Protein AF-A0A7D9M0E7-F1 (afdb_monomer)

Radius of gyration: 33.81 Å; Cα contacts (8 Å, |Δi|>4): 462; chains: 1; bounding box: 88×82×90 Å

Organism: Paramuricea clavata (NCBI:txid317549)

Mean predicted aligned error: 22.15 Å

Nearest PDB structures (foldseek):
  2ygk-assembly1_B  TM=3.623E-01  e=1.230E-03  Saccharolobus solfataricus
  3qic-assembly1_A  TM=4.274E-01  e=2.945E-02  Homo sapiens
  4br2-assembly1_A  TM=3.781E-01  e=1.177E-01  Rattus norvegicus
  8sjd-assembly1_A  TM=3.487E-01  e=1.247E-01  Musca domestica
  7rax-assembly1_A  TM=2.078E-01  e=9.346E-02  Escherichia coli K-12

Secondary structure (DSSP, 8-state):
----------SSHHHHHHHHHHHHHHHHHTT--------S-HHHHHHHHHHHTS----EEEEEEEEEE-SSEEEEEEEEEEE-SS-EEEEEEEEEEEEPPSS---HHHHHHHHHHHHHHHHHHHHHHHTTT---SEEEEEES-HHHHHHHH-SS----HHHHHHHHHHHTTS-GGGEEE--GGG-TTHHHHT--TTHHHHIIIIIHH--GGGG-TT--S--------------------PPPP---------------S---TT---HHHHHHHHHHHHHHHHHHHHHHTT-S-----SS--HHHHHHHHHHHHHHHHHHHHTSTTHHHHHHHTTEEE-TTS-EEE--S-TTS---HHHHSPEEE--TTSHHHHHHHHHHHHHTTT--HHHHHHHHHTTEEEPPP-GGGS--SS------------HHHHHHHHHHHHHHHHHHHHHHHHHHHHHHSS--S-----------

Structure (mmCIF, N/CA/C/O backbone):
data_AF-A0A7D9M0E7-F1
#
_entry.id   AF-A0A7D9M0E7-F1
#
loop_
_atom_site.group_PDB
_atom_site.id
_atom_site.type_symbol
_atom_site.label_atom_id
_atom_site.label_alt_id
_atom_site.label_comp_id
_atom_site.label_asym_id
_atom_site.label_entity_id
_atom_site.label_seq_id
_atom_site.pdbx_PDB_ins_code
_atom_site.Cartn_x
_atom_site.Cartn_y
_atom_site.Cartn_z
_atom_site.occupancy
_atom_site.B_iso_or_equiv
_atom_site.auth_seq_id
_atom_site.auth_comp_id
_atom_site.auth_asym_id
_atom_site.auth_atom_id
_atom_site.pdbx_PDB_model_num
ATOM 1 N N . MET A 1 1 ? -29.655 32.475 16.326 1.00 38.00 1 MET A N 1
ATOM 2 C CA . MET A 1 1 ? -29.013 31.872 17.508 1.00 38.00 1 MET A CA 1
ATOM 3 C C . MET A 1 1 ? -29.771 30.579 17.743 1.00 38.00 1 MET A C 1
ATOM 5 O O . MET A 1 1 ? -30.871 30.634 18.265 1.00 38.00 1 MET A O 1
ATOM 9 N N . TYR A 1 2 ? -29.296 29.479 17.158 1.00 40.34 2 TYR A N 1
ATOM 10 C CA . TYR A 1 2 ? -29.908 28.164 17.356 1.00 40.34 2 TYR A CA 1
ATOM 11 C C . TYR A 1 2 ? -29.415 27.656 18.707 1.00 40.34 2 TYR A C 1
ATOM 13 O O . TYR A 1 2 ? -28.206 27.567 18.908 1.00 40.34 2 TYR A O 1
ATOM 21 N N . ALA A 1 3 ? -30.333 27.435 19.638 1.00 49.84 3 ALA A N 1
ATOM 22 C CA . ALA A 1 3 ? -30.047 26.782 20.902 1.00 49.84 3 ALA A CA 1
ATOM 23 C C . ALA A 1 3 ? -30.800 25.450 20.874 1.00 49.84 3 ALA A C 1
ATOM 25 O O . ALA A 1 3 ? -32.023 25.446 20.970 1.00 49.84 3 ALA A O 1
ATOM 26 N N . ASP A 1 4 ? -30.060 24.354 20.696 1.00 65.06 4 ASP A N 1
ATOM 27 C CA . ASP A 1 4 ? -30.564 22.971 20.763 1.00 65.06 4 ASP A CA 1
ATOM 28 C C . ASP A 1 4 ? -30.523 22.425 22.210 1.00 65.06 4 ASP A C 1
ATOM 30 O O . ASP A 1 4 ? -30.700 21.230 22.447 1.00 65.06 4 ASP A O 1
ATOM 34 N N . ASP A 1 5 ? -30.281 23.301 23.193 1.00 72.00 5 ASP A N 1
ATOM 35 C CA . ASP A 1 5 ? -30.133 22.936 24.599 1.00 72.00 5 ASP A CA 1
ATOM 36 C C . ASP A 1 5 ? -31.468 23.065 25.346 1.00 72.00 5 ASP A C 1
ATOM 38 O O . ASP A 1 5 ? -32.040 24.153 25.470 1.00 72.00 5 ASP A O 1
ATOM 42 N N . LEU A 1 6 ? -31.949 21.951 25.904 1.00 74.75 6 LEU A N 1
ATOM 43 C CA . LEU A 1 6 ? -33.091 21.935 26.817 1.00 74.75 6 LEU A CA 1
ATOM 44 C C . LEU A 1 6 ? -32.615 22.225 28.246 1.00 74.75 6 LEU A C 1
ATOM 46 O O . LEU A 1 6 ? -32.119 21.343 28.946 1.00 74.75 6 LEU A O 1
ATOM 50 N N . LEU A 1 7 ? -32.794 23.468 28.692 1.00 82.19 7 LEU A N 1
ATOM 51 C CA . LEU A 1 7 ? -32.530 23.881 30.071 1.00 82.19 7 LEU A CA 1
ATOM 52 C C . LEU A 1 7 ? -33.805 23.747 30.910 1.00 82.19 7 LEU A C 1
ATOM 54 O O . LEU A 1 7 ? -34.812 24.401 30.644 1.00 82.19 7 LEU A O 1
ATOM 58 N N . SER A 1 8 ? -33.754 22.908 31.942 1.00 82.12 8 SER A N 1
ATOM 59 C CA . SER A 1 8 ? -34.849 22.709 32.894 1.00 82.12 8 SER A CA 1
ATOM 60 C C . SER A 1 8 ? -34.306 22.551 34.317 1.00 82.12 8 SER A C 1
ATOM 62 O O . SER A 1 8 ? -33.120 22.280 34.508 1.00 82.12 8 SER A O 1
ATOM 64 N N . GLY A 1 9 ? -35.160 22.748 35.321 1.00 86.38 9 GLY A N 1
ATOM 65 C CA . GLY A 1 9 ? -34.801 22.666 36.736 1.00 86.38 9 GLY A CA 1
ATOM 66 C C . GLY A 1 9 ? -35.979 22.197 37.586 1.00 86.38 9 GLY A C 1
ATOM 67 O O . GLY A 1 9 ? -37.131 22.459 37.249 1.00 86.38 9 GLY A O 1
ATOM 68 N N . THR A 1 10 ? -35.677 21.491 38.674 1.00 87.88 10 THR A N 1
ATOM 69 C CA . THR A 1 10 ? -36.657 20.951 39.632 1.00 87.88 10 THR A CA 1
ATOM 70 C C . THR A 1 10 ? -36.089 20.991 41.037 1.00 87.88 10 THR A C 1
ATOM 72 O O . THR A 1 10 ? -34.876 20.856 41.211 1.00 87.88 10 THR A O 1
ATOM 75 N N . ASP A 1 11 ? -36.966 21.033 42.033 1.00 85.69 11 ASP A N 1
ATOM 76 C CA . ASP A 1 11 ? -36.569 21.126 43.441 1.00 85.69 11 ASP A CA 1
ATOM 77 C C . ASP A 1 11 ? -36.383 19.753 44.117 1.00 85.69 11 ASP A C 1
ATOM 79 O O . ASP A 1 11 ? -35.890 19.672 45.242 1.00 85.69 11 ASP A O 1
ATOM 83 N N . GLY A 1 12 ? -36.741 18.653 43.439 1.00 86.25 12 GLY A N 1
ATOM 84 C CA . GLY A 1 12 ? -36.677 17.297 43.991 1.00 86.25 12 GLY A CA 1
ATOM 85 C C . GLY A 1 12 ? -36.044 16.263 43.057 1.00 86.25 12 GLY A C 1
ATOM 86 O O . GLY A 1 12 ? -36.282 16.256 41.852 1.00 86.25 12 GLY A O 1
ATOM 87 N N . LEU A 1 13 ? -35.286 15.317 43.630 1.00 85.94 13 LEU A N 1
ATOM 88 C CA . LEU A 1 13 ? -34.631 14.234 42.879 1.00 85.94 13 LEU A CA 1
ATOM 89 C C . LEU A 1 13 ? -35.635 13.357 42.108 1.00 85.94 13 LEU A C 1
ATOM 91 O O . LEU A 1 13 ? -35.335 12.901 41.010 1.00 85.94 13 LEU A O 1
ATOM 95 N N . GLY A 1 14 ? -36.821 13.108 42.674 1.00 86.06 14 GLY A N 1
ATOM 96 C CA . GLY A 1 14 ? -37.863 12.306 42.023 1.00 86.06 14 GLY A CA 1
ATOM 97 C C . GLY A 1 14 ? -38.390 12.956 40.742 1.00 86.06 14 GLY A C 1
ATOM 98 O O . GLY A 1 14 ? -38.486 12.296 39.713 1.00 86.06 14 GLY A O 1
ATOM 99 N N . GLU A 1 15 ? -38.655 14.260 40.782 1.00 86.69 15 GLU A N 1
ATOM 100 C CA . GLU A 1 15 ? -39.103 15.030 39.616 1.00 86.69 15 GLU A CA 1
ATOM 101 C C . GLU A 1 15 ? -37.995 15.158 38.567 1.00 86.69 15 GLU A C 1
ATOM 103 O O . GLU A 1 15 ? -38.256 14.998 37.375 1.00 86.69 15 GLU A O 1
ATOM 108 N N . ALA A 1 16 ? -36.746 15.344 39.006 1.00 88.81 16 ALA A N 1
ATOM 109 C CA . ALA A 1 16 ? -35.588 15.378 38.119 1.00 88.81 16 ALA A CA 1
ATOM 110 C C . ALA A 1 16 ? -35.412 14.066 37.332 1.00 88.81 16 ALA A C 1
ATOM 112 O O . ALA A 1 16 ? -35.068 14.092 36.151 1.00 88.81 16 ALA A O 1
ATOM 113 N N . LYS A 1 17 ? -35.686 12.913 37.962 1.00 87.31 17 LYS A N 1
ATOM 114 C CA . LYS A 1 17 ? -35.681 11.604 37.285 1.00 87.31 17 LYS A CA 1
ATOM 115 C C . LYS A 1 17 ? -36.798 11.489 36.253 1.00 87.31 17 LYS A C 1
ATOM 117 O O . LYS A 1 17 ? -36.541 11.053 35.139 1.00 87.31 17 LYS A O 1
ATOM 122 N N . VAL A 1 18 ? -38.008 11.938 36.589 1.00 88.62 18 VAL A N 1
ATOM 123 C CA . VAL A 1 18 ? -39.141 11.944 35.648 1.00 88.62 18 VAL A CA 1
ATOM 124 C C . VAL A 1 18 ? -38.850 12.833 34.437 1.00 88.62 18 VAL A C 1
ATOM 126 O O . VAL A 1 18 ? -39.190 12.466 33.313 1.00 88.62 18 VAL A O 1
ATOM 129 N N . LEU A 1 19 ? -38.207 13.987 34.640 1.00 87.44 19 LEU A N 1
ATOM 130 C CA . LEU A 1 19 ? -37.744 14.826 33.533 1.00 87.44 19 LEU A CA 1
ATOM 131 C C . LEU A 1 19 ? -36.701 14.108 32.679 1.00 87.44 19 LEU A C 1
ATOM 133 O O . LEU A 1 19 ? -36.840 14.093 31.460 1.00 87.44 19 LEU A O 1
ATOM 137 N N . TYR A 1 20 ? -35.696 13.486 33.300 1.00 86.38 20 TYR A N 1
ATOM 138 C CA . TYR A 1 20 ? -34.692 12.695 32.586 1.00 86.38 20 TYR A CA 1
ATOM 139 C C . TYR A 1 20 ? -35.328 11.610 31.700 1.00 86.38 20 TYR A C 1
ATOM 141 O O . TYR A 1 20 ? -34.992 11.501 30.523 1.00 86.38 20 TYR A O 1
ATOM 149 N N . GLU A 1 21 ? -36.298 10.866 32.232 1.00 85.38 21 GLU A N 1
ATOM 150 C CA . GLU A 1 21 ? -36.989 9.790 31.510 1.00 85.38 21 GLU A CA 1
ATOM 151 C C . GLU A 1 21 ? -37.887 10.301 30.369 1.00 85.38 21 GLU A C 1
ATOM 153 O O . GLU A 1 21 ? -38.003 9.643 29.335 1.00 85.38 21 GLU A O 1
ATOM 158 N N . LYS A 1 22 ? -38.533 11.465 30.526 1.00 87.75 22 LYS A N 1
ATOM 159 C CA . LYS A 1 22 ? -39.501 11.987 29.541 1.00 87.75 22 LYS A CA 1
ATOM 160 C C . LYS A 1 22 ? -38.882 12.821 28.426 1.00 87.75 22 LYS A C 1
ATOM 162 O O . LYS A 1 22 ? -39.402 12.810 27.310 1.00 87.75 22 LYS A O 1
ATOM 167 N N . SER A 1 23 ? -37.802 13.549 28.697 1.00 84.94 23 SER A N 1
ATOM 168 C CA . SER A 1 23 ? -37.231 14.498 27.733 1.00 84.94 23 SER A CA 1
ATOM 169 C C . SER A 1 23 ? -36.828 13.898 26.378 1.00 84.94 23 SER A C 1
ATOM 171 O O . SER A 1 23 ? -37.041 14.594 25.387 1.00 84.94 23 SER A O 1
ATOM 173 N N . PRO A 1 24 ? -36.314 12.652 26.256 1.00 80.38 24 PRO A N 1
ATOM 174 C CA . PRO A 1 24 ? -35.999 12.074 24.947 1.00 80.38 24 PRO A CA 1
ATOM 175 C C . PRO A 1 24 ? -37.231 11.947 24.041 1.00 80.38 24 PRO A C 1
ATOM 177 O O . PRO A 1 24 ? -37.163 12.301 22.867 1.00 80.38 24 PRO A O 1
ATOM 180 N N . SER A 1 25 ? -38.372 11.514 24.593 1.00 80.75 25 SER A N 1
ATOM 181 C CA . SER A 1 25 ? -39.634 11.405 23.844 1.00 80.75 25 SER A CA 1
ATOM 182 C C . SER A 1 25 ? -40.131 12.782 23.417 1.00 80.75 25 SER A C 1
ATOM 184 O O . SER A 1 25 ? -40.426 12.999 22.246 1.00 80.75 25 SER A O 1
ATOM 186 N N . THR A 1 26 ? -40.155 13.734 24.352 1.00 82.44 26 THR A N 1
ATOM 187 C CA . THR A 1 26 ? -40.639 15.096 24.094 1.00 82.44 26 THR A CA 1
ATOM 188 C C . THR A 1 26 ? -39.795 15.817 23.039 1.00 82.44 26 THR A C 1
ATOM 190 O O . THR A 1 26 ? -40.336 16.499 22.173 1.00 82.44 26 THR A O 1
ATOM 193 N N . MET A 1 27 ? -38.467 15.663 23.083 1.00 79.88 27 MET A N 1
ATOM 194 C CA . MET A 1 27 ? -37.565 16.273 22.100 1.00 79.88 27 MET A CA 1
ATOM 195 C C . MET A 1 27 ? -37.676 15.589 20.735 1.00 79.88 27 MET A C 1
ATOM 197 O O . MET A 1 27 ? -37.715 16.278 19.715 1.00 79.88 27 MET A O 1
ATOM 201 N N . SER A 1 28 ? -37.812 14.259 20.710 1.00 82.19 28 SER A N 1
ATOM 202 C CA . SER A 1 28 ? -37.982 13.496 19.469 1.00 82.19 28 SER A CA 1
ATOM 203 C C . SER A 1 28 ? -39.273 13.868 18.734 1.00 82.19 28 SER A C 1
ATOM 205 O O . SER A 1 28 ? -39.245 14.057 17.518 1.00 82.19 28 SER A O 1
ATOM 207 N N . GLU A 1 29 ? -40.380 14.073 19.457 1.00 82.56 29 GLU A N 1
ATOM 208 C CA . GLU A 1 29 ? -41.644 14.575 18.889 1.00 82.56 29 GLU A CA 1
ATOM 209 C C . GLU A 1 29 ? -41.494 15.962 18.247 1.00 82.56 29 GLU A C 1
ATOM 211 O O . GLU A 1 29 ? -42.139 16.259 17.241 1.00 82.56 29 GLU A O 1
ATOM 216 N N . ALA A 1 30 ? -40.606 16.797 18.790 1.00 79.50 30 ALA A N 1
ATOM 217 C CA . ALA A 1 30 ? -40.269 18.107 18.242 1.00 79.50 30 ALA A CA 1
ATOM 218 C C . ALA A 1 30 ? -39.212 18.055 17.115 1.00 79.50 30 ALA A C 1
ATOM 220 O O . ALA A 1 30 ? -38.848 19.100 16.576 1.00 79.50 30 ALA A O 1
ATOM 221 N N . GLY A 1 31 ? -38.734 16.863 16.735 1.00 81.50 31 GLY A N 1
ATOM 222 C CA . GLY A 1 31 ? -37.737 16.662 15.679 1.00 81.50 31 GLY A CA 1
ATOM 223 C C . GLY A 1 31 ? -36.279 16.813 16.128 1.00 81.50 31 GLY A C 1
ATOM 224 O O . GLY A 1 31 ? -35.397 16.910 15.276 1.00 81.50 31 GLY A O 1
ATOM 225 N N . PHE A 1 32 ? -36.014 16.820 17.437 1.00 78.00 32 PHE A N 1
ATOM 226 C CA . PHE A 1 32 ? -34.675 16.961 18.013 1.00 78.00 32 PHE A CA 1
ATOM 227 C C . PHE A 1 32 ? -34.214 15.664 18.686 1.00 78.00 32 PHE A C 1
ATOM 229 O O . PHE A 1 32 ? -34.957 15.031 19.432 1.00 78.00 32 PHE A O 1
ATOM 236 N N . ASP A 1 33 ? -32.960 15.282 18.447 1.00 76.00 33 ASP A N 1
ATOM 237 C CA . ASP A 1 33 ? -32.351 14.085 19.033 1.00 76.00 33 ASP A CA 1
ATOM 238 C C . ASP A 1 33 ? -31.417 14.475 20.186 1.00 76.00 33 ASP A C 1
ATOM 240 O O . ASP A 1 33 ? -30.400 15.147 19.986 1.00 76.00 33 ASP A O 1
ATOM 244 N N . LEU A 1 34 ? -31.781 14.091 21.410 1.00 73.56 34 LEU A N 1
ATOM 245 C CA . LEU A 1 34 ? -31.090 14.517 22.623 1.00 73.56 34 LEU A CA 1
ATOM 246 C C . LEU A 1 34 ? -29.899 13.590 22.913 1.00 73.56 34 LEU A C 1
ATOM 248 O O . LEU A 1 34 ? -30.067 12.437 23.296 1.00 73.56 34 LEU A O 1
ATOM 252 N N . ARG A 1 35 ? -28.676 14.104 22.727 1.00 68.12 35 ARG A N 1
ATOM 253 C CA . ARG A 1 35 ? -27.440 13.289 22.725 1.00 68.12 35 ARG A CA 1
ATOM 254 C C . ARG A 1 35 ? -26.665 13.270 24.039 1.00 68.12 35 ARG A C 1
ATOM 256 O O . ARG A 1 35 ? -25.800 12.416 24.215 1.00 68.12 35 ARG A O 1
ATOM 263 N N . LYS A 1 36 ? -26.881 14.253 24.914 1.00 75.44 36 LYS A N 1
ATOM 264 C CA . LYS A 1 36 ? -26.067 14.454 26.118 1.00 75.44 36 LYS A CA 1
ATOM 265 C C . LYS A 1 36 ? -26.901 15.041 27.249 1.00 75.44 36 LYS A C 1
ATOM 267 O O . LYS A 1 36 ? -27.740 15.904 27.013 1.00 75.44 36 LYS A O 1
ATOM 272 N N . TRP A 1 37 ? -26.591 14.616 28.470 1.00 82.50 37 TRP A N 1
ATOM 273 C CA . TRP A 1 37 ? -27.166 15.140 29.703 1.00 82.50 37 TRP A CA 1
ATOM 274 C C . TRP A 1 37 ? -26.093 15.751 30.600 1.00 82.50 37 TRP A C 1
ATOM 276 O O . TRP A 1 37 ? -25.027 15.168 30.801 1.00 82.50 37 TRP A O 1
ATOM 286 N N . GLU A 1 38 ? -26.392 16.910 31.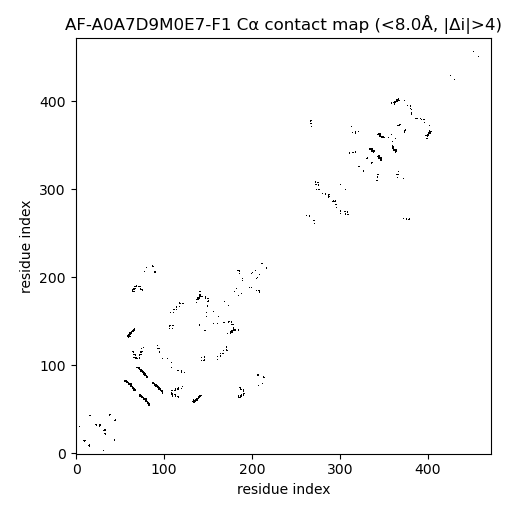185 1.00 81.88 38 GLU A N 1
ATOM 287 C CA . GLU A 1 38 ? -25.592 17.511 32.250 1.00 81.88 38 GLU A CA 1
ATOM 288 C C . GLU A 1 38 ? -26.496 17.887 33.426 1.00 81.88 38 GLU A C 1
ATOM 290 O O . GLU A 1 38 ? -27.605 18.382 33.257 1.00 81.88 38 GLU A O 1
ATOM 295 N N . THR A 1 39 ? -26.024 17.629 34.645 1.00 86.75 39 THR A N 1
ATOM 296 C CA . THR A 1 39 ? -26.730 17.984 35.880 1.00 86.75 39 THR A CA 1
ATOM 297 C C . THR A 1 39 ? -25.729 18.443 36.927 1.00 86.75 39 THR A C 1
ATOM 299 O O . THR A 1 39 ? -24.604 17.941 36.977 1.00 86.75 39 THR A O 1
ATOM 302 N N . ASN A 1 40 ? -26.127 19.385 37.778 1.00 88.12 40 ASN A N 1
ATOM 303 C CA . ASN A 1 40 ? -25.364 19.824 38.945 1.00 88.12 40 ASN A CA 1
ATOM 304 C C . ASN A 1 40 ? -25.592 18.929 40.183 1.00 88.12 40 ASN A C 1
ATOM 306 O O . ASN A 1 40 ? -24.831 19.037 41.142 1.00 88.12 40 ASN A O 1
ATOM 310 N N . SER A 1 41 ? -26.581 18.025 40.161 1.00 88.25 41 SER A N 1
ATOM 311 C CA . SER A 1 41 ? -26.859 17.089 41.256 1.00 88.25 41 SER A CA 1
ATOM 312 C C . SER A 1 41 ? -26.000 15.828 41.149 1.00 88.25 41 SER A C 1
ATOM 314 O O . SER A 1 41 ? -26.029 15.113 40.146 1.00 88.25 41 SER A O 1
ATOM 316 N N . GLN A 1 42 ? -25.246 15.522 42.206 1.00 86.38 42 GLN A N 1
ATOM 317 C CA . GLN A 1 42 ? -24.379 14.341 42.255 1.00 86.38 42 GLN A CA 1
ATOM 318 C C . GLN A 1 42 ? -25.179 13.029 42.314 1.00 86.38 42 GLN A C 1
ATOM 320 O O . GLN A 1 42 ? -24.779 12.037 41.708 1.00 86.38 42 GLN A O 1
ATOM 325 N N . GLU A 1 43 ? -26.330 13.038 42.988 1.00 87.62 43 GLU A N 1
ATOM 326 C CA . GLU A 1 43 ? -27.228 11.884 43.114 1.00 87.62 43 GLU A CA 1
ATOM 327 C C . GLU A 1 43 ? -27.917 11.557 41.788 1.00 87.62 43 GLU A C 1
ATOM 329 O O . GLU A 1 43 ? -27.988 10.393 41.391 1.00 87.62 43 GLU A O 1
ATOM 334 N N . LEU A 1 44 ? -28.381 12.585 41.067 1.00 84.88 44 LEU A N 1
ATOM 335 C CA . LEU A 1 44 ? -28.964 12.398 39.741 1.00 84.88 44 LEU A CA 1
ATOM 336 C C . LEU A 1 44 ? -27.901 11.942 38.742 1.00 84.88 44 LEU A C 1
ATOM 338 O O . LEU A 1 44 ? -28.167 11.048 37.950 1.00 84.88 44 LEU A O 1
ATOM 342 N N . ARG A 1 45 ? -26.680 12.485 38.821 1.00 86.94 45 ARG A N 1
ATOM 343 C CA . ARG A 1 45 ? -25.556 12.036 37.989 1.00 86.94 45 ARG A CA 1
ATOM 344 C C . ARG A 1 45 ? -25.254 10.552 38.198 1.00 86.94 45 ARG A C 1
ATOM 346 O O . ARG A 1 45 ? -25.107 9.833 37.220 1.00 86.94 45 ARG A O 1
ATOM 353 N N . ALA A 1 46 ? -25.223 10.084 39.448 1.00 81.69 46 ALA A N 1
ATOM 354 C CA . ALA A 1 46 ? -25.027 8.667 39.759 1.00 81.69 46 ALA A CA 1
ATOM 355 C C . ALA A 1 46 ? -26.177 7.784 39.244 1.00 81.69 46 ALA A C 1
ATOM 357 O O . ALA A 1 46 ? -25.933 6.675 38.778 1.00 81.69 46 ALA A O 1
ATOM 358 N N . TYR A 1 47 ? -27.418 8.277 39.299 1.00 83.62 47 TYR A N 1
ATOM 359 C CA . TYR A 1 47 ? -28.581 7.586 38.742 1.00 83.62 47 TYR A CA 1
ATOM 360 C C . TYR A 1 47 ? -28.556 7.522 37.207 1.00 83.62 47 TYR A C 1
ATOM 362 O O . TYR A 1 47 ? -28.825 6.469 36.647 1.00 83.62 47 TYR A O 1
AT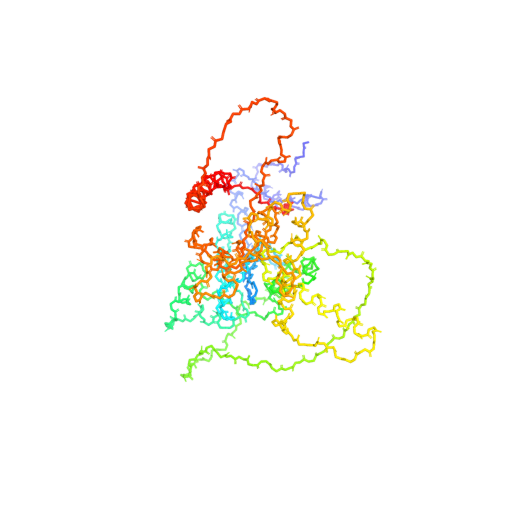OM 370 N N . ILE A 1 48 ? -28.197 8.610 36.521 1.00 81.44 48 ILE A N 1
ATOM 371 C CA . ILE A 1 48 ? -28.048 8.623 35.057 1.00 81.44 48 ILE A CA 1
ATOM 372 C C . ILE A 1 48 ? -26.961 7.629 34.646 1.00 81.44 48 ILE A C 1
ATOM 374 O O . ILE A 1 48 ? -27.218 6.766 33.815 1.00 81.44 48 ILE A O 1
ATOM 378 N N . SER A 1 49 ? -25.795 7.667 35.302 1.00 73.88 49 SER A N 1
ATOM 379 C CA . SER A 1 49 ? -24.728 6.692 35.057 1.00 73.88 49 SER A CA 1
ATOM 380 C C . SER A 1 49 ? -25.179 5.251 35.315 1.00 73.88 49 SER A C 1
ATOM 382 O O . SER A 1 49 ? -24.824 4.373 34.543 1.00 73.88 49 SER A O 1
ATOM 384 N N . SER A 1 50 ? -26.011 4.996 36.335 1.00 70.88 50 SER A N 1
ATOM 385 C CA . SER A 1 50 ? -26.511 3.643 36.616 1.00 70.88 50 SER A CA 1
ATOM 386 C C . SER A 1 50 ? -27.602 3.158 35.651 1.00 70.88 50 SER A C 1
ATOM 388 O O . SER A 1 50 ? -27.755 1.951 35.471 1.00 70.88 50 SER A O 1
ATOM 390 N N . GLN A 1 51 ? -28.352 4.070 35.023 1.00 66.38 51 GLN A N 1
ATOM 391 C CA . GLN A 1 51 ? -29.298 3.753 33.945 1.00 66.38 51 GLN A CA 1
ATOM 392 C C . GLN A 1 51 ? -28.577 3.548 32.603 1.00 66.38 51 GLN A C 1
ATOM 394 O O . GLN A 1 51 ? -28.942 2.648 31.850 1.00 66.38 51 GLN A O 1
ATOM 399 N N . GLU A 1 52 ? -27.521 4.321 32.329 1.00 61.22 52 GLU A N 1
ATOM 400 C CA . GLU A 1 52 ? -26.609 4.112 31.191 1.00 61.22 52 GLU A CA 1
ATOM 401 C C . GLU A 1 52 ? -25.732 2.847 31.355 1.00 61.22 52 GLU A C 1
ATOM 403 O O . GLU A 1 52 ? -25.224 2.316 30.368 1.00 61.22 52 GLU A O 1
ATOM 408 N N . ASP A 1 53 ? -25.595 2.325 32.583 1.00 43.12 53 ASP A N 1
ATOM 409 C CA . ASP A 1 53 ? -24.866 1.089 32.919 1.00 43.12 53 ASP A CA 1
ATOM 410 C C . ASP A 1 53 ? -25.661 -0.215 32.665 1.00 43.12 53 ASP A C 1
ATOM 412 O O . ASP A 1 53 ? -25.108 -1.310 32.828 1.00 43.12 53 ASP A O 1
ATOM 416 N N . PHE A 1 54 ? -26.920 -0.166 32.200 1.00 40.66 54 PHE A N 1
ATOM 417 C CA . PHE A 1 54 ? -27.496 -1.320 31.491 1.00 40.66 54 PHE A CA 1
ATOM 418 C C . PHE A 1 54 ? -26.772 -1.432 30.146 1.00 40.66 54 PHE A C 1
ATOM 420 O O . PHE A 1 54 ? -26.910 -0.544 29.307 1.00 40.66 54 PHE A O 1
ATOM 427 N N . PRO A 1 55 ? -25.974 -2.482 29.889 1.00 43.47 55 PRO A N 1
ATOM 428 C CA . PRO A 1 55 ? -24.990 -2.415 28.831 1.00 43.47 55 PRO A CA 1
ATOM 429 C C . PRO A 1 55 ? -25.678 -2.582 27.476 1.00 43.47 55 PRO A C 1
ATOM 431 O O . PRO A 1 55 ? -25.755 -3.683 26.935 1.00 43.47 55 PRO A O 1
ATOM 434 N N . SER A 1 56 ? -26.042 -1.478 26.831 1.00 48.19 56 SER A N 1
ATOM 435 C CA . SER A 1 56 ? -25.733 -1.326 25.411 1.00 48.19 56 SER A CA 1
ATOM 436 C C . SER A 1 56 ? -24.214 -1.333 25.285 1.00 48.19 56 SER A C 1
ATOM 438 O O . SER A 1 56 ? -23.568 -0.292 25.177 1.00 48.19 56 SER A O 1
ATOM 440 N N . LYS A 1 57 ? -23.617 -2.527 25.395 1.00 58.19 57 LYS A N 1
ATOM 441 C CA . LYS A 1 57 ? -22.183 -2.743 25.213 1.00 58.19 57 LYS A CA 1
ATOM 442 C C . LYS A 1 57 ? -21.915 -2.567 23.724 1.00 58.19 57 LYS A C 1
ATOM 444 O O . LYS A 1 57 ? -21.837 -3.540 22.980 1.00 58.19 57 LYS A O 1
ATOM 449 N N . ASN A 1 58 ? -21.843 -1.310 23.297 1.00 73.75 58 ASN A N 1
ATOM 450 C CA . ASN A 1 58 ? -21.408 -0.941 21.967 1.00 73.75 58 ASN A CA 1
ATOM 451 C C . ASN A 1 58 ? -19.992 -1.484 21.809 1.00 73.75 58 ASN A C 1
ATOM 453 O O . ASN A 1 58 ? -19.040 -0.918 22.344 1.00 73.75 58 ASN A O 1
ATOM 457 N N . ARG A 1 59 ? -19.877 -2.634 21.146 1.00 84.19 59 ARG A N 1
ATOM 458 C CA . ARG A 1 59 ? -18.601 -3.295 20.918 1.00 84.19 59 ARG A CA 1
ATOM 459 C C . ARG A 1 59 ? -18.005 -2.724 19.649 1.00 84.19 59 ARG A C 1
ATOM 461 O O . ARG A 1 59 ? -18.642 -2.756 18.595 1.00 84.19 59 ARG A O 1
ATOM 468 N N . ILE A 1 60 ? -16.792 -2.209 19.755 1.00 89.94 60 ILE A N 1
ATOM 469 C CA . ILE A 1 60 ? -16.087 -1.569 18.654 1.00 89.94 60 ILE A CA 1
ATOM 470 C C . ILE A 1 60 ? -14.919 -2.457 18.242 1.00 89.94 60 ILE A C 1
ATOM 472 O O . ILE A 1 60 ? -13.987 -2.704 19.010 1.00 89.94 60 ILE A O 1
ATOM 476 N N . GLU A 1 61 ? -14.959 -2.929 17.003 1.00 93.69 61 GLU A N 1
ATOM 477 C CA . GLU A 1 61 ? -13.927 -3.777 16.419 1.00 93.69 61 GLU A CA 1
ATOM 478 C C . GLU A 1 61 ? -13.254 -3.074 15.242 1.00 93.69 61 GLU A C 1
ATOM 480 O O . GLU A 1 61 ? -13.906 -2.449 14.406 1.00 93.69 61 GLU A O 1
ATOM 485 N N . LEU A 1 62 ? -11.936 -3.209 15.145 1.00 95.50 62 LEU A N 1
ATOM 486 C CA . LEU A 1 62 ? -11.161 -2.769 13.994 1.00 95.50 62 LEU A CA 1
ATOM 487 C C . LEU A 1 62 ? -10.918 -3.963 13.069 1.00 95.50 62 LEU A C 1
ATOM 489 O O . LEU A 1 62 ? -10.312 -4.951 13.485 1.00 95.50 62 LEU A O 1
ATOM 493 N N . HIS A 1 63 ? -11.364 -3.871 11.820 1.00 96.50 63 HIS A N 1
ATOM 494 C CA . HIS A 1 63 ? -11.158 -4.900 10.802 1.00 96.50 63 HIS A CA 1
ATOM 495 C C . HIS A 1 63 ? -10.226 -4.378 9.720 1.00 96.50 63 HIS A C 1
ATOM 497 O O . HIS A 1 63 ? -10.533 -3.401 9.043 1.00 96.50 63 HIS A O 1
ATOM 503 N N . ALA A 1 64 ? -9.088 -5.037 9.555 1.00 97.50 64 ALA A N 1
ATOM 504 C CA . ALA A 1 64 ? -8.010 -4.580 8.698 1.00 97.50 64 ALA A CA 1
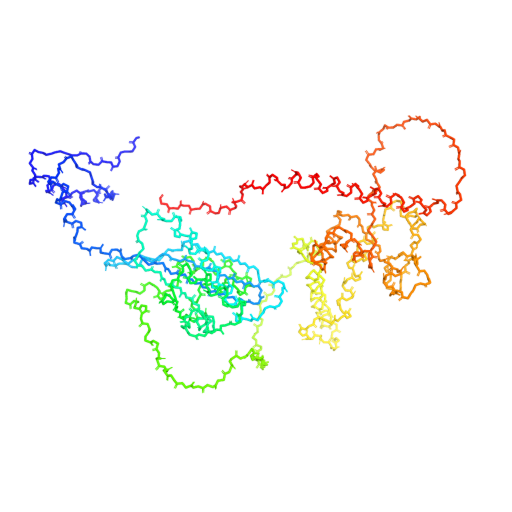ATOM 505 C C . ALA A 1 64 ? -7.686 -5.663 7.661 1.00 97.50 64 ALA A C 1
ATOM 507 O O . ALA A 1 64 ? -7.480 -6.816 8.018 1.00 97.50 64 ALA A O 1
ATOM 508 N N . PHE A 1 65 ? -7.654 -5.311 6.384 1.00 97.44 65 PHE A N 1
ATOM 509 C CA . PHE A 1 65 ? -7.502 -6.217 5.251 1.00 97.44 65 PHE A CA 1
ATOM 510 C C . PHE A 1 65 ? -6.230 -5.902 4.483 1.00 97.44 65 PHE A C 1
ATOM 512 O O . PHE A 1 65 ? -5.934 -4.735 4.232 1.00 97.44 65 PHE A O 1
ATOM 519 N N . SER A 1 66 ? -5.499 -6.940 4.099 1.00 96.88 66 SER A N 1
ATOM 520 C CA . SER A 1 66 ? -4.306 -6.835 3.270 1.00 96.88 66 SER A CA 1
ATOM 521 C C . SER A 1 66 ? -4.453 -7.688 2.023 1.00 96.88 66 SER A C 1
ATOM 523 O O . SER A 1 66 ? -4.942 -8.815 2.099 1.00 96.88 66 SER A O 1
ATOM 525 N N . ASP A 1 67 ? -3.930 -7.181 0.914 1.00 94.62 67 ASP A N 1
ATOM 526 C CA . ASP A 1 67 ? -3.703 -7.955 -0.303 1.00 94.62 67 ASP A CA 1
ATOM 527 C C . ASP A 1 67 ? -2.457 -7.449 -1.049 1.00 94.62 67 ASP A C 1
ATOM 529 O O . ASP A 1 67 ? -1.925 -6.364 -0.770 1.00 94.62 67 ASP A O 1
ATOM 533 N N . SER A 1 68 ? -1.903 -8.268 -1.936 1.00 92.38 68 SER A N 1
ATOM 534 C CA . SER A 1 68 ? -0.711 -7.955 -2.718 1.00 92.38 68 SER A CA 1
ATOM 535 C C . SER A 1 68 ? -0.688 -8.690 -4.053 1.00 92.38 68 SER A C 1
ATOM 537 O O . SER A 1 68 ? -0.753 -9.916 -4.102 1.00 92.38 68 SER A O 1
ATOM 539 N N . SER A 1 69 ? -0.451 -7.933 -5.120 1.00 89.38 69 SER A N 1
ATOM 540 C CA . SER A 1 69 ? -0.135 -8.422 -6.458 1.00 89.38 69 SER A CA 1
ATOM 541 C C . SER A 1 69 ? 1.358 -8.251 -6.768 1.00 89.38 69 SER A C 1
ATOM 543 O O . SER A 1 69 ? 2.160 -7.881 -5.902 1.00 89.38 69 SER A O 1
ATOM 545 N N . LYS A 1 70 ? 1.762 -8.548 -8.008 1.00 87.31 70 LYS A N 1
ATOM 546 C CA . LYS A 1 70 ? 3.145 -8.336 -8.469 1.00 87.31 70 LYS A CA 1
ATOM 547 C C . LYS A 1 70 ? 3.459 -6.854 -8.657 1.00 87.31 70 LYS A C 1
ATOM 549 O O . LYS A 1 70 ? 4.624 -6.471 -8.647 1.00 87.31 70 LYS A O 1
ATOM 554 N N . GLU A 1 71 ? 2.424 -6.046 -8.830 1.00 86.06 71 GLU A N 1
ATOM 555 C CA . GLU A 1 71 ? 2.495 -4.646 -9.205 1.00 86.06 71 GLU A CA 1
ATOM 556 C C . GLU A 1 71 ? 2.341 -3.734 -7.990 1.00 86.06 71 GLU A C 1
ATOM 558 O O . GLU A 1 71 ? 3.019 -2.710 -7.900 1.00 86.06 71 GLU A O 1
ATOM 563 N N . LEU A 1 72 ? 1.468 -4.085 -7.040 1.00 90.94 72 LEU A N 1
ATOM 564 C CA . LEU A 1 72 ? 1.204 -3.267 -5.862 1.00 90.94 72 LEU A CA 1
ATOM 565 C C . LEU A 1 72 ? 0.662 -4.092 -4.690 1.00 90.94 72 LEU A C 1
ATOM 567 O O . LEU A 1 72 ? 0.204 -5.217 -4.843 1.00 90.94 72 LEU A O 1
ATOM 571 N N . TYR A 1 73 ? 0.699 -3.518 -3.497 1.00 93.19 73 TYR A N 1
ATOM 572 C CA . TYR A 1 73 ? 0.083 -4.079 -2.301 1.00 93.19 73 TYR A CA 1
ATOM 573 C C . TYR A 1 73 ? -0.745 -3.021 -1.584 1.00 93.19 73 TYR A C 1
ATOM 575 O O . TYR A 1 73 ? -0.415 -1.829 -1.597 1.00 93.19 73 TYR A O 1
ATOM 583 N N . CYS A 1 74 ? -1.844 -3.457 -0.978 1.00 93.25 74 CYS A N 1
ATOM 584 C CA . CYS A 1 74 ? -2.854 -2.585 -0.403 1.00 93.25 74 CYS A CA 1
ATOM 585 C C . CYS A 1 74 ? -3.241 -3.031 1.008 1.00 93.25 74 CYS A C 1
ATOM 587 O O . CYS A 1 74 ? -3.221 -4.214 1.344 1.00 93.25 74 CYS A O 1
ATOM 589 N N . ALA A 1 75 ? -3.593 -2.046 1.825 1.00 95.94 75 ALA A N 1
ATOM 590 C CA . ALA A 1 75 ? -4.140 -2.188 3.157 1.00 95.94 75 ALA A CA 1
ATOM 591 C C . ALA A 1 75 ? -5.433 -1.371 3.260 1.00 95.94 75 ALA A C 1
ATOM 593 O O . ALA A 1 75 ? -5.455 -0.205 2.860 1.00 95.94 75 ALA A O 1
ATOM 594 N N . VAL A 1 76 ? -6.487 -1.948 3.831 1.00 95.75 76 VAL A N 1
ATOM 595 C CA . VAL A 1 76 ? -7.792 -1.297 4.028 1.00 95.75 76 VAL A CA 1
ATOM 596 C C . VAL A 1 76 ? -8.265 -1.534 5.457 1.00 95.75 76 VAL A C 1
ATOM 598 O O . VAL A 1 76 ? -8.120 -2.635 5.976 1.00 95.75 76 VAL A O 1
ATOM 601 N N . VAL A 1 77 ? -8.818 -0.520 6.115 1.00 96.56 77 VAL A N 1
ATOM 602 C CA . VAL A 1 77 ? -9.246 -0.581 7.516 1.00 96.56 77 VAL A CA 1
ATOM 603 C C . VAL A 1 77 ? -10.676 -0.076 7.652 1.00 96.56 77 VAL A C 1
ATOM 605 O O . VAL A 1 77 ? -11.005 1.022 7.202 1.00 96.56 77 VAL A O 1
ATOM 608 N N . TYR A 1 78 ? -11.496 -0.866 8.339 1.00 95.12 78 TYR A N 1
ATOM 609 C CA . TYR A 1 78 ? -12.872 -0.554 8.702 1.00 95.12 78 TYR A CA 1
ATOM 610 C C . TYR A 1 78 ? -13.049 -0.563 10.219 1.00 95.12 78 TYR A C 1
ATOM 612 O O . TYR A 1 78 ? -12.415 -1.342 10.936 1.00 95.12 78 TYR A O 1
ATOM 620 N N . LEU A 1 79 ? -13.966 0.274 10.692 1.00 92.88 79 LEU A N 1
ATOM 621 C CA . LEU A 1 79 ? -14.465 0.282 12.057 1.00 92.88 79 LEU A CA 1
ATOM 622 C C . LEU A 1 79 ? -15.852 -0.360 12.085 1.00 92.88 79 LEU A C 1
ATOM 624 O O . LEU A 1 79 ? -16.763 0.090 11.389 1.00 92.88 79 LEU A O 1
ATOM 628 N N . ARG A 1 80 ? -16.009 -1.406 12.889 1.00 92.50 80 ARG A N 1
ATOM 629 C CA . ARG A 1 80 ? -17.261 -2.134 13.076 1.00 92.50 80 ARG A CA 1
ATOM 630 C C . ARG A 1 80 ? -17.829 -1.808 14.452 1.00 92.50 80 ARG A C 1
ATOM 632 O O . ARG A 1 80 ? -17.218 -2.140 15.464 1.00 92.50 80 ARG A O 1
ATOM 639 N N . LEU A 1 81 ? -18.991 -1.170 14.479 1.00 90.00 81 LEU A N 1
ATOM 640 C CA . LEU A 1 81 ? -19.753 -0.865 15.685 1.00 90.00 81 LEU A CA 1
ATOM 641 C C . LEU A 1 81 ? -20.897 -1.869 15.807 1.00 90.00 81 LEU A C 1
ATOM 643 O O . LEU A 1 81 ? -21.754 -1.939 14.929 1.00 90.00 81 LEU A O 1
ATOM 647 N N . ILE A 1 82 ? -20.910 -2.629 16.893 1.00 87.00 82 ILE A N 1
ATOM 648 C CA . ILE A 1 82 ? -21.969 -3.581 17.218 1.00 87.00 82 ILE A CA 1
ATOM 649 C C . ILE A 1 82 ? -22.758 -2.988 18.376 1.00 87.00 82 ILE A C 1
ATOM 651 O O . ILE A 1 82 ? -22.261 -2.949 19.501 1.00 87.00 82 ILE A O 1
ATOM 655 N N . SER A 1 83 ? -23.966 -2.520 18.091 1.00 82.69 83 SER A N 1
ATOM 656 C CA . SER A 1 83 ? -24.948 -2.127 19.098 1.00 82.69 83 SER A CA 1
ATOM 657 C C . SER A 1 83 ? -26.009 -3.221 19.243 1.00 82.69 83 SER A C 1
ATOM 659 O O . SER A 1 83 ? -26.072 -4.136 18.418 1.00 82.69 83 SER A O 1
ATOM 661 N N . ASN A 1 84 ? -26.844 -3.141 20.282 1.00 71.19 84 ASN A N 1
ATOM 662 C CA . ASN A 1 84 ? -27.835 -4.173 20.619 1.00 71.19 84 ASN A CA 1
ATOM 663 C C . ASN A 1 84 ? -28.694 -4.575 19.402 1.00 71.19 84 ASN A C 1
ATOM 665 O O . ASN A 1 84 ? -28.891 -5.766 19.140 1.00 71.19 84 ASN A O 1
ATOM 669 N N . ASP A 1 85 ? -29.093 -3.595 18.583 1.00 70.88 85 ASP A N 1
ATOM 670 C CA . ASP A 1 85 ? -29.974 -3.837 17.443 1.00 70.88 85 ASP A CA 1
ATOM 671 C C . ASP A 1 85 ? -29.353 -3.661 16.055 1.00 70.88 85 ASP A C 1
ATOM 673 O O . ASP A 1 85 ? -29.919 -4.162 15.082 1.00 70.88 85 ASP A O 1
ATOM 677 N N . GLU A 1 86 ? -28.146 -3.109 15.948 1.00 83.06 86 GLU A N 1
ATOM 678 C CA . GLU A 1 86 ? -27.572 -2.729 14.656 1.00 83.06 86 GLU A CA 1
ATOM 679 C C . GLU A 1 86 ? -26.054 -2.944 14.599 1.00 83.06 86 GLU A C 1
ATOM 681 O O . GLU A 1 86 ? -25.328 -2.664 15.554 1.00 83.06 86 GLU A O 1
ATOM 686 N N . VAL A 1 87 ? -25.569 -3.425 13.450 1.00 86.56 87 VAL A N 1
ATOM 687 C CA . VAL A 1 87 ? -24.139 -3.458 13.126 1.00 86.56 87 VAL A CA 1
ATOM 688 C C . VAL A 1 87 ? -23.877 -2.397 12.072 1.00 86.56 87 VAL A C 1
ATOM 690 O O . VAL A 1 87 ? -24.397 -2.489 10.961 1.00 86.56 87 VAL A O 1
ATOM 693 N N . LYS A 1 88 ? -23.040 -1.414 12.402 1.00 87.69 88 LYS A N 1
ATOM 694 C CA . LYS A 1 88 ? -22.573 -0.401 11.451 1.00 87.69 88 LYS A CA 1
ATOM 695 C C . LYS A 1 88 ? -21.120 -0.658 11.103 1.00 87.69 88 LYS A C 1
ATOM 697 O O . LYS A 1 88 ? -20.291 -0.878 11.986 1.00 87.69 88 LYS A O 1
ATOM 702 N N . LEU A 1 89 ? -20.813 -0.606 9.815 1.00 90.00 89 LEU A N 1
ATOM 703 C CA . LEU A 1 89 ? -19.455 -0.684 9.304 1.00 90.00 89 LEU A CA 1
ATOM 704 C C . LEU A 1 89 ? -19.103 0.655 8.664 1.00 90.00 89 LEU A C 1
ATOM 706 O O . LEU A 1 89 ? -19.866 1.177 7.856 1.00 90.00 89 LEU A O 1
ATOM 710 N N . SER A 1 90 ? -17.963 1.212 9.048 1.00 89.19 90 SER A N 1
ATOM 711 C CA . SER A 1 90 ? -17.470 2.478 8.519 1.00 89.19 90 SER A CA 1
ATOM 712 C C . SER A 1 90 ? -16.065 2.293 7.970 1.00 89.19 90 SER A C 1
ATOM 714 O O . SER A 1 90 ? -15.195 1.744 8.650 1.00 89.19 90 SER A O 1
ATOM 716 N N . PHE A 1 91 ? -15.833 2.735 6.737 1.00 90.81 91 PHE A N 1
ATOM 717 C CA . PHE A 1 91 ? -14.488 2.837 6.187 1.00 90.81 91 PHE A CA 1
ATOM 718 C C . PHE A 1 91 ? -13.688 3.878 6.971 1.00 90.81 91 PHE A C 1
ATOM 720 O O . PHE A 1 91 ? -14.148 5.001 7.170 1.00 90.81 91 PHE A O 1
ATOM 727 N N . LEU A 1 92 ? -12.479 3.514 7.396 1.00 90.81 92 LEU A N 1
ATOM 728 C CA . LEU A 1 92 ? -11.641 4.390 8.209 1.00 90.81 92 LEU A CA 1
ATOM 729 C C . LEU A 1 92 ? -10.414 4.884 7.448 1.00 90.81 92 LEU A C 1
ATOM 731 O O . LEU A 1 92 ? -10.122 6.078 7.455 1.00 90.81 92 LEU A O 1
ATOM 735 N N . ALA A 1 93 ? -9.680 3.974 6.806 1.00 92.94 93 ALA A N 1
ATOM 736 C CA . ALA A 1 93 ? -8.477 4.326 6.063 1.00 92.94 93 ALA A CA 1
ATOM 737 C C . ALA A 1 93 ? -8.096 3.251 5.043 1.00 92.94 93 ALA A C 1
ATOM 739 O O . ALA A 1 93 ? -8.403 2.072 5.210 1.00 92.94 93 ALA A O 1
ATOM 740 N N . SER A 1 94 ? -7.338 3.646 4.024 1.00 93.56 94 SER A N 1
ATOM 741 C CA . SER A 1 94 ? -6.640 2.713 3.139 1.00 93.56 94 SER A CA 1
ATOM 742 C C . SER A 1 94 ? -5.258 3.244 2.777 1.00 93.56 94 SER A C 1
ATOM 744 O O . SER A 1 94 ? -4.992 4.445 2.883 1.00 93.56 94 SER A O 1
ATOM 746 N N . LYS A 1 95 ? -4.361 2.348 2.370 1.00 90.81 95 LYS A N 1
ATOM 747 C CA . LYS A 1 95 ? -3.014 2.691 1.917 1.00 90.81 95 LYS A CA 1
ATOM 748 C C . LYS A 1 95 ? -2.578 1.703 0.850 1.00 90.81 95 LYS A C 1
ATOM 750 O O . LYS A 1 95 ? -2.630 0.497 1.067 1.00 90.81 95 LYS A O 1
ATOM 755 N N . THR A 1 96 ? -2.084 2.221 -0.264 1.00 90.62 96 THR A N 1
ATOM 756 C CA . THR A 1 96 ? -1.591 1.420 -1.389 1.00 90.62 96 THR A CA 1
ATOM 757 C C . THR A 1 96 ? -0.135 1.770 -1.657 1.00 90.62 96 THR A C 1
ATOM 759 O O . THR A 1 96 ? 0.270 2.925 -1.507 1.00 90.62 96 THR A O 1
ATOM 762 N N . LYS A 1 97 ? 0.675 0.780 -2.032 1.00 87.56 97 LYS A N 1
ATOM 763 C CA . LYS A 1 97 ? 2.071 0.971 -2.429 1.00 87.56 97 LYS A CA 1
ATOM 764 C C . LYS A 1 97 ? 2.418 0.119 -3.636 1.00 87.56 97 LYS A C 1
ATOM 766 O O . LYS A 1 97 ? 2.048 -1.045 -3.695 1.00 87.56 97 LYS A O 1
ATOM 771 N N . VAL A 1 98 ? 3.198 0.691 -4.547 1.00 89.31 98 VAL A N 1
ATOM 772 C CA . VAL A 1 98 ? 3.781 -0.040 -5.675 1.00 89.31 98 VAL A CA 1
ATOM 773 C C . VAL A 1 98 ? 4.776 -1.079 -5.148 1.00 89.31 98 VAL A C 1
ATOM 775 O O . VAL A 1 98 ? 5.513 -0.826 -4.184 1.00 89.31 98 VAL A O 1
ATOM 778 N N . ALA A 1 99 ? 4.768 -2.262 -5.755 1.00 84.75 99 ALA A N 1
ATOM 779 C CA . ALA A 1 99 ? 5.687 -3.341 -5.442 1.00 84.75 99 ALA A CA 1
ATOM 780 C C . ALA A 1 99 ? 7.146 -2.905 -5.690 1.00 84.75 99 ALA A C 1
ATOM 782 O O . ALA A 1 99 ? 7.416 -2.103 -6.587 1.00 84.75 99 ALA A O 1
ATOM 783 N N . PRO A 1 100 ? 8.117 -3.391 -4.895 1.00 80.44 100 PRO A N 1
ATOM 784 C CA . PRO A 1 100 ? 9.520 -3.050 -5.105 1.00 80.44 100 PRO A CA 1
ATOM 785 C C . PRO A 1 100 ? 10.021 -3.499 -6.483 1.00 80.44 100 PRO A C 1
ATOM 787 O O . PRO A 1 100 ? 9.723 -4.607 -6.916 1.00 80.44 100 PRO A O 1
ATOM 790 N N . LEU A 1 101 ? 10.875 -2.686 -7.116 1.00 74.44 101 LEU A N 1
ATOM 791 C CA . LEU A 1 101 ? 11.509 -3.025 -8.401 1.00 74.44 101 LEU A CA 1
ATOM 792 C C . LEU A 1 101 ? 12.398 -4.273 -8.318 1.00 74.44 101 LEU A C 1
ATOM 794 O O . LEU A 1 101 ? 12.572 -4.994 -9.298 1.00 74.44 101 LEU A O 1
ATOM 798 N N . LYS A 1 102 ? 12.970 -4.546 -7.138 1.00 78.81 102 LYS A N 1
ATOM 799 C CA . LYS A 1 102 ? 13.653 -5.814 -6.887 1.00 78.81 102 LYS A CA 1
ATOM 800 C C . LYS A 1 102 ? 12.611 -6.925 -6.901 1.00 78.81 102 LYS A C 1
ATOM 802 O O . LYS A 1 102 ? 11.761 -6.951 -6.014 1.00 78.81 102 LYS A O 1
ATOM 807 N N . THR A 1 103 ? 12.741 -7.863 -7.837 1.00 77.69 103 THR A N 1
ATOM 808 C CA . THR A 1 103 ? 11.837 -9.007 -7.959 1.00 77.69 103 THR A CA 1
ATOM 809 C C . THR A 1 103 ? 11.773 -9.770 -6.642 1.00 77.69 103 THR A C 1
ATOM 811 O O . THR A 1 103 ? 12.738 -10.403 -6.205 1.00 77.69 103 THR A O 1
ATOM 814 N N . LEU A 1 104 ? 10.621 -9.668 -5.993 1.00 85.19 104 LEU A N 1
ATOM 815 C CA . LEU A 1 104 ? 10.248 -10.470 -4.846 1.00 85.19 104 LEU A CA 1
ATOM 816 C C . LEU A 1 104 ? 9.225 -11.496 -5.302 1.00 85.19 104 LEU A C 1
ATOM 818 O O . LEU A 1 104 ? 8.498 -11.306 -6.275 1.00 85.19 104 LEU A O 1
ATOM 822 N N . THR A 1 105 ? 9.169 -12.596 -4.578 1.00 88.75 105 THR A N 1
ATOM 823 C CA . THR A 1 105 ? 8.169 -13.618 -4.829 1.00 88.75 105 THR A CA 1
ATOM 824 C C . THR A 1 105 ? 6.826 -13.212 -4.259 1.00 88.75 105 THR A C 1
ATOM 826 O O . THR A 1 105 ? 6.748 -12.381 -3.351 1.00 88.75 105 THR A O 1
ATOM 829 N N . ILE A 1 106 ? 5.759 -13.801 -4.800 1.00 86.44 106 ILE A N 1
ATOM 830 C CA . ILE A 1 106 ? 4.381 -13.492 -4.403 1.00 86.44 106 ILE A CA 1
ATOM 831 C C . ILE A 1 106 ? 4.202 -13.603 -2.877 1.00 86.44 106 ILE A C 1
ATOM 833 O O . ILE A 1 106 ? 3.707 -12.643 -2.290 1.00 86.44 106 ILE A O 1
ATOM 837 N N . PRO A 1 107 ? 4.704 -14.649 -2.184 1.00 88.44 107 PRO A N 1
ATOM 838 C CA . PRO A 1 107 ? 4.600 -14.716 -0.726 1.00 88.44 107 PRO A CA 1
ATOM 839 C C . PRO A 1 107 ? 5.292 -13.554 -0.001 1.00 88.44 107 PRO A C 1
ATOM 841 O O . PRO A 1 107 ? 4.771 -13.013 0.974 1.00 88.44 107 PRO A O 1
ATOM 844 N N . ARG A 1 108 ? 6.463 -13.117 -0.484 1.00 93.25 108 ARG A N 1
ATOM 845 C CA . ARG A 1 108 ? 7.182 -11.969 0.091 1.00 93.25 108 ARG A CA 1
ATOM 846 C C . ARG A 1 108 ? 6.443 -10.653 -0.147 1.00 93.25 108 ARG A C 1
ATOM 848 O O . ARG A 1 108 ? 6.484 -9.791 0.727 1.00 93.25 108 ARG A O 1
ATOM 855 N N . LEU A 1 109 ? 5.771 -10.500 -1.287 1.00 94.12 109 LEU A N 1
ATOM 856 C CA . LEU A 1 109 ? 4.905 -9.351 -1.566 1.00 94.12 109 LEU A CA 1
ATOM 857 C C . LEU A 1 109 ? 3.678 -9.358 -0.653 1.00 94.12 109 LEU A C 1
ATOM 859 O O . LEU A 1 109 ? 3.416 -8.351 -0.006 1.00 94.12 109 LEU A O 1
ATOM 863 N N . GLN A 1 110 ? 3.023 -10.506 -0.487 1.00 94.00 110 GLN A N 1
ATOM 864 C CA . GLN A 1 110 ? 1.911 -10.683 0.453 1.00 94.00 110 GLN A CA 1
ATOM 865 C C . GLN A 1 110 ? 2.314 -10.331 1.894 1.00 94.00 110 GLN A C 1
ATOM 867 O O . GLN A 1 110 ? 1.593 -9.615 2.589 1.00 94.00 110 GLN A O 1
ATOM 872 N N . LEU A 1 111 ? 3.519 -10.720 2.331 1.00 96.25 111 LEU A N 1
ATOM 873 C CA . LEU A 1 111 ? 4.055 -10.304 3.632 1.00 96.25 111 LEU A CA 1
ATOM 874 C C . LEU A 1 111 ? 4.301 -8.784 3.719 1.00 96.25 111 LEU A C 1
ATOM 876 O O . LEU A 1 111 ? 4.152 -8.200 4.794 1.00 96.25 111 LEU A O 1
ATOM 880 N N . LEU A 1 112 ? 4.672 -8.123 2.616 1.00 97.19 112 LEU A N 1
ATOM 881 C CA . LEU A 1 112 ? 4.784 -6.659 2.570 1.00 97.19 112 LEU A CA 1
ATOM 882 C C . LEU A 1 112 ? 3.421 -5.969 2.652 1.00 97.19 112 LEU A C 1
ATOM 884 O O . LEU A 1 112 ? 3.337 -4.936 3.321 1.00 97.19 112 LEU A O 1
ATOM 888 N N . GLY A 1 113 ? 2.372 -6.539 2.055 1.00 96.06 113 GLY A N 1
ATOM 889 C CA . GLY A 1 113 ? 0.989 -6.117 2.281 1.00 96.06 113 GLY A CA 1
ATOM 890 C C . GLY A 1 113 ? 0.638 -6.146 3.766 1.00 96.06 113 GLY A C 1
ATOM 891 O O . GLY A 1 113 ? 0.258 -5.122 4.336 1.00 96.06 113 GLY A O 1
ATOM 892 N N . CYS A 1 114 ? 0.891 -7.275 4.434 1.00 97.75 114 CYS A N 1
ATOM 893 C CA . CYS A 1 114 ? 0.637 -7.414 5.869 1.00 97.75 114 CYS A CA 1
ATOM 894 C C . CYS A 1 114 ? 1.446 -6.404 6.702 1.00 97.75 114 CYS A C 1
ATOM 896 O O . CYS A 1 114 ? 0.935 -5.829 7.661 1.00 97.75 114 CYS A O 1
ATOM 898 N N . LEU A 1 115 ? 2.694 -6.125 6.314 1.00 97.81 115 LEU A N 1
ATOM 899 C CA . LEU A 1 115 ? 3.516 -5.102 6.961 1.00 97.81 115 LEU A CA 1
ATOM 900 C C . LEU A 1 115 ? 2.959 -3.686 6.752 1.00 97.81 115 LEU A C 1
ATOM 902 O O . LEU A 1 115 ? 3.018 -2.861 7.669 1.00 97.81 115 LEU A O 1
ATOM 906 N N . LEU A 1 116 ? 2.442 -3.381 5.559 1.00 98.00 116 LEU A N 1
ATOM 907 C CA . LEU A 1 116 ? 1.767 -2.113 5.280 1.00 98.00 116 LEU A CA 1
ATOM 908 C C . LEU A 1 116 ? 0.513 -1.970 6.143 1.00 98.00 116 LEU A C 1
ATOM 910 O O . LEU A 1 116 ? 0.314 -0.910 6.737 1.00 98.00 116 LEU A O 1
ATOM 914 N N . LEU A 1 117 ? -0.267 -3.046 6.261 1.00 98.19 117 LEU A N 1
ATOM 915 C CA . LEU A 1 117 ? -1.453 -3.112 7.104 1.00 98.19 117 LEU A CA 1
ATOM 916 C C . LEU A 1 117 ? -1.117 -2.825 8.569 1.00 98.19 117 LEU A C 1
ATOM 918 O O . LEU A 1 117 ? -1.735 -1.951 9.170 1.00 98.19 117 LEU A O 1
ATOM 922 N N . SER A 1 118 ? -0.088 -3.469 9.128 1.00 97.88 118 SER A N 1
ATOM 923 C CA . SER A 1 118 ? 0.364 -3.199 10.500 1.00 97.88 118 SER A CA 1
ATOM 924 C C . SER A 1 118 ? 0.762 -1.738 10.707 1.00 97.88 118 SER A C 1
ATOM 926 O O . SER A 1 118 ? 0.395 -1.136 11.713 1.00 97.88 118 SER A O 1
ATOM 928 N N . LYS A 1 119 ? 1.474 -1.127 9.753 1.00 97.81 119 LYS A N 1
ATOM 929 C CA . LYS A 1 119 ? 1.841 0.297 9.843 1.00 97.81 119 LYS A CA 1
ATOM 930 C C . LYS A 1 119 ? 0.614 1.208 9.811 1.00 97.81 119 LYS A C 1
ATOM 932 O O . LYS A 1 119 ? 0.546 2.139 10.606 1.00 97.81 119 LYS A O 1
ATOM 937 N N . LEU A 1 120 ? -0.355 0.916 8.945 1.00 97.19 120 LEU A N 1
ATOM 938 C CA . LEU A 1 120 ? -1.606 1.669 8.870 1.00 97.19 120 LEU A CA 1
ATOM 939 C C . LEU A 1 120 ? -2.426 1.533 10.161 1.00 97.19 120 LEU A C 1
ATOM 941 O O . LEU A 1 120 ? -2.935 2.528 10.663 1.00 97.19 120 LEU A O 1
ATOM 945 N N . ILE A 1 121 ? -2.501 0.331 10.740 1.00 97.19 121 ILE A N 1
ATOM 946 C CA . ILE A 1 121 ? -3.153 0.111 12.039 1.00 97.19 121 ILE A CA 1
ATOM 947 C C . ILE A 1 121 ? -2.488 0.966 13.117 1.00 97.19 121 ILE A C 1
ATOM 949 O O . ILE A 1 121 ? -3.194 1.619 13.876 1.00 97.19 121 ILE A O 1
ATOM 953 N N . LYS A 1 122 ? -1.152 1.021 13.168 1.00 96.38 122 LYS A N 1
ATOM 954 C CA . LYS A 1 122 ? -0.441 1.877 14.128 1.00 96.38 122 LYS A CA 1
ATOM 955 C C . LYS A 1 122 ? -0.856 3.349 13.996 1.00 96.38 122 LYS A C 1
ATOM 957 O O . LYS A 1 122 ? -1.216 3.956 14.999 1.00 96.38 122 LYS A O 1
ATOM 962 N N . GLU A 1 123 ? -0.855 3.885 12.772 1.00 96.06 123 GLU A N 1
ATOM 963 C CA . GLU A 1 123 ? -1.278 5.266 12.473 1.00 96.06 123 GLU A CA 1
ATOM 964 C C . GLU A 1 123 ? -2.737 5.512 12.918 1.00 96.06 123 GLU A C 1
ATOM 966 O O . GLU A 1 123 ? -3.042 6.514 13.568 1.00 96.06 123 GLU A O 1
ATOM 971 N N . VAL A 1 124 ? -3.638 4.566 12.635 1.00 93.75 124 VAL A N 1
ATOM 972 C CA . VAL A 1 124 ? -5.052 4.629 13.038 1.00 93.75 124 VAL A CA 1
ATOM 973 C C . VAL A 1 124 ? -5.209 4.624 14.559 1.00 93.75 124 VAL A C 1
ATOM 975 O O . VAL A 1 124 ? -5.930 5.463 15.099 1.00 93.75 124 VAL A O 1
ATOM 978 N N . LEU A 1 125 ? -4.538 3.702 15.256 1.00 92.81 125 LEU A N 1
ATOM 979 C CA . LEU A 1 125 ? -4.606 3.577 16.714 1.00 92.81 125 LEU A CA 1
ATOM 980 C C . LEU A 1 125 ? -4.093 4.838 17.410 1.00 92.81 125 LEU A C 1
ATOM 982 O O . LEU A 1 125 ? -4.686 5.270 18.397 1.00 92.81 125 LEU A O 1
ATOM 986 N N . GLU A 1 126 ? -3.027 5.445 16.888 1.00 93.12 126 GLU A N 1
ATOM 987 C CA . GLU A 1 126 ? -2.520 6.732 17.367 1.00 93.12 126 GLU A CA 1
ATOM 988 C C . GLU A 1 126 ? -3.546 7.856 17.153 1.00 93.12 126 GLU A C 1
ATOM 990 O O . GLU A 1 126 ? -3.789 8.639 18.072 1.00 93.12 126 GLU A O 1
ATOM 995 N N . GLY A 1 127 ? -4.209 7.901 15.992 1.00 88.62 127 GLY A N 1
ATOM 996 C CA . GLY A 1 127 ? -5.216 8.917 15.666 1.00 88.62 127 GLY A CA 1
ATOM 997 C C . GLY A 1 127 ? -6.496 8.848 16.510 1.00 88.62 127 GLY A C 1
ATOM 998 O O . GLY A 1 127 ? -7.073 9.888 16.843 1.00 88.62 127 GLY A O 1
ATOM 999 N N . ILE A 1 128 ? -6.939 7.648 16.896 1.00 85.56 128 ILE A N 1
ATOM 1000 C CA . ILE A 1 128 ? -8.158 7.454 17.710 1.00 85.56 128 ILE A CA 1
ATOM 1001 C C . ILE A 1 128 ? -7.880 7.347 19.216 1.00 85.56 128 ILE A C 1
ATOM 1003 O O . ILE A 1 128 ? -8.820 7.248 20.014 1.00 85.56 128 ILE A O 1
ATOM 1007 N N . LYS A 1 129 ? -6.605 7.370 19.619 1.00 85.19 129 LYS A N 1
ATOM 1008 C CA . LYS A 1 129 ? -6.180 7.218 21.013 1.00 85.19 129 LYS A CA 1
ATOM 1009 C C . LYS A 1 129 ? -6.898 8.222 21.917 1.00 85.19 129 LYS A C 1
ATOM 1011 O O . LYS A 1 129 ? -6.893 9.423 21.664 1.00 85.19 129 LYS A O 1
ATOM 1016 N N . GLY A 1 130 ? -7.516 7.720 22.985 1.00 77.75 130 GLY A N 1
ATOM 1017 C CA . GLY A 1 130 ? -8.236 8.536 23.970 1.00 77.75 130 GLY A CA 1
ATOM 1018 C C . GLY A 1 130 ? -9.627 9.014 23.537 1.00 77.75 130 GLY A C 1
ATOM 1019 O O . GLY A 1 130 ? -10.320 9.607 24.354 1.00 77.75 130 GLY A O 1
ATOM 1020 N N . ARG A 1 131 ? -10.055 8.743 22.295 1.00 81.00 131 ARG A N 1
ATOM 1021 C CA . ARG A 1 131 ? -11.405 9.069 21.797 1.00 81.00 131 ARG A CA 1
ATOM 1022 C C . ARG A 1 131 ? -12.299 7.841 21.696 1.00 81.00 131 ARG A C 1
ATOM 1024 O O . ARG A 1 131 ? -13.478 7.914 22.013 1.00 81.00 131 ARG A O 1
ATOM 1031 N N . ILE A 1 132 ? -11.733 6.722 21.243 1.00 82.00 132 ILE A N 1
ATOM 1032 C CA . ILE A 1 132 ? -12.457 5.470 21.012 1.00 82.00 132 ILE A CA 1
ATOM 1033 C C . ILE A 1 132 ? -11.733 4.343 21.745 1.00 82.00 132 ILE A C 1
ATOM 1035 O O . ILE A 1 132 ? -10.521 4.172 21.596 1.00 82.00 132 ILE A O 1
ATOM 1039 N N . LYS A 1 133 ? -12.480 3.555 22.522 1.00 84.62 133 LYS A N 1
ATOM 1040 C CA . LYS A 1 133 ? -11.987 2.314 23.122 1.00 84.62 133 LYS A CA 1
ATOM 1041 C C . LYS A 1 133 ? -12.330 1.154 22.191 1.00 84.62 133 LYS A C 1
ATOM 1043 O O . LYS A 1 133 ? -13.500 0.863 21.987 1.00 84.62 133 LYS A O 1
ATOM 1048 N N . LEU A 1 134 ? -11.307 0.524 21.617 1.00 88.56 134 LEU A N 1
ATOM 1049 C CA . LEU A 1 134 ? -11.476 -0.677 20.801 1.00 88.56 134 LEU A CA 1
ATOM 1050 C C . LEU A 1 134 ? -11.534 -1.921 21.690 1.00 88.56 134 LEU A C 1
ATOM 1052 O O . LEU A 1 134 ? -10.696 -2.088 22.576 1.00 88.56 134 LEU A O 1
ATOM 1056 N N . ASP A 1 135 ? -12.473 -2.814 21.398 1.00 90.19 135 ASP A N 1
ATOM 1057 C CA . ASP A 1 135 ? -12.590 -4.119 22.050 1.00 90.19 135 ASP A CA 1
ATOM 1058 C C . ASP A 1 135 ? -11.766 -5.191 21.337 1.00 90.19 135 ASP A C 1
ATOM 1060 O O . ASP A 1 135 ? -11.284 -6.134 21.967 1.00 90.19 135 ASP A O 1
ATOM 1064 N N . LYS A 1 136 ? -11.614 -5.078 20.010 1.00 91.75 136 LYS A N 1
ATOM 1065 C CA . LYS A 1 136 ? -10.917 -6.086 19.207 1.00 91.75 136 LYS A CA 1
ATOM 1066 C C . LYS A 1 136 ? -10.271 -5.503 17.956 1.00 91.75 136 LYS A C 1
ATOM 1068 O O . LYS A 1 136 ? -10.812 -4.594 17.336 1.00 91.75 136 LYS A O 1
ATOM 1073 N N . ILE A 1 137 ? -9.140 -6.078 17.557 1.00 95.31 137 ILE A N 1
ATOM 1074 C CA . ILE A 1 137 ? -8.487 -5.839 16.265 1.00 95.31 137 ILE A CA 1
ATOM 1075 C C . ILE A 1 137 ? -8.414 -7.183 15.543 1.00 95.31 137 ILE A C 1
ATOM 1077 O O . ILE A 1 137 ? -7.963 -8.166 16.129 1.00 95.31 137 ILE A O 1
ATOM 1081 N N . ILE A 1 138 ? -8.874 -7.241 14.295 1.00 97.06 138 ILE A N 1
ATOM 1082 C CA . ILE A 1 138 ? -8.812 -8.442 13.460 1.00 97.06 138 ILE A CA 1
ATOM 1083 C C . ILE A 1 138 ? -8.177 -8.081 12.122 1.00 97.06 138 ILE A C 1
ATOM 1085 O O . ILE A 1 138 ? -8.667 -7.206 11.407 1.00 97.06 138 ILE A O 1
ATOM 1089 N N . CYS A 1 139 ? -7.104 -8.788 11.781 1.00 97.81 139 CYS A N 1
ATOM 1090 C CA . CYS A 1 139 ? -6.409 -8.653 10.509 1.00 97.81 139 CYS A CA 1
ATOM 1091 C C . CYS A 1 139 ? -6.775 -9.805 9.575 1.00 97.81 139 CYS A C 1
ATOM 1093 O O . CYS A 1 139 ? -6.817 -10.958 9.999 1.00 97.81 139 CYS A O 1
ATOM 1095 N N . TRP A 1 140 ? -6.977 -9.499 8.302 1.00 97.44 140 TRP A N 1
ATOM 1096 C CA . TRP A 1 140 ? -7.415 -10.424 7.268 1.00 97.44 140 TRP A CA 1
ATOM 1097 C C . TRP A 1 140 ? -6.421 -10.428 6.110 1.00 97.44 140 TRP A C 1
ATOM 1099 O O . TRP A 1 140 ? -5.989 -9.370 5.647 1.00 97.44 140 TRP A O 1
ATOM 1109 N N . SER A 1 141 ? -6.072 -11.619 5.636 1.00 95.56 141 SER A N 1
ATOM 1110 C CA . SER A 1 141 ? -5.312 -11.827 4.402 1.00 95.56 141 SER A CA 1
ATOM 1111 C C . SER A 1 141 ? -5.774 -13.119 3.733 1.00 95.56 141 SER A C 1
ATOM 1113 O O . SER A 1 141 ? -6.190 -14.056 4.412 1.00 95.56 141 SER A O 1
ATOM 1115 N N . ASP A 1 142 ? -5.701 -13.173 2.413 1.00 91.94 142 ASP A N 1
ATOM 1116 C CA . ASP A 1 142 ? -5.932 -14.368 1.595 1.00 91.94 142 ASP A CA 1
ATOM 1117 C C . ASP A 1 142 ? -4.651 -15.178 1.331 1.00 91.94 142 ASP A C 1
ATOM 1119 O O . ASP A 1 142 ? -4.679 -16.214 0.669 1.00 91.94 142 ASP A O 1
ATOM 1123 N N . SER A 1 143 ? -3.517 -14.751 1.891 1.00 93.00 143 SER A N 1
ATOM 1124 C CA . SER A 1 143 ? -2.255 -15.477 1.806 1.00 93.00 143 SER A CA 1
ATOM 1125 C C . SER A 1 143 ? -2.070 -16.411 2.997 1.00 93.00 143 SER A C 1
ATOM 1127 O O . SER A 1 143 ? -1.603 -16.009 4.067 1.00 93.00 143 SER A O 1
ATOM 1129 N N . GLU A 1 144 ? -2.352 -17.699 2.803 1.00 90.19 144 GLU A N 1
ATOM 1130 C CA . GLU A 1 144 ? -2.058 -18.729 3.808 1.00 90.19 144 GLU A CA 1
ATOM 1131 C C . GLU A 1 144 ? -0.565 -18.788 4.164 1.00 90.19 144 GLU A C 1
ATOM 1133 O O . GLU A 1 144 ? -0.211 -19.017 5.321 1.00 90.19 144 GLU A O 1
ATOM 1138 N N . VAL A 1 145 ? 0.323 -18.511 3.200 1.00 89.56 145 VAL A N 1
ATOM 1139 C CA . VAL A 1 145 ? 1.776 -18.491 3.427 1.00 89.56 145 VAL A CA 1
ATOM 1140 C C . VAL A 1 145 ? 2.171 -17.332 4.344 1.00 89.56 145 VAL A C 1
ATOM 1142 O O . VAL A 1 145 ? 2.878 -17.549 5.331 1.00 89.56 145 VAL A O 1
ATOM 1145 N N . ALA A 1 146 ? 1.679 -16.115 4.082 1.00 93.06 146 ALA A N 1
ATOM 1146 C CA . ALA A 1 146 ? 1.949 -14.969 4.949 1.00 93.06 146 ALA A CA 1
ATOM 1147 C C . ALA A 1 146 ? 1.357 -15.180 6.351 1.00 93.06 146 ALA A C 1
ATOM 1149 O O . ALA A 1 146 ? 2.019 -14.889 7.350 1.00 93.06 146 ALA A O 1
ATOM 1150 N N . LEU A 1 147 ? 0.151 -15.750 6.446 1.00 93.56 147 LEU A N 1
ATOM 1151 C CA . LEU A 1 147 ? -0.468 -16.106 7.724 1.00 93.56 147 LEU A CA 1
ATOM 1152 C C . LEU A 1 147 ? 0.335 -17.173 8.476 1.00 93.56 147 LEU A C 1
ATOM 1154 O O . LEU A 1 147 ? 0.504 -17.051 9.689 1.00 93.56 147 LEU A O 1
ATOM 1158 N N . CYS A 1 148 ? 0.876 -18.180 7.786 1.00 93.44 148 CYS A N 1
ATOM 1159 C CA . CYS A 1 148 ? 1.744 -19.195 8.383 1.00 93.44 148 CYS A CA 1
ATOM 1160 C C . CYS A 1 148 ? 2.991 -18.555 9.011 1.00 93.44 148 CYS A C 1
ATOM 1162 O O . CYS A 1 148 ? 3.310 -18.829 10.173 1.00 93.44 148 CYS A O 1
ATOM 1164 N N . TRP A 1 149 ? 3.651 -17.643 8.289 1.00 94.56 149 TRP A N 1
ATOM 1165 C CA . TRP A 1 149 ? 4.796 -16.889 8.809 1.00 94.56 149 TRP A CA 1
ATOM 1166 C C . TRP A 1 149 ? 4.420 -16.034 10.024 1.00 94.56 149 TRP A C 1
ATOM 1168 O O . TRP A 1 149 ? 5.098 -16.088 11.051 1.00 94.56 149 TRP A O 1
ATOM 1178 N N . ILE A 1 150 ? 3.308 -15.297 9.957 1.00 95.12 150 ILE A N 1
ATOM 1179 C CA . ILE A 1 150 ? 2.866 -14.397 11.033 1.00 95.12 150 ILE A CA 1
ATOM 1180 C C . ILE A 1 150 ? 2.388 -15.163 12.274 1.00 95.12 150 ILE A C 1
ATOM 1182 O O . ILE A 1 150 ? 2.638 -14.707 13.390 1.00 95.12 150 ILE A O 1
ATOM 1186 N N . ARG A 1 151 ? 1.766 -16.338 12.132 1.00 93.56 151 ARG A N 1
ATOM 1187 C CA . ARG A 1 151 ? 1.211 -17.124 13.254 1.00 93.56 151 ARG A CA 1
ATOM 1188 C C . ARG A 1 151 ? 2.178 -18.165 13.836 1.00 93.56 151 ARG A C 1
ATOM 1190 O O . ARG A 1 151 ? 1.978 -18.614 14.968 1.00 93.56 151 ARG A O 1
ATOM 1197 N N . GLY A 1 152 ? 3.215 -18.569 13.101 1.00 89.38 152 GLY A N 1
ATOM 1198 C CA . GLY A 1 152 ? 4.138 -19.636 13.517 1.00 89.38 152 GLY A CA 1
ATOM 1199 C C . GLY A 1 152 ? 4.874 -19.339 14.834 1.00 89.38 152 GLY A C 1
ATOM 1200 O O . GLY A 1 152 ? 5.376 -18.235 15.019 1.00 89.38 152 GLY A O 1
ATOM 1201 N N . LYS A 1 153 ? 4.931 -20.296 15.773 1.00 77.38 153 LYS A N 1
ATOM 1202 C CA . LYS A 1 153 ? 5.570 -20.102 17.097 1.00 77.38 153 LYS A CA 1
ATOM 1203 C C . LYS A 1 153 ? 7.085 -20.364 17.097 1.00 77.38 153 LYS A C 1
ATOM 1205 O O . LYS A 1 153 ? 7.816 -19.630 17.743 1.00 77.38 153 LYS A O 1
ATOM 1210 N N . GLU A 1 154 ? 7.530 -21.399 16.384 1.00 65.94 154 GLU A N 1
ATOM 1211 C CA . GLU A 1 154 ? 8.816 -22.080 16.651 1.00 65.94 154 GLU A CA 1
ATOM 1212 C C . GLU A 1 154 ? 9.728 -22.221 15.421 1.00 65.94 154 GLU A C 1
ATOM 1214 O O . GLU A 1 154 ? 10.682 -22.993 15.426 1.00 65.94 154 GLU A O 1
ATOM 1219 N N . LYS A 1 155 ? 9.445 -21.500 14.333 1.00 63.25 155 LYS A N 1
ATOM 1220 C CA . LYS A 1 155 ? 10.234 -21.601 13.099 1.00 63.25 155 LYS A CA 1
ATOM 1221 C C . LYS A 1 155 ? 11.225 -20.448 13.009 1.00 63.25 155 LYS A C 1
ATOM 1223 O O . LYS A 1 155 ? 10.814 -19.295 13.062 1.00 63.25 155 LYS A O 1
ATOM 1228 N N . SER A 1 156 ? 12.506 -20.770 12.832 1.00 71.12 156 SER A N 1
ATOM 1229 C CA . SER A 1 156 ? 13.515 -19.804 12.401 1.00 71.12 156 SER A CA 1
ATOM 1230 C C . SER A 1 156 ? 13.321 -19.545 10.911 1.00 71.12 156 SER A C 1
ATOM 1232 O O . SER A 1 156 ? 13.672 -20.388 10.079 1.00 71.12 156 SER A O 1
ATOM 1234 N N . TRP A 1 157 ? 12.705 -18.420 10.563 1.00 83.88 157 TRP A N 1
ATOM 1235 C CA . TRP A 1 157 ? 12.563 -18.035 9.165 1.00 83.88 157 TRP A CA 1
ATOM 1236 C C . TRP A 1 157 ? 13.861 -17.422 8.637 1.00 83.88 157 TRP A C 1
ATOM 1238 O O . TRP A 1 157 ? 14.714 -16.962 9.395 1.00 83.88 157 TRP A O 1
ATOM 1248 N N . GLU A 1 158 ? 13.985 -17.357 7.312 1.00 87.56 158 GLU A N 1
ATOM 1249 C CA . GLU A 1 158 ? 15.030 -16.564 6.665 1.00 87.56 158 GLU A CA 1
ATOM 1250 C C . GLU A 1 158 ? 15.044 -15.125 7.220 1.00 87.56 158 GLU A C 1
ATOM 1252 O O . GLU A 1 158 ? 13.966 -14.531 7.370 1.00 87.56 158 GLU A O 1
ATOM 1257 N N . PRO A 1 159 ? 16.219 -14.502 7.454 1.00 88.81 159 PRO A N 1
ATOM 1258 C CA . PRO A 1 159 ? 16.317 -13.207 8.137 1.00 88.81 159 PRO A CA 1
ATOM 1259 C C . PRO A 1 159 ? 15.437 -12.106 7.531 1.00 88.81 159 PRO A C 1
ATOM 1261 O O . PRO A 1 159 ? 14.920 -11.237 8.233 1.00 88.81 159 PRO A O 1
ATOM 1264 N N . TRP A 1 160 ? 15.226 -12.128 6.211 1.00 91.75 160 TRP A N 1
ATOM 1265 C CA . TRP A 1 160 ? 14.362 -11.161 5.530 1.00 91.75 160 TRP A CA 1
ATOM 1266 C C . TRP A 1 160 ? 12.891 -11.266 5.961 1.00 91.75 160 TRP A C 1
ATOM 1268 O O . TRP A 1 160 ? 12.230 -10.230 6.111 1.00 91.75 160 TRP A O 1
ATOM 1278 N N . VAL A 1 161 ? 12.393 -12.496 6.124 1.00 91.31 161 VAL A N 1
ATOM 1279 C CA . VAL A 1 161 ? 11.021 -12.813 6.550 1.00 91.31 161 VAL A CA 1
ATOM 1280 C C . VAL A 1 161 ? 10.895 -12.564 8.046 1.00 91.31 161 VAL A C 1
ATOM 1282 O O . VAL A 1 161 ? 10.001 -11.823 8.452 1.00 91.31 161 VAL A O 1
ATOM 1285 N N . GLU A 1 162 ? 11.838 -13.080 8.839 1.00 92.12 162 GLU A N 1
ATOM 1286 C CA . GLU A 1 162 ? 11.852 -12.946 10.300 1.00 92.12 162 GLU A CA 1
ATOM 1287 C C . GLU A 1 162 ? 11.751 -11.476 10.730 1.00 92.12 162 GLU A C 1
ATOM 1289 O O . GLU A 1 162 ? 10.827 -11.088 11.443 1.00 92.12 162 GLU A O 1
ATOM 1294 N N . ASN A 1 163 ? 12.612 -10.610 10.187 1.00 93.44 163 ASN A N 1
ATOM 1295 C CA . ASN A 1 163 ? 12.629 -9.185 10.527 1.00 93.44 163 ASN A CA 1
ATOM 1296 C C . ASN A 1 163 ? 11.284 -8.478 10.258 1.00 93.44 163 ASN A C 1
ATOM 1298 O O . ASN A 1 163 ? 10.889 -7.556 10.981 1.00 93.44 163 ASN A O 1
ATOM 1302 N N . ARG A 1 164 ? 10.555 -8.898 9.217 1.00 95.19 164 ARG A N 1
ATOM 1303 C CA . ARG A 1 164 ? 9.241 -8.333 8.865 1.00 95.19 164 ARG A CA 1
ATOM 1304 C C . ARG A 1 164 ? 8.131 -8.902 9.732 1.00 95.19 164 ARG A C 1
ATOM 1306 O O . ARG A 1 164 ? 7.278 -8.135 10.168 1.00 95.19 164 ARG A O 1
ATOM 1313 N N . VAL A 1 165 ? 8.171 -10.199 10.024 1.00 94.94 165 VAL A N 1
ATOM 1314 C CA . VAL A 1 165 ? 7.240 -10.851 10.953 1.00 94.94 165 VAL A CA 1
ATOM 1315 C C . VAL A 1 165 ? 7.360 -10.237 12.348 1.00 94.94 165 VAL A C 1
ATOM 1317 O O . VAL A 1 165 ? 6.341 -9.876 12.932 1.00 94.94 165 VAL A O 1
ATOM 1320 N N . VAL A 1 166 ? 8.579 -10.018 12.849 1.00 93.94 166 VAL A N 1
ATOM 1321 C CA . VAL A 1 166 ? 8.821 -9.314 14.121 1.00 93.94 166 VAL A CA 1
ATOM 1322 C C . VAL A 1 166 ? 8.226 -7.905 14.083 1.00 93.94 166 VAL A C 1
ATOM 1324 O O . VAL A 1 166 ? 7.493 -7.515 14.988 1.00 93.94 166 VAL A O 1
ATOM 1327 N N . SER A 1 167 ? 8.461 -7.155 13.002 1.00 95.12 167 SER A N 1
ATOM 1328 C CA . SER A 1 167 ? 7.900 -5.805 12.842 1.00 95.12 167 SER A CA 1
ATOM 1329 C C . SER A 1 167 ? 6.366 -5.788 12.853 1.00 95.12 167 SER A C 1
ATOM 1331 O O . SER A 1 167 ? 5.771 -4.877 13.422 1.00 95.12 167 SER A O 1
ATOM 1333 N N . ILE A 1 168 ? 5.728 -6.789 12.239 1.00 96.69 168 ILE A N 1
ATOM 1334 C CA . ILE A 1 168 ? 4.269 -6.967 12.232 1.00 96.69 168 ILE A CA 1
ATOM 1335 C C . ILE A 1 168 ? 3.759 -7.271 13.646 1.00 96.69 168 ILE A C 1
ATOM 1337 O O . ILE A 1 168 ? 2.846 -6.598 14.132 1.00 96.69 168 ILE A O 1
ATOM 1341 N N . ARG A 1 169 ? 4.377 -8.247 14.321 1.00 95.44 169 ARG A N 1
ATOM 1342 C CA . ARG A 1 169 ? 3.982 -8.721 15.658 1.00 95.44 169 ARG A CA 1
ATOM 1343 C C . ARG A 1 169 ? 4.162 -7.674 16.753 1.00 95.44 169 ARG A C 1
ATOM 1345 O O . ARG A 1 169 ? 3.403 -7.669 17.713 1.00 95.44 169 ARG A O 1
ATOM 1352 N N . ASN A 1 170 ? 5.114 -6.757 16.585 1.00 95.44 170 ASN A N 1
ATOM 1353 C CA . ASN A 1 170 ? 5.305 -5.627 17.497 1.00 95.44 170 ASN A CA 1
ATOM 1354 C C . ASN A 1 170 ? 4.132 -4.632 17.488 1.00 95.44 170 ASN A C 1
ATOM 1356 O O . ASN A 1 170 ? 4.037 -3.806 18.392 1.00 95.44 170 ASN A O 1
ATOM 1360 N N . VAL A 1 171 ? 3.272 -4.669 16.464 1.00 94.44 171 VAL A N 1
ATOM 1361 C CA . VAL A 1 171 ? 2.102 -3.784 16.358 1.00 94.44 171 VAL A CA 1
ATOM 1362 C C . VAL A 1 171 ? 0.801 -4.537 16.599 1.00 94.44 171 VAL A C 1
ATOM 1364 O O . VAL A 1 171 ? -0.079 -4.031 17.289 1.00 94.44 171 VAL A O 1
ATOM 1367 N N . VAL A 1 172 ? 0.657 -5.723 16.007 1.00 95.00 172 VAL A N 1
ATOM 1368 C CA . VAL A 1 172 ? -0.572 -6.515 16.088 1.00 95.00 172 VAL A CA 1
ATOM 1369 C C . VAL A 1 172 ? -0.240 -7.919 16.546 1.00 95.00 172 VAL A C 1
ATOM 1371 O O . VAL A 1 172 ? 0.620 -8.575 15.959 1.00 95.00 172 VAL A O 1
ATOM 1374 N N . ASP A 1 173 ? -0.981 -8.398 17.542 1.00 94.00 173 ASP A N 1
ATOM 1375 C CA . ASP A 1 173 ? -0.818 -9.756 18.033 1.00 94.00 173 ASP A CA 1
ATOM 1376 C C . ASP A 1 173 ? -1.023 -10.803 16.923 1.00 94.00 173 ASP A C 1
ATOM 1378 O O . ASP A 1 173 ? -1.912 -10.704 16.071 1.00 94.00 173 ASP A O 1
ATOM 1382 N N . ARG A 1 174 ? -0.178 -11.831 16.949 1.00 93.19 174 ARG A N 1
ATOM 1383 C CA . ARG A 1 174 ? -0.194 -12.987 16.037 1.00 93.19 174 ARG A CA 1
ATOM 1384 C C . ARG A 1 174 ? -1.567 -13.655 15.939 1.00 93.19 174 ARG A C 1
ATOM 1386 O O . ARG A 1 174 ? -1.957 -14.077 14.850 1.00 93.19 174 ARG A O 1
ATOM 1393 N N . ASP A 1 175 ? -2.304 -13.736 17.040 1.00 93.00 175 ASP A N 1
ATOM 1394 C CA . ASP A 1 175 ? -3.572 -14.449 17.132 1.00 93.00 175 ASP A CA 1
ATOM 1395 C C . ASP A 1 175 ? -4.756 -13.557 16.718 1.00 93.00 175 ASP A C 1
ATOM 1397 O O . ASP A 1 175 ? -5.904 -14.006 16.743 1.00 93.00 175 ASP A O 1
ATOM 1401 N N . SER A 1 176 ? -4.494 -12.337 16.235 1.00 95.19 176 SER A N 1
ATOM 1402 C CA . SER A 1 176 ? -5.471 -11.444 15.591 1.00 95.19 176 SER A CA 1
ATOM 1403 C C . SER A 1 176 ? -5.582 -11.645 14.074 1.00 95.19 176 SER A C 1
ATOM 1405 O O . SER A 1 176 ? -6.475 -11.077 13.448 1.00 95.19 176 SER A O 1
ATOM 1407 N N . TRP A 1 177 ? -4.703 -12.449 13.465 1.00 96.62 177 TRP A N 1
ATOM 1408 C CA . TRP A 1 177 ? -4.663 -12.669 12.015 1.00 96.62 177 TRP A CA 1
ATOM 1409 C C . TRP A 1 177 ? -5.550 -13.840 11.575 1.00 96.62 177 TRP A C 1
ATOM 1411 O O . TRP A 1 177 ? -5.520 -14.917 12.177 1.00 96.62 177 TRP A O 1
ATOM 1421 N N . ARG A 1 178 ? -6.352 -13.642 10.529 1.00 94.81 178 ARG A N 1
ATOM 1422 C CA . ARG A 1 178 ? -7.332 -14.600 10.001 1.00 94.81 178 ARG A CA 1
ATOM 1423 C C . ARG A 1 178 ? -7.252 -14.683 8.480 1.00 94.81 178 ARG A C 1
ATOM 1425 O O . ARG A 1 178 ? -6.859 -13.728 7.812 1.00 94.81 178 ARG A O 1
ATOM 1432 N N . PHE A 1 179 ? -7.658 -15.833 7.953 1.00 94.31 179 PHE A N 1
ATOM 1433 C CA . PHE A 1 179 ? -7.809 -16.031 6.520 1.00 94.31 179 PHE A CA 1
ATOM 1434 C C . PHE A 1 179 ? -9.124 -15.428 6.017 1.00 94.31 179 PHE A C 1
ATOM 1436 O O . PHE A 1 179 ? -10.161 -15.558 6.671 1.00 94.31 179 PHE A O 1
ATOM 1443 N N . VAL A 1 180 ? -9.080 -14.798 4.848 1.00 92.12 180 VAL A N 1
ATOM 1444 C CA . VAL A 1 180 ? -10.250 -14.361 4.077 1.00 92.12 180 VAL A CA 1
ATOM 1445 C C . VAL A 1 180 ? -10.073 -14.820 2.633 1.00 92.12 180 VAL A C 1
ATOM 1447 O O . VAL A 1 180 ? -8.956 -14.857 2.140 1.00 92.12 180 VAL A O 1
ATOM 1450 N N . LYS A 1 181 ? -11.150 -15.175 1.928 1.00 88.88 181 LYS A N 1
ATOM 1451 C CA . LYS A 1 181 ? -11.048 -15.460 0.488 1.00 88.88 181 LYS A CA 1
ATOM 1452 C C . LYS A 1 181 ? -10.837 -14.154 -0.286 1.00 88.88 181 LYS A C 1
ATOM 1454 O O . LYS A 1 181 ? -11.516 -13.175 0.014 1.00 88.88 181 LYS A O 1
ATOM 1459 N N . GLY A 1 182 ? -9.984 -14.164 -1.313 1.00 83.25 182 GLY A N 1
ATOM 1460 C CA . GLY A 1 182 ? -9.688 -12.977 -2.134 1.00 83.25 182 GLY A CA 1
ATOM 1461 C C . GLY A 1 182 ? -10.935 -12.296 -2.719 1.00 83.25 182 GLY A C 1
ATOM 1462 O O . GLY A 1 182 ? -11.060 -11.082 -2.667 1.00 83.25 182 GLY A O 1
ATOM 1463 N N . GLU A 1 183 ? -11.940 -13.071 -3.142 1.00 83.44 183 GLU A N 1
ATOM 1464 C CA . GLU A 1 183 ? -13.211 -12.560 -3.697 1.00 83.44 183 GLU A CA 1
ATOM 1465 C C . GLU A 1 183 ? -13.981 -11.613 -2.764 1.00 83.44 183 GLU A C 1
ATOM 1467 O O . GLU A 1 183 ? -14.714 -10.741 -3.227 1.00 83.44 183 GLU A O 1
ATOM 1472 N N . ILE A 1 184 ? -13.832 -11.796 -1.451 1.00 85.31 184 ILE A N 1
ATOM 1473 C CA . ILE A 1 184 ? -14.482 -10.980 -0.417 1.00 85.31 184 ILE A CA 1
ATOM 1474 C C . ILE A 1 184 ? -13.464 -10.110 0.336 1.00 85.31 184 ILE A C 1
ATOM 1476 O O . ILE A 1 184 ? -13.800 -9.529 1.371 1.00 85.31 184 ILE A O 1
ATOM 1480 N N . ASN A 1 185 ? -12.223 -10.034 -0.159 1.00 90.31 185 ASN A N 1
ATOM 1481 C CA . ASN A 1 185 ? -11.153 -9.222 0.398 1.00 90.31 185 ASN A CA 1
ATOM 1482 C C . ASN A 1 185 ? -11.197 -7.811 -0.223 1.00 90.31 185 ASN A C 1
ATOM 1484 O O . ASN A 1 185 ? -10.813 -7.629 -1.375 1.00 90.31 185 ASN A O 1
ATOM 1488 N N . PRO A 1 186 ? -11.615 -6.766 0.509 1.00 90.25 186 PRO A N 1
ATOM 1489 C CA . PRO A 1 186 ? -11.685 -5.408 -0.035 1.00 90.25 186 PRO A CA 1
ATOM 1490 C C . PRO A 1 186 ? -10.316 -4.830 -0.431 1.00 90.25 186 PRO A C 1
ATOM 1492 O O . PRO A 1 186 ? -10.265 -3.867 -1.198 1.00 90.25 186 PRO A O 1
ATOM 1495 N N . ALA A 1 187 ? -9.209 -5.391 0.069 1.00 90.69 187 ALA A N 1
ATOM 1496 C CA . ALA A 1 187 ? -7.864 -4.987 -0.338 1.00 90.69 187 ALA A CA 1
ATOM 1497 C C . ALA A 1 187 ? -7.470 -5.496 -1.740 1.00 90.69 187 ALA A C 1
ATOM 1499 O O . ALA A 1 187 ? -6.509 -4.974 -2.299 1.00 90.69 187 ALA A O 1
ATOM 1500 N N . ASP A 1 188 ? -8.227 -6.438 -2.316 1.00 86.31 188 ASP A N 1
ATOM 1501 C CA . ASP A 1 188 ? -8.017 -6.967 -3.673 1.00 86.31 188 ASP A CA 1
ATOM 1502 C C . ASP A 1 188 ? -8.542 -6.009 -4.766 1.00 86.31 188 ASP A C 1
ATOM 1504 O O . ASP A 1 188 ? -8.065 -5.969 -5.899 1.00 86.31 188 ASP A O 1
ATOM 1508 N N . VAL A 1 189 ? -9.496 -5.131 -4.430 1.00 81.81 189 VAL A N 1
ATOM 1509 C CA . VAL A 1 189 ? -10.031 -4.146 -5.390 1.00 81.81 189 VAL A CA 1
ATOM 1510 C C . VAL A 1 189 ? -8.924 -3.228 -5.935 1.00 81.81 189 VAL A C 1
ATOM 1512 O O . VAL A 1 189 ? -8.806 -3.114 -7.159 1.00 81.81 189 VAL A O 1
ATOM 1515 N N . PRO A 1 190 ? -8.074 -2.600 -5.095 1.00 74.19 190 PRO A N 1
ATOM 1516 C CA . PRO A 1 190 ? -7.001 -1.741 -5.584 1.00 74.19 190 PRO A CA 1
ATOM 1517 C C . PRO A 1 190 ? -5.832 -2.507 -6.219 1.00 74.19 190 PRO A C 1
ATOM 1519 O O . PRO A 1 190 ? -5.108 -1.914 -7.015 1.00 74.19 190 PRO A O 1
ATOM 1522 N N . THR A 1 191 ? -5.621 -3.788 -5.893 1.00 70.12 191 THR A N 1
ATOM 1523 C CA . THR A 1 191 ? -4.483 -4.600 -6.383 1.00 70.12 191 THR A CA 1
ATOM 1524 C C . THR A 1 191 ? -4.692 -5.170 -7.781 1.00 70.12 191 THR A C 1
ATOM 1526 O O . THR A 1 191 ? -3.704 -5.423 -8.474 1.00 70.12 191 THR A O 1
ATOM 1529 N N . ARG A 1 192 ? -5.944 -5.271 -8.246 1.00 69.06 192 ARG A N 1
ATOM 1530 C CA . ARG A 1 192 ? -6.298 -5.746 -9.597 1.00 69.06 192 ARG A CA 1
ATOM 1531 C C . ARG A 1 192 ? -6.012 -4.767 -10.740 1.00 69.06 192 ARG A C 1
ATOM 1533 O O . ARG A 1 192 ? -6.089 -5.185 -11.889 1.00 69.06 192 ARG A O 1
ATOM 1540 N N . ILE A 1 193 ? -5.722 -3.491 -10.452 1.00 61.38 193 ILE A N 1
ATOM 1541 C CA . ILE A 1 193 ? -5.442 -2.432 -11.452 1.00 61.38 193 ILE A CA 1
ATOM 1542 C C . ILE A 1 193 ? -6.433 -2.503 -12.636 1.00 61.38 193 ILE A C 1
ATOM 1544 O O . ILE A 1 193 ? -6.057 -2.704 -13.789 1.00 61.38 193 ILE A O 1
ATOM 1548 N N . SER A 1 194 ? -7.733 -2.403 -12.345 1.00 63.16 194 SER A N 1
ATOM 1549 C CA . SER A 1 194 ? -8.781 -2.484 -13.373 1.00 63.16 194 SER A CA 1
ATOM 1550 C C . SER A 1 194 ? -9.230 -1.100 -13.854 1.00 63.16 194 SER A C 1
ATOM 1552 O O . SER A 1 194 ? -9.217 -0.128 -13.097 1.00 63.16 194 SER A O 1
ATOM 1554 N N . SER A 1 195 ? -9.683 -1.007 -15.108 1.00 52.75 195 SER A N 1
ATOM 1555 C CA . SER A 1 195 ? -10.248 0.223 -15.693 1.00 52.75 195 SER A CA 1
ATOM 1556 C C . SER A 1 195 ? -11.512 0.717 -14.977 1.00 52.75 195 SER A C 1
ATOM 1558 O O . SER A 1 195 ? -11.854 1.890 -15.082 1.00 52.75 195 SER A O 1
ATOM 1560 N N . ASN A 1 196 ? -12.171 -0.155 -14.208 1.00 60.19 196 ASN A N 1
ATOM 1561 C CA . ASN A 1 196 ? -13.443 0.121 -13.539 1.00 60.19 196 ASN A CA 1
ATOM 1562 C C . ASN A 1 196 ? -13.272 0.382 -12.034 1.00 60.19 196 ASN A C 1
ATOM 1564 O O . ASN A 1 196 ? -14.240 0.316 -11.280 1.00 60.19 196 ASN A O 1
ATOM 1568 N N . LEU A 1 197 ? -12.056 0.712 -11.574 1.00 64.00 197 LEU A N 1
ATOM 1569 C CA . LEU A 1 197 ? -11.792 1.083 -10.176 1.00 64.00 197 LEU A CA 1
ATOM 1570 C C . LEU A 1 197 ? -12.776 2.143 -9.658 1.00 64.00 197 LEU A C 1
ATOM 1572 O O . LEU A 1 197 ? -13.236 2.040 -8.526 1.00 64.00 197 LEU A O 1
ATOM 1576 N N . HIS A 1 198 ? -13.150 3.117 -10.494 1.00 63.94 198 HIS A N 1
ATOM 1577 C CA . HIS A 1 198 ? -14.128 4.147 -10.136 1.00 63.94 198 HIS A CA 1
ATOM 1578 C C . HIS A 1 198 ? -15.509 3.563 -9.782 1.00 63.94 198 HIS A C 1
ATOM 1580 O O . HIS A 1 198 ? -16.129 4.007 -8.821 1.00 63.94 198 HIS A O 1
ATOM 1586 N N . GLU A 1 199 ? -15.981 2.543 -10.503 1.00 60.09 199 GLU A N 1
ATOM 1587 C CA . GLU A 1 199 ? -17.249 1.858 -10.207 1.00 60.09 199 GLU A CA 1
ATOM 1588 C C . GLU A 1 199 ? -17.136 0.988 -8.952 1.00 60.09 199 GLU A C 1
ATOM 1590 O O . GLU A 1 199 ? -18.032 0.993 -8.109 1.00 60.09 199 GLU A O 1
ATOM 1595 N N . CYS A 1 200 ? -16.006 0.297 -8.772 1.00 62.78 200 CYS A N 1
ATOM 1596 C CA . CYS A 1 200 ? -15.749 -0.496 -7.571 1.00 62.78 200 CYS A CA 1
ATOM 1597 C C . CYS A 1 200 ? -15.696 0.376 -6.304 1.00 62.78 200 CYS A C 1
ATOM 1599 O O . CYS A 1 200 ? -16.206 -0.027 -5.257 1.00 62.78 200 CYS A O 1
ATOM 1601 N N . PHE A 1 201 ? -15.119 1.580 -6.400 1.00 66.38 201 PHE A N 1
ATOM 1602 C CA . PHE A 1 201 ? -15.100 2.559 -5.313 1.00 66.38 201 PHE A CA 1
ATOM 1603 C C . PHE A 1 201 ? -16.458 3.229 -5.095 1.00 66.38 201 PHE A C 1
ATOM 1605 O O . PHE A 1 201 ? -16.818 3.469 -3.949 1.00 66.38 201 PHE A O 1
ATOM 1612 N N . ALA A 1 202 ? -17.232 3.488 -6.152 1.00 59.50 202 ALA A N 1
ATOM 1613 C CA . ALA A 1 202 ? -18.604 3.987 -6.028 1.00 59.50 202 ALA A CA 1
ATOM 1614 C C . ALA A 1 202 ? -19.577 2.945 -5.434 1.00 59.50 202 ALA A C 1
ATOM 1616 O O . ALA A 1 202 ? -20.668 3.304 -4.995 1.00 59.50 202 ALA A O 1
ATOM 1617 N N . GLY A 1 203 ? -19.191 1.665 -5.430 1.00 65.56 203 GLY A N 1
ATOM 1618 C CA . GLY A 1 203 ? -19.960 0.551 -4.882 1.00 65.56 203 GLY A CA 1
ATOM 1619 C C . GLY A 1 203 ? -19.633 0.204 -3.422 1.00 65.56 203 GLY A C 1
ATOM 1620 O O . GLY A 1 203 ? -19.471 1.055 -2.551 1.00 65.56 203 GLY A O 1
ATOM 1621 N N . CYS A 1 204 ? -19.552 -1.096 -3.138 1.00 66.88 204 CYS A N 1
ATOM 1622 C CA . CYS A 1 204 ? -19.479 -1.661 -1.787 1.00 66.88 204 CYS A CA 1
ATOM 1623 C C . CYS A 1 204 ? -18.144 -1.448 -1.049 1.00 66.88 204 CYS A C 1
ATOM 1625 O O . CYS A 1 204 ? -18.037 -1.821 0.119 1.00 66.88 204 CYS A O 1
ATOM 1627 N N . TRP A 1 205 ? -17.127 -0.846 -1.676 1.00 82.69 205 TRP A N 1
ATOM 1628 C CA . TRP A 1 205 ? -15.810 -0.695 -1.053 1.00 82.69 205 TRP A CA 1
ATOM 1629 C C . TRP A 1 205 ? -15.829 0.231 0.173 1.00 82.69 205 TRP A C 1
ATOM 1631 O O . TRP A 1 205 ? -15.271 -0.131 1.205 1.00 82.69 205 TRP A O 1
ATOM 1641 N N . PHE A 1 206 ? -16.527 1.373 0.135 1.00 84.38 206 PHE A N 1
ATOM 1642 C CA . PHE A 1 206 ? -16.657 2.241 1.321 1.00 84.38 206 PHE A CA 1
ATOM 1643 C C . PHE A 1 206 ? -17.636 1.694 2.368 1.00 84.38 206 PHE A C 1
ATOM 1645 O O . PHE A 1 206 ? -17.447 1.917 3.562 1.00 84.38 206 PHE A O 1
ATOM 1652 N N . SER A 1 207 ? -18.656 0.945 1.943 1.00 82.50 207 SER A N 1
ATOM 1653 C CA . SER A 1 207 ? -19.601 0.279 2.853 1.00 82.50 207 SER A CA 1
ATOM 1654 C C . SER A 1 207 ? -18.993 -0.941 3.550 1.00 82.50 207 SER A C 1
ATOM 1656 O O . SER A 1 207 ? -19.502 -1.379 4.579 1.00 82.50 207 SER A O 1
ATOM 1658 N N . GLY A 1 208 ? -17.895 -1.466 3.001 1.00 84.75 208 GLY A N 1
ATOM 1659 C CA . GLY A 1 208 ? -17.184 -2.641 3.478 1.00 84.75 208 GLY A CA 1
ATOM 1660 C C . GLY A 1 208 ? -17.890 -3.965 3.159 1.00 84.75 208 GLY A C 1
ATOM 1661 O O . GLY A 1 208 ? -18.997 -3.995 2.614 1.00 84.75 208 GLY A O 1
ATOM 1662 N N . PRO A 1 209 ? -17.230 -5.100 3.444 1.00 87.00 209 PRO A N 1
ATOM 1663 C CA . PRO A 1 209 ? -17.722 -6.408 3.036 1.00 87.00 209 PRO A CA 1
ATOM 1664 C C . PRO A 1 209 ? -18.948 -6.850 3.848 1.00 87.00 209 PRO A C 1
ATOM 1666 O O . PRO A 1 209 ? -18.978 -6.768 5.077 1.00 87.00 209 PRO A O 1
ATOM 1669 N N . SER A 1 210 ? -19.945 -7.400 3.150 1.00 85.88 210 SER A N 1
ATOM 1670 C CA . SER A 1 210 ? -21.260 -7.751 3.709 1.00 85.88 210 SER A CA 1
ATOM 1671 C C . SER A 1 210 ? -21.200 -8.747 4.868 1.00 85.88 210 SER A C 1
ATOM 1673 O O . SER A 1 210 ? -22.010 -8.666 5.790 1.00 85.88 210 SER A O 1
ATOM 1675 N N . PHE A 1 211 ? -20.218 -9.653 4.881 1.00 87.12 211 PHE A N 1
ATOM 1676 C CA . PHE A 1 211 ? -20.076 -10.638 5.955 1.00 87.12 211 PHE A CA 1
ATOM 1677 C C . PHE A 1 211 ? -19.794 -9.999 7.327 1.00 87.12 211 PHE A C 1
ATOM 1679 O O . PHE A 1 211 ? -20.118 -10.597 8.353 1.00 87.12 211 PHE A O 1
ATOM 1686 N N . LEU A 1 212 ? -19.249 -8.777 7.365 1.00 87.06 212 LEU A N 1
ATOM 1687 C CA . LEU A 1 212 ? -19.036 -8.029 8.606 1.00 87.06 212 LEU A CA 1
ATOM 1688 C C . LEU A 1 212 ? -20.308 -7.358 9.142 1.00 87.06 212 LEU A C 1
ATOM 1690 O O . LEU A 1 212 ? -20.341 -6.985 10.314 1.00 87.06 212 LEU A O 1
ATOM 1694 N N . LEU A 1 213 ? -21.367 -7.239 8.337 1.00 85.12 213 LEU A N 1
ATOM 1695 C CA . LEU A 1 213 ? -22.654 -6.681 8.770 1.00 85.12 213 LEU A CA 1
ATOM 1696 C C . LEU A 1 213 ? -23.507 -7.698 9.550 1.00 85.12 213 LEU A C 1
ATOM 1698 O O . LEU A 1 213 ? -24.478 -7.326 10.203 1.00 85.12 213 LEU A O 1
ATOM 1702 N N . SER A 1 214 ? -23.142 -8.984 9.537 1.00 79.94 214 SER A N 1
ATOM 1703 C CA . SER A 1 214 ? -23.864 -10.024 10.280 1.00 79.94 214 SER A CA 1
ATOM 1704 C C . SER A 1 214 ? -23.621 -9.925 11.791 1.00 79.94 214 SER A C 1
ATOM 1706 O O . SER A 1 214 ? -22.474 -9.957 12.238 1.00 79.94 214 SER A O 1
ATOM 1708 N N . LYS A 1 215 ? -24.687 -9.876 12.606 1.00 62.06 215 LYS A N 1
ATOM 1709 C CA . LYS A 1 215 ? -24.600 -9.872 14.086 1.00 62.06 215 LYS A CA 1
ATOM 1710 C C . LYS A 1 215 ? -23.900 -11.112 14.644 1.00 62.06 215 LYS A C 1
ATOM 1712 O O . LYS A 1 215 ? -23.093 -11.001 15.559 1.00 62.06 215 LYS A O 1
ATOM 1717 N N . HIS A 1 216 ? -24.159 -12.276 14.051 1.00 58.34 216 HIS A N 1
ATOM 1718 C CA . HIS A 1 216 ? -23.598 -13.565 14.472 1.00 58.34 216 HIS A CA 1
ATOM 1719 C C . HIS A 1 216 ? -22.206 -13.839 13.897 1.00 58.34 216 HIS A C 1
ATOM 1721 O O . HIS A 1 216 ? -21.772 -14.988 13.844 1.00 58.34 216 HIS A O 1
ATOM 1727 N N . PHE A 1 217 ? -21.497 -12.804 13.441 1.00 62.09 217 PHE A N 1
ATOM 1728 C CA . PHE A 1 217 ? -20.110 -12.952 13.033 1.00 62.09 217 PHE A CA 1
ATOM 1729 C C . PHE A 1 217 ? -19.233 -13.285 14.247 1.00 62.09 217 PHE A C 1
ATOM 1731 O O . PHE A 1 217 ? -18.672 -12.411 14.913 1.00 62.09 217 PHE A O 1
ATOM 1738 N N . GLU A 1 218 ? -19.103 -14.574 14.536 1.00 55.69 218 GLU A N 1
ATOM 1739 C CA . GLU A 1 218 ? -18.061 -15.083 15.404 1.00 55.69 218 GLU A CA 1
ATOM 1740 C C . GLU A 1 218 ? -16.782 -15.204 14.580 1.00 55.69 218 GLU A C 1
ATOM 1742 O O . GLU A 1 218 ? -16.625 -16.068 13.726 1.00 55.69 218 GLU A O 1
ATOM 1747 N N . SER A 1 219 ? -15.810 -14.348 14.886 1.00 53.12 219 SER A N 1
ATOM 1748 C CA . SER A 1 219 ? -14.440 -14.413 14.350 1.00 53.12 219 SER A CA 1
ATOM 1749 C C . SER A 1 219 ? -13.694 -15.730 14.697 1.00 53.12 219 SER A C 1
ATOM 1751 O O . SER A 1 219 ? -12.504 -15.865 14.393 1.00 53.12 219 SER A O 1
ATOM 1753 N N . GLY A 1 220 ? -14.375 -16.686 15.339 1.00 40.19 220 GLY A N 1
ATOM 1754 C CA . GLY A 1 220 ? -13.923 -18.036 15.647 1.00 40.19 220 GLY A CA 1
ATOM 1755 C C . GLY A 1 220 ? -14.311 -19.034 14.560 1.00 40.19 220 GLY A C 1
ATOM 1756 O O . GLY A 1 220 ? -15.123 -19.924 14.790 1.00 40.19 220 GLY A O 1
ATOM 1757 N N . GLY A 1 221 ? -13.686 -18.936 13.388 1.00 36.78 221 GLY A N 1
ATOM 1758 C CA . GLY A 1 221 ? -13.519 -20.133 12.571 1.00 36.78 221 GLY A CA 1
ATOM 1759 C C . GLY A 1 221 ? -12.647 -21.109 13.360 1.00 36.78 221 GLY A C 1
ATOM 1760 O O . GLY A 1 221 ? -11.526 -20.761 13.727 1.00 36.78 221 GLY A O 1
ATOM 1761 N N . LYS A 1 222 ? -13.175 -22.295 13.679 1.00 35.25 222 LYS A N 1
ATOM 1762 C CA . LYS A 1 222 ? -12.365 -23.434 14.115 1.00 35.25 222 LYS A CA 1
ATOM 1763 C C . LYS A 1 222 ? -11.368 -23.718 12.997 1.00 35.25 222 LYS A C 1
ATOM 1765 O O . LYS A 1 222 ? -11.737 -24.267 11.963 1.00 35.25 222 LYS A O 1
ATOM 1770 N N . ASP A 1 223 ? -10.126 -23.308 13.202 1.00 40.38 223 ASP A N 1
ATOM 1771 C CA . ASP A 1 223 ? -9.019 -23.798 12.402 1.00 40.38 223 ASP A CA 1
ATOM 1772 C C . ASP A 1 223 ? -8.969 -25.314 12.610 1.00 40.38 223 ASP A C 1
ATOM 1774 O O . ASP A 1 223 ? -8.918 -25.781 13.751 1.00 40.38 223 ASP A O 1
ATOM 1778 N N . ASN A 1 224 ? -9.022 -26.089 11.527 1.00 35.56 224 ASN A N 1
ATOM 1779 C CA . ASN A 1 224 ? -8.694 -27.505 11.587 1.00 35.56 224 ASN A CA 1
ATOM 1780 C C . ASN A 1 224 ? -7.252 -27.620 12.083 1.00 35.56 224 ASN A C 1
ATOM 1782 O O . ASN A 1 224 ? -6.294 -27.427 11.337 1.00 35.56 224 ASN A O 1
ATOM 1786 N N . SER A 1 225 ? -7.110 -27.908 13.370 1.00 34.53 225 SER A N 1
ATOM 1787 C CA . SER A 1 225 ? -5.893 -28.410 13.976 1.00 34.53 225 SER A CA 1
ATOM 1788 C C . SER A 1 225 ? -5.540 -29.739 13.311 1.00 34.53 225 SER A C 1
ATOM 1790 O O . SER A 1 225 ? -6.018 -30.791 13.728 1.00 34.53 225 SER A O 1
ATOM 1792 N N . THR A 1 226 ? -4.705 -29.702 12.277 1.00 30.30 226 THR A N 1
ATOM 1793 C CA . THR A 1 226 ? -3.787 -30.808 12.005 1.00 30.30 226 THR A CA 1
ATOM 1794 C C . THR A 1 226 ? -2.497 -30.489 12.730 1.00 30.30 226 THR A C 1
ATOM 1796 O O . THR A 1 226 ? -1.624 -29.776 12.234 1.00 30.30 226 THR A O 1
ATOM 1799 N N . ASP A 1 227 ? -2.459 -30.971 13.964 1.00 32.03 227 ASP A N 1
ATOM 1800 C CA . ASP A 1 227 ? -1.238 -31.181 14.712 1.00 32.03 227 ASP A CA 1
ATOM 1801 C C . ASP A 1 227 ? -0.398 -32.266 14.011 1.00 32.03 227 ASP A C 1
ATOM 1803 O O . ASP A 1 227 ? -0.943 -33.228 13.470 1.00 32.03 227 ASP A O 1
ATOM 1807 N N . GLY A 1 228 ? 0.919 -32.065 14.003 1.00 35.09 228 GLY A N 1
ATOM 1808 C CA . GLY A 1 228 ? 1.956 -33.057 13.704 1.00 35.09 228 GLY A CA 1
ATOM 1809 C C . GLY A 1 228 ? 1.873 -33.875 12.407 1.00 35.09 228 GLY A C 1
ATOM 1810 O O . GLY A 1 228 ? 1.344 -34.982 12.390 1.00 35.09 228 GLY A O 1
ATOM 1811 N N . THR A 1 229 ? 2.606 -33.464 11.368 1.00 26.23 229 THR A N 1
ATOM 1812 C CA . THR A 1 229 ? 3.459 -34.418 10.626 1.00 26.23 229 THR A CA 1
ATOM 1813 C C . THR A 1 229 ? 4.626 -33.709 9.939 1.00 26.23 229 THR A C 1
ATOM 1815 O O . THR A 1 229 ? 4.469 -32.712 9.238 1.00 26.23 229 THR A O 1
ATOM 1818 N N . ASN A 1 230 ? 5.823 -34.225 10.211 1.00 31.67 230 ASN A N 1
ATOM 1819 C CA . ASN A 1 230 ? 7.107 -33.766 9.698 1.00 31.67 230 ASN A CA 1
ATOM 1820 C C . ASN A 1 230 ? 7.227 -33.924 8.174 1.00 31.67 230 ASN A C 1
ATOM 1822 O O . ASN A 1 230 ? 6.813 -34.941 7.626 1.00 31.67 230 ASN A O 1
ATOM 1826 N N . GLY A 1 231 ? 7.944 -32.983 7.550 1.00 31.72 231 GLY A N 1
ATOM 1827 C CA . GLY A 1 231 ? 8.679 -33.218 6.303 1.00 31.72 231 GLY A CA 1
ATOM 1828 C C . GLY A 1 231 ? 8.081 -32.596 5.043 1.00 31.72 231 GLY A C 1
ATOM 1829 O O . GLY A 1 231 ? 7.431 -33.278 4.261 1.00 31.72 231 GLY A O 1
ATOM 1830 N N . ASN A 1 232 ? 8.350 -31.309 4.812 1.00 28.95 232 ASN A N 1
ATOM 1831 C CA . ASN A 1 232 ? 9.228 -30.849 3.724 1.00 28.95 232 ASN A CA 1
ATOM 1832 C C . ASN A 1 232 ? 9.233 -29.317 3.671 1.00 28.95 232 ASN A C 1
ATOM 1834 O O . ASN A 1 232 ? 8.223 -28.663 3.936 1.00 28.95 232 ASN A O 1
ATOM 1838 N N . SER A 1 233 ? 10.403 -28.748 3.382 1.00 34.50 233 SER A N 1
ATOM 1839 C CA . SER A 1 233 ? 10.583 -27.323 3.137 1.00 34.50 233 SER A CA 1
ATOM 1840 C C . SER A 1 233 ? 9.571 -26.854 2.094 1.00 34.50 233 SER A C 1
ATOM 1842 O O . SER A 1 233 ? 9.522 -27.368 0.978 1.00 34.50 233 SER A O 1
ATOM 1844 N N . VAL A 1 234 ? 8.750 -25.860 2.441 1.00 36.66 234 VAL A N 1
ATOM 1845 C CA . VAL A 1 234 ? 8.032 -25.085 1.422 1.00 36.66 234 VAL A CA 1
ATOM 1846 C C . VAL A 1 234 ? 9.038 -24.085 0.868 1.00 36.66 234 VAL A C 1
ATOM 1848 O O . VAL A 1 234 ? 8.983 -22.887 1.144 1.00 36.66 234 VAL A O 1
ATOM 1851 N N . ASP A 1 235 ? 10.022 -24.633 0.160 1.00 34.22 235 ASP A N 1
ATOM 1852 C CA . ASP A 1 235 ? 10.808 -23.876 -0.788 1.00 34.22 235 ASP A CA 1
ATOM 1853 C C . ASP A 1 235 ? 9.882 -23.417 -1.912 1.00 34.22 235 ASP A C 1
ATOM 1855 O O . ASP A 1 235 ? 8.878 -24.043 -2.255 1.00 34.22 235 ASP A O 1
ATOM 1859 N N . GLU A 1 236 ? 10.233 -22.256 -2.431 1.00 38.56 236 GLU A N 1
ATOM 1860 C CA . GLU A 1 236 ? 9.557 -21.439 -3.424 1.00 38.56 236 GLU A CA 1
ATOM 1861 C C . GLU A 1 236 ? 9.248 -22.238 -4.711 1.00 38.56 236 GLU A C 1
ATOM 1863 O O . GLU A 1 236 ? 9.990 -22.205 -5.691 1.00 38.56 236 GLU A O 1
ATOM 1868 N N . LEU A 1 237 ? 8.155 -23.009 -4.704 1.00 30.42 237 LEU A N 1
ATOM 1869 C CA . LEU A 1 237 ? 7.738 -23.839 -5.833 1.00 30.42 237 LEU A CA 1
ATOM 1870 C C . LEU A 1 237 ? 7.146 -22.971 -6.949 1.00 30.42 237 LEU A C 1
ATOM 1872 O O . LEU A 1 237 ? 6.110 -22.321 -6.812 1.00 30.42 237 LEU A O 1
ATOM 1876 N N . SER A 1 238 ? 7.838 -22.991 -8.084 1.00 29.86 238 SER A N 1
ATOM 1877 C CA . SER A 1 238 ? 7.443 -22.382 -9.348 1.00 29.86 238 SER A CA 1
ATOM 1878 C C . SER A 1 238 ? 6.265 -23.141 -9.967 1.00 29.86 238 SER A C 1
ATOM 1880 O O . SER A 1 238 ? 6.408 -24.243 -10.494 1.00 29.86 238 SER A O 1
ATOM 1882 N N . VAL A 1 239 ? 5.077 -22.537 -9.929 1.00 27.09 239 VAL A N 1
ATOM 1883 C CA . VAL A 1 239 ? 3.889 -23.059 -10.615 1.00 27.09 239 VAL A CA 1
ATOM 1884 C C . VAL A 1 239 ? 3.929 -22.633 -12.085 1.00 27.09 239 VAL A C 1
ATOM 1886 O O . VAL A 1 239 ? 3.812 -21.452 -12.410 1.00 27.09 239 VAL A O 1
ATOM 1889 N N . LYS A 1 240 ? 4.087 -23.611 -12.987 1.00 29.77 240 LYS A N 1
ATOM 1890 C CA . LYS A 1 240 ? 3.762 -23.474 -14.414 1.00 29.77 240 LYS A CA 1
ATOM 1891 C C . LYS A 1 240 ? 2.239 -23.440 -14.551 1.00 29.77 240 LYS A C 1
ATOM 1893 O O . LYS A 1 240 ? 1.581 -24.417 -14.207 1.00 29.77 240 LYS A O 1
ATOM 1898 N N . ILE A 1 241 ? 1.689 -22.331 -15.038 1.00 29.31 241 ILE A N 1
ATOM 1899 C CA . ILE A 1 241 ? 0.248 -22.186 -15.269 1.00 29.31 241 ILE A CA 1
ATOM 1900 C C . ILE A 1 241 ? -0.078 -22.685 -16.679 1.00 29.31 241 ILE A C 1
ATOM 1902 O O . ILE A 1 241 ? 0.493 -22.213 -17.661 1.00 29.31 241 ILE A O 1
ATOM 1906 N N . GLY A 1 242 ? -0.972 -23.672 -16.742 1.00 23.69 242 GLY A N 1
ATOM 1907 C CA . GLY A 1 242 ? -1.614 -24.151 -17.960 1.00 23.69 242 GLY A CA 1
ATOM 1908 C C . GLY A 1 242 ? -2.819 -23.289 -18.345 1.00 23.69 242 GLY A C 1
ATOM 1909 O O . GLY A 1 242 ? -3.465 -22.680 -17.496 1.00 23.69 242 GLY A O 1
ATOM 1910 N N . ASN A 1 243 ? -3.075 -23.262 -19.650 1.00 30.06 243 ASN A N 1
ATOM 1911 C CA . ASN A 1 243 ? -4.089 -22.488 -20.363 1.00 30.06 243 ASN A CA 1
ATOM 1912 C C . ASN A 1 243 ? -5.496 -22.557 -19.754 1.00 30.06 243 ASN A C 1
ATOM 1914 O O . ASN A 1 243 ? -5.997 -23.654 -19.509 1.00 30.06 243 ASN A O 1
ATOM 1918 N N . ILE A 1 244 ? -6.178 -21.405 -19.686 1.00 26.00 244 ILE A N 1
ATOM 1919 C CA . ILE A 1 244 ? -7.643 -21.325 -19.754 1.00 26.00 244 ILE A CA 1
ATOM 1920 C C . ILE A 1 244 ? -8.062 -20.188 -20.702 1.00 26.00 244 ILE A C 1
ATOM 1922 O O . ILE A 1 244 ? -7.519 -19.088 -20.698 1.00 26.00 244 ILE A O 1
ATOM 1926 N N . SER A 1 245 ? -9.025 -20.575 -21.528 1.00 26.08 245 SER A N 1
ATOM 1927 C CA . SER A 1 245 ? -9.754 -19.985 -22.645 1.00 26.08 245 SER A CA 1
ATOM 1928 C C . SER A 1 245 ? -10.382 -18.593 -22.490 1.00 26.08 245 SER A C 1
ATOM 1930 O O . SER A 1 245 ? -11.030 -18.285 -21.495 1.00 26.08 245 SER A O 1
ATOM 1932 N N . GLU A 1 246 ? -10.248 -17.848 -23.592 1.00 28.36 246 GLU A N 1
ATOM 1933 C CA . GLU A 1 246 ? -11.187 -16.944 -24.280 1.00 28.36 246 GLU A CA 1
ATOM 1934 C C . GLU A 1 246 ? -12.531 -16.598 -23.607 1.00 28.36 246 GLU A C 1
ATOM 1936 O O . GLU A 1 246 ? -13.385 -17.451 -23.370 1.00 28.36 246 GLU A O 1
ATOM 1941 N N . GLY A 1 247 ? -12.763 -15.289 -23.460 1.00 23.81 247 GLY A N 1
ATOM 1942 C CA . GLY A 1 247 ? -14.062 -14.669 -23.203 1.00 23.81 247 GLY A CA 1
ATOM 1943 C C . GLY A 1 247 ? -14.220 -13.399 -24.046 1.00 23.81 247 GLY A C 1
ATOM 1944 O O . GLY A 1 247 ? -13.343 -12.541 -24.065 1.00 23.81 247 GLY A O 1
ATOM 1945 N N . SER A 1 248 ? -15.319 -13.347 -24.793 1.00 23.80 248 SER A N 1
ATOM 1946 C CA . SER A 1 248 ? -15.616 -12.497 -25.950 1.00 23.80 248 SER A CA 1
ATOM 1947 C C . SER A 1 248 ? -15.830 -11.000 -25.669 1.00 23.80 248 SER A C 1
ATOM 1949 O O . SER A 1 248 ? -16.224 -10.580 -24.588 1.00 23.80 248 SER A O 1
ATOM 1951 N N . CYS A 1 249 ? -15.608 -10.239 -26.741 1.00 24.08 249 CYS A N 1
ATOM 1952 C CA . CYS A 1 249 ? -15.675 -8.797 -26.974 1.00 24.08 249 CYS A CA 1
ATOM 1953 C C . CYS A 1 249 ? -17.070 -8.153 -26.801 1.00 24.08 249 CYS A C 1
ATOM 1955 O O . CYS A 1 249 ? -18.054 -8.872 -26.648 1.00 24.08 249 CYS A O 1
ATOM 1957 N N . LEU A 1 250 ? -17.122 -6.812 -26.949 1.00 23.89 250 LEU A N 1
ATOM 1958 C CA . LEU A 1 250 ? -17.990 -5.936 -27.800 1.00 23.89 250 LEU A CA 1
ATOM 1959 C C . LEU A 1 250 ? -18.051 -4.534 -27.110 1.00 23.89 250 LEU A C 1
ATOM 1961 O O . LEU A 1 250 ? -18.081 -4.490 -25.891 1.00 23.89 250 LEU A O 1
ATOM 1965 N N . ASN A 1 251 ? -18.108 -3.336 -27.709 1.00 26.88 251 ASN A N 1
ATOM 1966 C CA . ASN A 1 251 ? -17.965 -2.798 -29.065 1.00 26.88 251 ASN A CA 1
ATOM 1967 C C . ASN A 1 251 ? -17.804 -1.257 -28.984 1.00 26.88 251 ASN A C 1
ATOM 1969 O O . ASN A 1 251 ? -18.481 -0.618 -28.192 1.00 26.88 251 ASN A O 1
ATOM 1973 N N . ASN A 1 252 ? -16.969 -0.717 -29.881 1.00 26.62 252 ASN A N 1
ATOM 1974 C CA . ASN A 1 252 ? -17.009 0.570 -30.603 1.00 26.62 252 ASN A CA 1
ATOM 1975 C C . ASN A 1 252 ? -17.487 1.865 -29.906 1.00 26.62 252 ASN A C 1
ATOM 1977 O O . ASN A 1 252 ? -18.643 1.981 -29.521 1.00 26.62 252 ASN A O 1
ATOM 1981 N N . THR A 1 253 ? -16.699 2.943 -30.036 1.00 24.23 253 THR A N 1
ATOM 1982 C CA . THR A 1 253 ? -16.909 3.959 -31.094 1.00 24.23 253 THR A CA 1
ATOM 1983 C C . THR A 1 253 ? -15.633 4.785 -31.315 1.00 24.23 253 THR A C 1
ATOM 1985 O O . THR A 1 253 ? -14.932 5.167 -30.388 1.00 24.23 253 THR A O 1
ATOM 1988 N N . THR A 1 254 ? -15.332 4.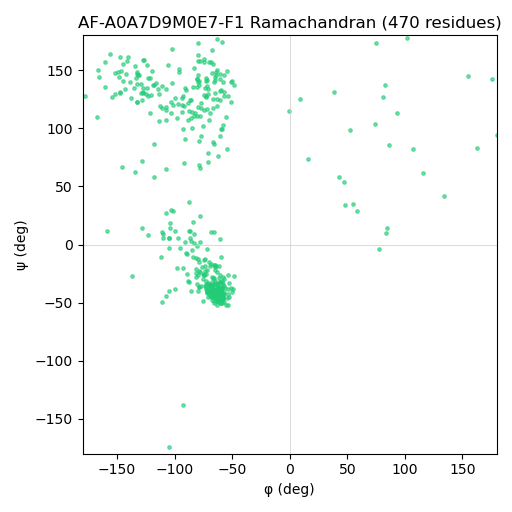984 -32.594 1.00 30.58 254 THR A N 1
ATOM 1989 C CA . THR A 1 254 ? -14.272 5.786 -33.220 1.00 30.58 254 THR A CA 1
ATOM 1990 C C . THR A 1 254 ? -14.298 7.261 -32.830 1.00 30.58 254 THR A C 1
ATOM 1992 O O . THR A 1 254 ? -15.391 7.810 -32.782 1.00 30.58 254 THR A O 1
ATOM 1995 N N . GLN A 1 255 ? -13.129 7.904 -32.727 1.00 26.58 255 GLN A N 1
ATOM 1996 C CA . GLN A 1 255 ? -12.753 9.175 -33.380 1.00 26.58 255 GLN A CA 1
ATOM 1997 C C . GLN A 1 255 ? -11.224 9.347 -33.252 1.00 26.58 255 GLN A C 1
ATOM 1999 O O . GLN A 1 255 ? -10.594 8.776 -32.365 1.00 26.58 255 GLN A O 1
ATOM 2004 N N . ASN A 1 256 ? -10.635 10.020 -34.237 1.00 33.38 256 ASN A N 1
ATOM 2005 C CA . ASN A 1 256 ? -9.195 10.166 -34.433 1.00 33.38 256 ASN A CA 1
ATOM 2006 C C . ASN A 1 256 ? -8.582 11.082 -33.376 1.00 33.38 256 ASN A C 1
ATOM 2008 O O . ASN A 1 256 ? -9.030 12.213 -33.297 1.00 33.38 256 ASN A O 1
ATOM 2012 N N . ASP A 1 257 ? -7.504 10.660 -32.711 1.00 25.95 257 ASP A N 1
ATOM 2013 C CA . ASP A 1 257 ? -6.588 11.593 -32.053 1.00 25.95 257 ASP A CA 1
ATOM 2014 C C . ASP A 1 257 ? -5.135 11.116 -32.171 1.00 25.95 257 ASP A C 1
ATOM 2016 O O . ASP A 1 257 ? -4.795 9.941 -32.007 1.00 25.95 257 ASP A O 1
ATOM 2020 N N . THR A 1 258 ? -4.287 12.069 -32.536 1.00 30.08 258 THR A N 1
ATOM 2021 C CA . THR A 1 258 ? -2.828 12.006 -32.587 1.00 30.08 258 THR A CA 1
ATOM 2022 C C . THR A 1 258 ? -2.234 11.578 -31.238 1.00 30.08 258 THR A C 1
ATOM 2024 O O . THR A 1 258 ? -2.804 11.892 -30.193 1.00 30.08 258 THR A O 1
ATOM 2027 N N . PRO A 1 259 ? -1.081 10.881 -31.213 1.00 35.53 259 PRO A N 1
ATOM 2028 C CA . PRO A 1 259 ? -0.475 10.391 -29.978 1.00 35.53 259 PRO A CA 1
ATOM 2029 C C . PRO A 1 259 ? 0.257 11.517 -29.230 1.00 35.53 259 PRO A C 1
ATOM 2031 O O . PRO A 1 259 ? 1.470 11.470 -29.096 1.00 35.53 259 PRO A O 1
ATOM 2034 N N . ASP A 1 260 ? -0.478 12.513 -28.734 1.00 31.81 260 ASP A N 1
ATOM 2035 C CA . ASP A 1 260 ? 0.063 13.580 -27.872 1.00 31.81 260 ASP A CA 1
ATOM 2036 C C . ASP A 1 260 ? -0.326 13.417 -26.389 1.00 31.81 260 ASP A C 1
ATOM 2038 O O . ASP A 1 260 ? 0.049 14.221 -25.543 1.00 31.81 260 ASP A O 1
ATOM 2042 N N . ASN A 1 261 ? -0.986 12.311 -26.027 1.00 31.53 261 ASN A N 1
ATOM 2043 C CA . ASN A 1 261 ? -1.365 12.002 -24.640 1.00 31.53 261 ASN A CA 1
ATOM 2044 C C . ASN A 1 261 ? -0.473 10.942 -23.965 1.00 31.53 261 ASN A C 1
ATOM 2046 O O . ASN A 1 261 ? -0.914 10.231 -23.063 1.00 31.53 261 ASN A O 1
ATOM 2050 N N . ALA A 1 262 ? 0.804 10.847 -24.345 1.00 32.91 262 ALA A N 1
ATOM 2051 C CA . ALA A 1 262 ? 1.795 10.013 -23.651 1.00 32.91 262 ALA A CA 1
ATOM 2052 C C . ALA A 1 262 ? 2.482 10.756 -22.480 1.00 32.91 262 ALA A C 1
ATOM 2054 O O . ALA A 1 262 ? 3.669 10.573 -22.220 1.00 32.91 262 ALA A O 1
ATOM 2055 N N . CYS A 1 263 ? 1.749 11.604 -21.756 1.00 35.12 263 CYS A N 1
ATOM 2056 C CA . CYS A 1 263 ? 2.274 12.426 -20.661 1.00 35.12 263 CYS A CA 1
ATOM 2057 C C . CYS A 1 263 ? 1.814 11.909 -19.289 1.00 35.12 263 CYS A C 1
ATOM 2059 O O . CYS A 1 263 ? 1.079 12.579 -18.574 1.00 35.12 263 CYS A O 1
ATOM 2061 N N . SER A 1 264 ? 2.250 10.703 -18.910 1.00 36.41 264 SER A N 1
ATOM 2062 C CA . SER A 1 264 ? 2.259 10.256 -17.499 1.00 36.41 264 SER A CA 1
ATOM 2063 C C . SER A 1 264 ? 3.239 9.109 -17.206 1.00 36.41 264 SER A C 1
ATOM 2065 O O . SER A 1 264 ? 3.196 8.492 -16.142 1.00 36.41 264 SER A O 1
ATOM 2067 N N . LEU A 1 265 ? 4.139 8.795 -18.143 1.00 44.97 265 LEU A N 1
ATOM 2068 C CA . LEU A 1 265 ? 5.029 7.644 -18.011 1.00 44.97 265 LEU A CA 1
ATOM 2069 C C . LEU A 1 265 ? 6.296 8.058 -17.260 1.00 44.97 265 LEU A C 1
ATOM 2071 O O . LEU A 1 265 ? 7.084 8.854 -17.762 1.00 44.97 265 LEU A O 1
ATOM 2075 N N . ASN A 1 266 ? 6.487 7.486 -16.069 1.00 54.22 266 ASN A N 1
ATOM 2076 C CA . ASN A 1 266 ? 7.659 7.696 -15.208 1.00 54.22 266 ASN A CA 1
ATOM 2077 C C . ASN A 1 266 ? 8.827 6.738 -15.532 1.00 54.22 266 ASN A C 1
ATOM 2079 O O . ASN A 1 266 ? 9.765 6.627 -14.751 1.00 54.22 266 ASN A O 1
ATOM 2083 N N . SER A 1 267 ? 8.780 6.016 -16.659 1.00 71.44 267 SER A N 1
ATOM 2084 C CA . SER A 1 267 ? 9.823 5.068 -17.075 1.00 71.44 267 SER A CA 1
ATOM 2085 C C . SER A 1 267 ? 9.954 5.015 -18.598 1.00 71.44 267 SER A C 1
ATOM 2087 O O . SER A 1 267 ? 8.957 4.836 -19.303 1.00 71.44 267 SER A O 1
ATOM 2089 N N . VAL A 1 268 ? 11.194 5.116 -19.102 1.00 75.62 268 VAL A N 1
ATOM 2090 C CA . VAL A 1 268 ? 11.519 4.937 -20.533 1.00 75.62 268 VAL A CA 1
ATOM 2091 C C . VAL A 1 268 ? 11.074 3.561 -21.014 1.00 75.62 268 VAL A C 1
ATOM 2093 O O . VAL A 1 268 ? 10.443 3.438 -22.060 1.00 75.62 268 VAL A O 1
ATOM 2096 N N . GLN A 1 269 ? 11.383 2.526 -20.232 1.00 73.38 269 GLN A N 1
ATOM 2097 C CA . GLN A 1 269 ? 11.116 1.138 -20.598 1.00 73.38 269 GLN A CA 1
ATOM 2098 C C . GLN A 1 269 ? 9.612 0.888 -20.692 1.00 73.38 269 GLN A C 1
ATOM 2100 O O . GLN A 1 269 ? 9.144 0.338 -21.687 1.00 73.38 269 GLN A O 1
ATOM 2105 N N . LEU A 1 270 ? 8.838 1.371 -19.713 1.00 75.56 270 LEU A N 1
ATOM 2106 C CA . LEU A 1 270 ? 7.379 1.269 -19.751 1.00 75.56 270 LEU A CA 1
ATOM 2107 C C . LEU A 1 270 ? 6.790 2.034 -20.944 1.00 75.56 270 LEU A C 1
ATOM 2109 O O . LEU A 1 270 ? 5.884 1.524 -21.603 1.00 75.56 270 LEU A O 1
ATOM 2113 N N . GLY A 1 271 ? 7.324 3.218 -21.259 1.00 79.38 271 GLY A N 1
ATOM 2114 C CA . GLY A 1 271 ? 6.895 4.011 -22.413 1.00 79.38 271 GLY A CA 1
ATOM 2115 C C . GLY A 1 271 ? 7.102 3.305 -23.747 1.00 79.38 271 GLY A C 1
ATOM 2116 O O . GLY A 1 271 ? 6.176 3.223 -24.561 1.00 79.38 271 GLY A O 1
ATOM 2117 N N . ILE A 1 272 ? 8.282 2.720 -23.942 1.00 82.44 272 ILE A N 1
ATOM 2118 C CA . ILE A 1 272 ? 8.624 1.977 -25.159 1.00 82.44 272 ILE A CA 1
ATOM 2119 C C . ILE A 1 272 ? 7.797 0.694 -25.255 1.00 82.44 272 ILE A C 1
ATOM 2121 O O . ILE A 1 272 ? 7.227 0.418 -26.308 1.00 82.44 272 ILE A O 1
ATOM 2125 N N . VAL A 1 273 ? 7.660 -0.066 -24.165 1.00 82.25 273 VAL A N 1
ATOM 2126 C CA . VAL A 1 273 ? 6.869 -1.309 -24.154 1.00 82.25 273 VAL A CA 1
ATOM 2127 C C . VAL A 1 273 ? 5.397 -1.026 -24.453 1.00 82.25 273 VAL A C 1
ATOM 2129 O O . VAL A 1 273 ? 4.807 -1.686 -25.310 1.00 82.25 273 VAL A O 1
ATOM 2132 N N . THR A 1 274 ? 4.816 -0.007 -23.816 1.00 81.75 274 THR A N 1
ATOM 2133 C CA . THR A 1 274 ? 3.420 0.396 -24.054 1.00 81.75 274 THR A CA 1
ATOM 2134 C C . THR A 1 274 ? 3.219 0.817 -25.507 1.00 81.75 274 THR A C 1
ATOM 2136 O O . THR A 1 274 ? 2.317 0.321 -26.183 1.00 81.75 274 THR A O 1
ATOM 2139 N N . THR A 1 275 ? 4.108 1.665 -26.032 1.00 86.06 275 THR A N 1
ATOM 2140 C CA . THR A 1 275 ? 4.060 2.094 -27.438 1.00 86.06 275 THR A CA 1
ATOM 2141 C C . THR A 1 275 ? 4.239 0.912 -28.396 1.00 86.06 275 THR A C 1
ATOM 2143 O O . THR A 1 275 ? 3.587 0.862 -29.438 1.00 86.06 275 THR A O 1
ATOM 2146 N N . GLY A 1 276 ? 5.062 -0.077 -28.039 1.00 86.94 276 GLY A N 1
ATOM 2147 C CA . GLY A 1 276 ? 5.245 -1.308 -28.805 1.00 86.94 276 GLY A CA 1
ATOM 2148 C C . GLY A 1 276 ? 3.988 -2.159 -28.894 1.00 86.94 276 GLY A C 1
ATOM 2149 O O . GLY A 1 276 ? 3.616 -2.564 -29.996 1.00 86.94 276 GLY A O 1
ATOM 2150 N N . TYR A 1 277 ? 3.274 -2.362 -27.787 1.00 84.75 277 TYR A N 1
ATOM 2151 C CA . TYR A 1 277 ? 1.990 -3.068 -27.818 1.00 84.75 277 TYR A CA 1
ATOM 2152 C C . TYR A 1 277 ? 0.934 -2.318 -28.633 1.00 84.75 277 TYR A C 1
ATOM 2154 O O . TYR A 1 277 ? 0.234 -2.937 -29.440 1.00 84.75 277 TYR A O 1
ATOM 2162 N N . VAL A 1 278 ? 0.863 -0.990 -28.502 1.00 87.00 278 VAL A N 1
ATOM 2163 C CA . VAL A 1 278 ? -0.035 -0.151 -29.314 1.00 87.00 278 VAL A CA 1
ATOM 2164 C C . VAL A 1 278 ? 0.301 -0.283 -30.803 1.00 87.00 278 VAL A C 1
ATOM 2166 O O . VAL A 1 278 ? -0.585 -0.522 -31.626 1.00 87.00 278 VAL A O 1
ATOM 2169 N N . MET A 1 279 ? 1.582 -0.215 -31.171 1.00 85.62 279 MET A N 1
ATOM 2170 C CA . MET A 1 279 ? 2.028 -0.379 -32.557 1.00 85.62 279 MET A CA 1
ATOM 2171 C C . MET A 1 279 ? 1.745 -1.778 -33.106 1.00 85.62 279 MET A C 1
ATOM 2173 O O . MET A 1 279 ? 1.279 -1.913 -34.242 1.00 85.62 279 MET A O 1
ATOM 2177 N N . ARG A 1 280 ? 1.973 -2.827 -32.310 1.00 84.88 280 ARG A N 1
ATOM 2178 C CA . ARG A 1 280 ? 1.650 -4.211 -32.677 1.00 84.88 280 ARG A CA 1
ATOM 2179 C C . ARG A 1 280 ? 0.153 -4.372 -32.926 1.00 84.88 280 ARG A C 1
ATOM 2181 O O . ARG A 1 280 ? -0.236 -4.945 -33.946 1.00 84.88 280 ARG A O 1
ATOM 2188 N N . PHE A 1 281 ? -0.682 -3.814 -32.054 1.00 85.19 281 PHE A N 1
ATOM 2189 C CA . PHE A 1 281 ? -2.133 -3.809 -32.216 1.00 85.19 281 PHE A CA 1
ATOM 2190 C C . PHE A 1 281 ? -2.558 -3.107 -33.514 1.00 85.19 281 PHE A C 1
ATOM 2192 O O . PHE A 1 281 ? -3.257 -3.702 -34.338 1.00 85.19 281 PHE A O 1
ATOM 2199 N N . ILE A 1 282 ? -2.058 -1.892 -33.765 1.00 85.69 282 ILE A N 1
ATOM 2200 C CA . ILE A 1 282 ? -2.330 -1.139 -35.000 1.00 85.69 282 ILE A CA 1
ATOM 2201 C C . ILE A 1 282 ? -1.883 -1.931 -36.238 1.00 85.69 282 ILE A C 1
ATOM 2203 O O . ILE A 1 282 ? -2.605 -2.000 -37.237 1.00 85.69 282 ILE A O 1
ATOM 2207 N N . ASN A 1 283 ? -0.714 -2.568 -36.192 1.00 84.62 283 ASN A N 1
ATOM 2208 C CA . ASN A 1 283 ? -0.203 -3.377 -37.298 1.00 84.62 283 ASN A CA 1
ATOM 2209 C C . ASN A 1 283 ? -1.048 -4.633 -37.539 1.00 84.62 283 ASN A C 1
ATOM 2211 O O . ASN A 1 283 ? -1.320 -4.970 -38.695 1.00 84.62 283 ASN A O 1
ATOM 2215 N N . ASN A 1 284 ? -1.516 -5.290 -36.480 1.00 83.75 284 ASN A N 1
ATOM 2216 C CA . ASN A 1 284 ? -2.432 -6.424 -36.572 1.00 83.75 284 ASN A CA 1
ATOM 2217 C C . ASN A 1 284 ? -3.777 -6.011 -37.189 1.00 83.75 284 ASN A C 1
ATOM 2219 O O . ASN A 1 284 ? -4.266 -6.692 -38.095 1.00 83.75 284 ASN A O 1
ATOM 2223 N N . LEU A 1 285 ? -4.329 -4.857 -36.799 1.00 82.31 285 LEU A N 1
ATOM 2224 C CA . LEU A 1 285 ? -5.530 -4.296 -37.423 1.00 82.31 285 LEU A CA 1
ATOM 2225 C C . LEU A 1 285 ? -5.308 -3.988 -38.909 1.00 82.31 285 LEU A C 1
ATOM 2227 O O . LEU A 1 285 ? -6.096 -4.409 -39.756 1.00 82.31 285 LEU A O 1
ATOM 2231 N N . ARG A 1 286 ? -4.198 -3.328 -39.262 1.00 82.06 286 ARG A N 1
ATOM 2232 C CA . ARG A 1 286 ? -3.852 -3.010 -40.660 1.00 82.06 286 ARG A CA 1
ATOM 2233 C C . ARG A 1 286 ? -3.688 -4.265 -41.521 1.00 82.06 286 ARG A C 1
ATOM 2235 O O . ARG A 1 286 ? -4.118 -4.269 -42.675 1.00 82.06 286 ARG A O 1
ATOM 2242 N N . LYS A 1 287 ? -3.087 -5.333 -40.987 1.00 81.94 287 LYS A N 1
ATOM 2243 C CA . LYS A 1 287 ? -2.957 -6.628 -41.681 1.00 81.94 287 LYS A CA 1
ATOM 2244 C C . LYS A 1 287 ? -4.316 -7.293 -41.895 1.00 81.94 287 LYS A C 1
ATOM 2246 O O . LYS A 1 287 ? -4.570 -7.788 -42.994 1.00 81.94 287 LYS A O 1
ATOM 2251 N N . ARG A 1 288 ? -5.196 -7.234 -40.890 1.00 77.75 288 ARG A N 1
ATOM 2252 C CA . ARG A 1 288 ? -6.564 -7.768 -40.950 1.00 77.75 288 ARG A CA 1
ATOM 2253 C C . ARG A 1 288 ? -7.412 -7.039 -41.995 1.00 77.75 288 ARG A C 1
ATOM 2255 O O . ARG A 1 288 ? -8.055 -7.694 -42.809 1.00 77.75 288 ARG A O 1
ATOM 2262 N N . VAL A 1 289 ? -7.327 -5.708 -42.051 1.00 78.69 289 VAL A N 1
ATOM 2263 C CA . VAL A 1 289 ? -7.983 -4.884 -43.086 1.00 78.69 289 VAL A CA 1
ATOM 2264 C C . VAL A 1 289 ? -7.452 -5.212 -44.488 1.00 78.69 289 VAL A C 1
ATOM 2266 O O . VAL A 1 289 ? -8.224 -5.306 -45.437 1.00 78.69 289 VAL A O 1
ATOM 2269 N N . LYS A 1 290 ? -6.144 -5.458 -44.630 1.00 79.75 290 LYS A N 1
ATOM 2270 C CA . LYS A 1 290 ? -5.507 -5.808 -45.915 1.00 79.75 290 LYS A CA 1
ATOM 2271 C C . LYS A 1 290 ? -5.602 -7.300 -46.286 1.00 79.75 290 LYS A C 1
ATOM 2273 O O . LYS A 1 290 ? -4.938 -7.705 -47.237 1.00 79.75 290 LYS A O 1
ATOM 2278 N N . LYS A 1 291 ? -6.378 -8.113 -45.550 1.00 70.44 291 LYS A N 1
ATOM 2279 C CA . LYS A 1 291 ? -6.510 -9.579 -45.722 1.00 70.44 291 LYS A CA 1
ATOM 2280 C C . LYS A 1 291 ? -5.164 -10.322 -45.847 1.00 70.44 291 LYS A C 1
ATOM 2282 O O . LYS A 1 291 ? -5.059 -11.306 -46.572 1.00 70.44 291 LYS A O 1
ATOM 2287 N N . ARG A 1 292 ? -4.114 -9.856 -45.161 1.00 63.78 292 ARG A N 1
ATOM 2288 C CA . ARG A 1 292 ? -2.801 -10.529 -45.133 1.00 63.78 292 ARG A CA 1
ATOM 2289 C C . ARG A 1 292 ? -2.748 -11.509 -43.959 1.00 63.78 292 ARG A C 1
ATOM 2291 O O . ARG A 1 292 ? -3.138 -11.141 -42.853 1.00 63.78 292 ARG A O 1
ATOM 2298 N N . SER A 1 293 ? -2.248 -12.728 -44.174 1.00 53.50 293 SER A N 1
ATOM 2299 C CA . SER A 1 293 ? -2.036 -13.709 -43.098 1.00 53.50 293 SER A CA 1
ATOM 2300 C C . SER A 1 293 ? -0.846 -13.318 -42.211 1.00 53.50 293 SER A C 1
ATOM 2302 O O . SER A 1 293 ? 0.155 -12.806 -42.712 1.00 53.50 293 SER A O 1
ATOM 2304 N N . GLY A 1 294 ? -0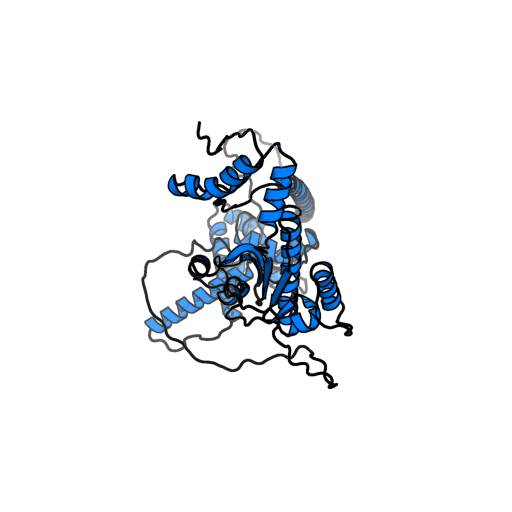.940 -13.573 -40.899 1.00 61.22 294 GLY A N 1
ATOM 2305 C CA . GLY A 1 294 ? 0.152 -13.353 -39.935 1.00 61.22 294 GLY A CA 1
ATOM 2306 C C . GLY A 1 294 ? -0.151 -12.294 -38.871 1.00 61.22 294 GLY A C 1
ATOM 2307 O O . GLY A 1 294 ? 0.538 -11.267 -38.798 1.00 61.22 294 GLY A O 1
ATOM 2308 N N . VAL A 1 295 ? -1.192 -12.542 -38.069 1.00 62.28 295 VAL A N 1
ATOM 2309 C CA . VAL A 1 295 ? -1.463 -11.800 -36.827 1.00 62.28 295 VAL A CA 1
ATOM 2310 C C . VAL A 1 295 ? -0.436 -12.243 -35.790 1.00 62.28 295 VAL A C 1
ATOM 2312 O O . VAL A 1 295 ? -0.258 -13.439 -35.581 1.00 62.28 295 VAL A O 1
ATOM 2315 N N . ILE A 1 296 ? 0.260 -11.289 -35.175 1.00 67.06 296 ILE A N 1
ATOM 2316 C CA . ILE A 1 296 ? 1.193 -11.583 -34.083 1.00 67.06 296 ILE A CA 1
ATOM 2317 C C . ILE A 1 296 ? 0.370 -11.633 -32.798 1.00 67.06 296 ILE A C 1
ATOM 2319 O O . ILE A 1 296 ? -0.189 -10.610 -32.403 1.00 67.06 296 ILE A O 1
ATOM 2323 N N . THR A 1 297 ? 0.282 -12.810 -32.184 1.00 63.25 297 THR A N 1
ATOM 2324 C CA . THR A 1 297 ? -0.449 -13.059 -30.930 1.00 63.25 297 THR A CA 1
ATOM 2325 C C . THR A 1 297 ? 0.484 -13.347 -29.756 1.00 63.25 297 THR A C 1
ATOM 2327 O O . THR A 1 297 ? 0.013 -13.775 -28.716 1.00 63.25 297 THR A O 1
ATOM 2330 N N . ASP A 1 298 ? 1.797 -13.157 -29.926 1.00 70.81 298 ASP A N 1
ATOM 2331 C CA . ASP A 1 298 ? 2.772 -13.411 -28.864 1.00 70.81 298 ASP A CA 1
ATOM 2332 C C . ASP A 1 298 ? 2.489 -12.514 -27.647 1.00 70.81 298 ASP A C 1
ATOM 2334 O O . ASP A 1 298 ? 2.368 -11.297 -27.793 1.00 70.81 298 ASP A O 1
ATOM 2338 N N . ASP A 1 299 ? 2.461 -13.091 -26.446 1.00 66.25 299 ASP A N 1
ATOM 2339 C CA . ASP A 1 299 ? 2.183 -12.353 -25.202 1.00 66.25 299 ASP A CA 1
ATOM 2340 C C . ASP A 1 299 ? 3.320 -11.402 -24.795 1.00 66.25 299 ASP A C 1
ATOM 2342 O O . ASP A 1 299 ? 3.136 -10.515 -23.966 1.00 66.25 299 ASP A O 1
ATOM 2346 N N . VAL A 1 300 ? 4.507 -11.572 -25.388 1.00 75.88 300 VAL A N 1
ATOM 2347 C CA . VAL A 1 300 ? 5.709 -10.789 -25.083 1.00 75.88 300 VAL A CA 1
ATOM 2348 C C . VAL A 1 300 ? 6.113 -9.957 -26.295 1.00 75.88 300 VAL A C 1
ATOM 2350 O O . VAL A 1 300 ? 6.156 -10.459 -27.423 1.00 75.88 300 VAL A O 1
ATOM 2353 N N . LEU A 1 301 ? 6.420 -8.676 -26.072 1.00 82.06 301 LEU A N 1
ATOM 2354 C CA . LEU A 1 301 ? 7.006 -7.801 -27.088 1.00 82.06 301 LEU A CA 1
ATOM 2355 C C . LEU A 1 301 ? 8.388 -8.326 -27.498 1.00 82.06 301 LEU A C 1
ATOM 2357 O O . LEU A 1 301 ? 9.245 -8.545 -26.641 1.00 82.06 301 LEU A O 1
ATOM 2361 N N . LYS A 1 302 ? 8.617 -8.548 -28.795 1.00 85.25 302 LYS A N 1
ATOM 2362 C CA . LYS A 1 302 ? 9.914 -9.049 -29.256 1.00 85.25 302 LYS A CA 1
ATOM 2363 C C . LYS A 1 302 ? 10.966 -7.943 -29.196 1.00 85.25 302 LYS A C 1
ATOM 2365 O O . LYS A 1 302 ? 10.647 -6.754 -29.226 1.00 85.25 302 LYS A O 1
ATOM 2370 N N . VAL A 1 303 ? 12.234 -8.344 -29.116 1.00 82.25 303 VAL A N 1
ATOM 2371 C CA . VAL A 1 303 ? 13.362 -7.403 -29.020 1.00 82.25 303 VAL A CA 1
ATOM 2372 C C . VAL A 1 303 ? 13.412 -6.477 -30.237 1.00 82.25 303 VAL A C 1
ATOM 2374 O O . VAL A 1 303 ? 13.620 -5.283 -30.082 1.00 82.25 303 VAL A O 1
ATOM 2377 N N . ASP A 1 304 ? 13.141 -6.987 -31.437 1.00 84.00 304 ASP A N 1
ATOM 2378 C CA . ASP A 1 304 ? 13.078 -6.192 -32.668 1.00 84.00 304 ASP A CA 1
ATOM 2379 C C . ASP A 1 304 ? 11.953 -5.145 -32.643 1.00 84.00 304 ASP A C 1
ATOM 2381 O O . ASP A 1 304 ? 12.151 -4.015 -33.092 1.00 84.00 304 ASP A O 1
ATOM 2385 N N . GLU A 1 305 ? 10.790 -5.470 -32.073 1.00 85.31 305 GLU A N 1
ATOM 2386 C CA . GLU A 1 305 ? 9.700 -4.504 -31.886 1.00 85.31 305 GLU A CA 1
ATOM 2387 C C . GLU A 1 305 ? 10.059 -3.432 -30.853 1.00 85.31 305 GLU A C 1
ATOM 2389 O O . GLU A 1 305 ? 9.786 -2.253 -31.084 1.00 85.31 305 GLU A O 1
ATOM 2394 N N . TYR A 1 306 ? 10.711 -3.815 -29.751 1.00 86.81 306 TYR A N 1
ATOM 2395 C CA . TYR A 1 306 ? 11.207 -2.869 -28.750 1.00 86.81 306 TYR A CA 1
ATOM 2396 C C . TYR A 1 306 ? 12.228 -1.897 -29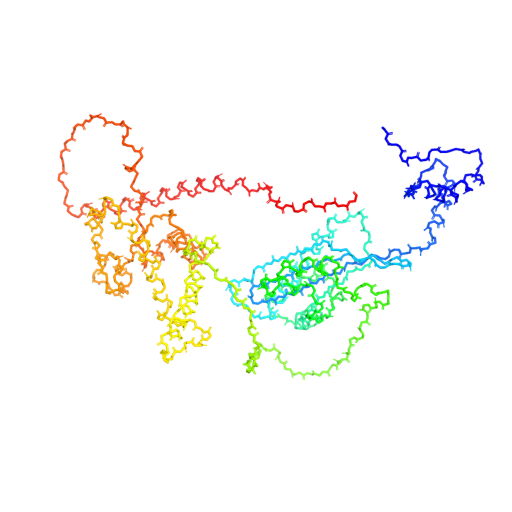.356 1.00 86.81 306 TYR A C 1
ATOM 2398 O O . TYR A 1 306 ? 12.071 -0.681 -29.239 1.00 86.81 306 TYR A O 1
ATOM 2406 N N . GLU A 1 307 ? 13.233 -2.416 -30.065 1.00 85.62 307 GLU A N 1
ATOM 2407 C CA . GLU A 1 307 ? 14.268 -1.607 -30.723 1.00 85.62 307 GLU A CA 1
ATOM 2408 C C . GLU A 1 307 ? 13.675 -0.692 -31.805 1.00 85.62 307 GLU A C 1
ATOM 2410 O O . GLU A 1 307 ? 14.079 0.463 -31.946 1.00 85.62 307 GLU A O 1
ATOM 2415 N N . THR A 1 308 ? 12.652 -1.157 -32.530 1.00 87.50 308 THR A N 1
ATOM 2416 C CA . THR A 1 308 ? 11.942 -0.335 -33.524 1.00 87.50 308 THR A CA 1
ATOM 2417 C C . THR A 1 308 ? 11.270 0.873 -32.872 1.00 87.50 308 THR A C 1
ATOM 2419 O O . THR A 1 308 ? 11.358 1.991 -33.385 1.00 87.50 308 THR A O 1
ATOM 2422 N N . VAL A 1 309 ? 10.608 0.671 -31.732 1.00 88.38 309 VAL A N 1
ATOM 2423 C CA . VAL A 1 309 ? 9.916 1.742 -31.004 1.00 88.38 309 VAL A CA 1
ATOM 2424 C C . VAL A 1 309 ? 10.908 2.692 -30.340 1.00 88.38 309 VAL A C 1
ATOM 2426 O O . VAL A 1 309 ? 10.723 3.906 -30.414 1.00 88.38 309 VAL A O 1
ATOM 2429 N N . LEU A 1 310 ? 11.984 2.167 -29.750 1.00 88.38 310 LEU A N 1
ATOM 2430 C CA . LEU A 1 310 ? 13.068 2.982 -29.204 1.00 88.38 310 LEU A CA 1
ATOM 2431 C C . LEU A 1 310 ? 13.687 3.867 -30.298 1.00 88.38 310 LEU A C 1
ATOM 2433 O O . LEU A 1 310 ? 13.822 5.076 -30.109 1.00 88.38 310 LEU A O 1
ATOM 2437 N N . SER A 1 311 ? 13.990 3.294 -31.469 1.00 89.12 311 SER A N 1
ATOM 2438 C CA . SER A 1 311 ? 14.490 4.040 -32.633 1.00 89.12 311 SER A CA 1
ATOM 2439 C C . SER A 1 311 ? 13.492 5.110 -33.091 1.00 89.12 311 SER A C 1
ATOM 2441 O O . SER A 1 311 ? 13.897 6.212 -33.455 1.00 89.12 311 SER A O 1
ATOM 2443 N N . MET A 1 312 ? 12.185 4.831 -33.036 1.00 88.94 312 MET A N 1
ATOM 2444 C CA . MET A 1 312 ? 11.143 5.811 -33.355 1.00 88.94 312 MET A CA 1
ATOM 2445 C C . MET A 1 312 ? 11.154 7.008 -32.393 1.00 88.94 312 MET A C 1
ATOM 2447 O O . MET A 1 312 ? 11.168 8.143 -32.862 1.00 88.94 312 MET A O 1
ATOM 2451 N N . TRP A 1 313 ? 11.193 6.772 -31.078 1.00 89.88 313 TRP A N 1
ATOM 2452 C CA . TRP A 1 313 ? 11.247 7.838 -30.066 1.00 89.88 313 TRP A CA 1
ATOM 2453 C C . TRP A 1 313 ? 12.525 8.679 -30.193 1.00 89.88 313 TRP A C 1
ATOM 2455 O O . TRP A 1 313 ? 12.477 9.906 -30.163 1.00 89.88 313 TRP A O 1
ATOM 2465 N N . ILE A 1 314 ? 13.669 8.026 -30.421 1.00 90.69 314 ILE A N 1
ATOM 2466 C CA . ILE A 1 314 ? 14.947 8.704 -30.684 1.00 90.69 314 ILE A CA 1
ATOM 2467 C C . ILE A 1 314 ? 14.851 9.595 -31.926 1.00 90.69 314 ILE A C 1
ATOM 2469 O O . ILE A 1 314 ? 15.331 10.728 -31.922 1.00 90.69 314 ILE A O 1
ATOM 2473 N N . LYS A 1 315 ? 14.252 9.099 -33.010 1.00 89.69 315 LYS A N 1
ATOM 2474 C CA . LYS A 1 315 ? 14.115 9.874 -34.247 1.00 89.69 315 LYS A CA 1
ATOM 2475 C C . LYS A 1 315 ? 13.196 11.066 -34.066 1.00 89.69 315 LYS A C 1
ATOM 2477 O O . LYS A 1 315 ? 13.528 12.126 -34.581 1.00 89.69 315 LYS A O 1
ATOM 2482 N N . ASP A 1 316 ? 12.092 10.913 -33.344 1.00 88.38 316 ASP A N 1
ATOM 2483 C CA . ASP A 1 316 ? 11.175 12.017 -33.050 1.00 88.38 316 ASP A CA 1
ATOM 2484 C C . ASP A 1 316 ? 11.891 13.162 -32.313 1.00 88.38 316 ASP A C 1
ATOM 2486 O O . ASP A 1 316 ? 11.873 14.319 -32.740 1.00 88.38 316 ASP A O 1
ATOM 2490 N N . GLU A 1 317 ? 12.688 12.812 -31.305 1.00 86.75 317 GLU A N 1
ATOM 2491 C CA . GLU A 1 317 ? 13.565 13.744 -30.595 1.00 86.75 317 GLU A CA 1
ATOM 2492 C C . GLU A 1 317 ? 14.573 14.444 -31.516 1.00 86.75 317 GLU A C 1
ATOM 2494 O O . GLU A 1 317 ? 14.787 15.660 -31.449 1.00 86.75 317 GLU A O 1
ATOM 2499 N N . GLN A 1 318 ? 15.184 13.685 -32.421 1.00 89.75 318 GLN A N 1
ATOM 2500 C CA . GLN A 1 318 ? 16.179 14.195 -33.359 1.00 89.75 318 GLN A CA 1
ATOM 2501 C C . GLN A 1 318 ? 15.572 15.020 -34.494 1.00 89.75 318 GLN A C 1
ATOM 2503 O O . GLN A 1 318 ? 16.251 15.903 -35.021 1.00 89.75 318 GLN A O 1
ATOM 2508 N N . LEU A 1 319 ? 14.311 14.789 -34.868 1.00 87.31 319 LEU A N 1
ATOM 2509 C CA . LEU A 1 319 ? 13.602 15.622 -35.839 1.00 87.31 319 LEU A CA 1
ATOM 2510 C C . LEU A 1 319 ? 13.502 17.061 -35.342 1.00 87.31 319 LEU A C 1
ATOM 2512 O O . LEU A 1 319 ? 13.656 17.986 -36.138 1.00 87.31 319 LEU A O 1
ATOM 2516 N N . VAL A 1 320 ? 13.304 17.262 -34.039 1.00 86.25 320 VAL A N 1
ATOM 2517 C CA . VAL A 1 320 ? 13.280 18.611 -33.469 1.00 86.25 320 VAL A CA 1
ATOM 2518 C C . VAL A 1 320 ? 14.663 19.265 -33.528 1.00 86.25 320 VAL A C 1
ATOM 2520 O O . VAL A 1 320 ? 14.753 20.425 -33.918 1.00 86.25 320 VAL A O 1
ATOM 2523 N N . ILE A 1 321 ? 15.745 18.524 -33.259 1.00 84.44 321 ILE A N 1
ATOM 2524 C CA . ILE A 1 321 ? 17.128 19.030 -33.409 1.00 84.44 321 ILE A CA 1
ATOM 2525 C C . ILE A 1 321 ? 17.417 19.418 -34.863 1.00 84.44 321 ILE A C 1
ATOM 2527 O O . ILE A 1 321 ? 17.961 20.486 -35.129 1.00 84.44 321 ILE A O 1
ATOM 2531 N N . LYS A 1 322 ? 17.027 18.569 -35.821 1.00 85.06 322 LYS A N 1
ATOM 2532 C CA . LYS A 1 322 ? 17.237 18.806 -37.258 1.00 85.06 322 LYS A CA 1
ATOM 2533 C C . LYS A 1 322 ? 16.536 20.072 -37.765 1.00 85.06 322 LYS A C 1
ATOM 2535 O O . LYS A 1 322 ? 16.989 20.645 -38.751 1.00 85.06 322 LYS A O 1
ATOM 2540 N N . LYS A 1 323 ? 15.448 20.498 -37.113 1.00 84.75 323 LYS A N 1
ATOM 2541 C CA . LYS A 1 323 ? 14.692 21.716 -37.452 1.00 84.75 323 LYS A CA 1
ATOM 2542 C C . LYS A 1 323 ? 15.313 23.002 -36.891 1.00 84.75 323 LYS A C 1
ATOM 2544 O O . LYS A 1 323 ? 14.887 24.081 -37.291 1.00 84.75 323 LYS A O 1
ATOM 2549 N N . GLN A 1 324 ? 16.288 22.917 -35.985 1.00 81.88 324 GLN A N 1
ATOM 2550 C CA . GLN A 1 324 ? 16.930 24.101 -35.409 1.00 81.88 324 GLN A CA 1
ATOM 2551 C C . GLN A 1 324 ? 17.846 24.793 -36.430 1.00 81.88 324 GLN A C 1
ATOM 2553 O O . GLN A 1 324 ? 18.572 24.142 -37.185 1.00 81.88 324 GLN A O 1
ATOM 2558 N N . SER A 1 325 ? 17.857 26.128 -36.423 1.00 78.19 325 SER A N 1
ATOM 2559 C CA . SER A 1 325 ? 18.656 26.955 -37.343 1.00 78.19 325 SER A CA 1
ATOM 2560 C C . SER A 1 325 ? 20.166 26.710 -37.216 1.00 78.19 325 SER A C 1
ATOM 2562 O O . SER A 1 325 ? 20.896 26.746 -38.207 1.00 78.19 325 SER A O 1
ATOM 2564 N N . ASN A 1 326 ? 20.642 26.381 -36.014 1.00 83.00 326 ASN A N 1
ATOM 2565 C CA . ASN A 1 326 ? 22.047 26.103 -35.708 1.00 83.00 326 ASN A CA 1
ATOM 2566 C C . ASN A 1 326 ? 22.476 24.643 -35.974 1.00 83.00 326 ASN A C 1
ATOM 2568 O O . ASN A 1 326 ? 23.640 24.299 -35.739 1.00 83.00 326 ASN A O 1
ATOM 2572 N N . PHE A 1 327 ? 21.595 23.780 -36.498 1.00 84.62 327 PHE A N 1
ATOM 2573 C CA . PHE A 1 327 ? 21.883 22.352 -36.686 1.00 84.62 327 PHE A CA 1
ATOM 2574 C C . PHE A 1 327 ? 23.129 22.090 -37.544 1.00 84.62 327 PHE A C 1
ATOM 2576 O O . PHE A 1 327 ? 23.905 21.182 -37.249 1.00 84.62 327 PHE A O 1
ATOM 2583 N N . ARG A 1 328 ? 23.374 22.902 -38.583 1.00 82.81 328 ARG A N 1
ATOM 2584 C CA . ARG A 1 328 ? 24.562 22.762 -39.446 1.00 82.81 328 ARG A CA 1
ATOM 2585 C C . ARG A 1 328 ? 25.866 22.934 -38.659 1.00 82.81 328 ARG A C 1
ATOM 2587 O O . ARG A 1 328 ? 26.801 22.160 -38.856 1.00 82.81 328 ARG A O 1
ATOM 2594 N N . ASN A 1 329 ? 25.896 23.902 -37.745 1.00 83.75 329 ASN A N 1
ATOM 2595 C CA . ASN A 1 329 ? 27.050 24.175 -36.891 1.00 83.75 329 ASN A CA 1
ATOM 2596 C C . ASN A 1 329 ? 27.211 23.081 -35.828 1.00 83.75 329 ASN A C 1
ATOM 2598 O O . ASN A 1 329 ? 28.321 22.598 -35.614 1.00 83.75 329 ASN A O 1
ATOM 2602 N N . LEU A 1 330 ? 26.106 22.627 -35.226 1.00 81.94 330 LEU A N 1
ATOM 2603 C CA . LEU A 1 330 ? 26.091 21.514 -34.269 1.00 81.94 330 LEU A CA 1
ATOM 2604 C C . LEU A 1 330 ? 26.586 20.200 -34.898 1.00 81.94 330 LEU A C 1
ATOM 2606 O O . LEU A 1 330 ? 27.359 19.457 -34.293 1.00 81.94 330 LEU A O 1
ATOM 2610 N N . ARG A 1 331 ? 26.169 19.923 -36.137 1.00 85.44 331 ARG A N 1
ATOM 2611 C CA . ARG A 1 331 ? 26.589 18.746 -36.906 1.00 85.44 331 ARG A CA 1
ATOM 2612 C C . ARG A 1 331 ? 28.084 18.738 -37.185 1.00 85.44 331 ARG A C 1
ATOM 2614 O O . ARG A 1 331 ? 28.696 17.678 -37.077 1.00 85.44 331 ARG A O 1
ATOM 2621 N N . ALA A 1 332 ? 28.656 19.893 -37.515 1.00 82.75 332 ALA A N 1
ATOM 2622 C CA . ALA A 1 332 ? 30.090 20.031 -37.728 1.00 82.75 332 ALA A CA 1
ATOM 2623 C C . ALA A 1 332 ? 30.880 19.935 -36.411 1.00 82.75 332 ALA A C 1
ATOM 2625 O O . ALA A 1 332 ? 31.866 19.211 -36.348 1.00 82.75 332 ALA A O 1
ATOM 2626 N N . SER A 1 333 ? 30.433 20.606 -35.345 1.00 83.31 333 SER A N 1
ATOM 2627 C CA . SER A 1 333 ? 31.170 20.661 -34.074 1.00 83.31 333 SER A CA 1
ATOM 2628 C C . SER A 1 333 ? 31.194 19.330 -33.319 1.00 83.31 333 SER A C 1
ATOM 2630 O O . SER A 1 333 ? 32.199 18.999 -32.691 1.00 83.31 333 SER A O 1
ATOM 2632 N N . LEU A 1 334 ? 30.115 18.544 -33.396 1.00 82.56 334 LEU A N 1
ATOM 2633 C CA . LEU A 1 334 ? 30.015 17.225 -32.762 1.00 82.56 334 LEU A CA 1
ATOM 2634 C C . LEU A 1 334 ? 30.336 16.061 -33.713 1.00 82.56 334 LEU A C 1
ATOM 2636 O O . LEU A 1 334 ? 30.168 14.906 -33.319 1.00 82.56 334 LEU A O 1
ATOM 2640 N N . ASN A 1 335 ? 30.783 16.344 -34.945 1.00 85.06 335 ASN A N 1
ATOM 2641 C CA . ASN A 1 335 ? 31.049 15.350 -35.991 1.00 85.06 335 ASN A CA 1
ATOM 2642 C C . ASN A 1 335 ? 29.903 14.329 -36.134 1.00 85.06 335 ASN A C 1
ATOM 2644 O O . ASN A 1 335 ? 30.114 13.121 -36.033 1.00 85.06 335 ASN A O 1
ATOM 2648 N N . LEU A 1 336 ? 28.668 14.805 -36.318 1.00 88.44 336 LEU A N 1
ATOM 2649 C CA . LEU A 1 336 ? 27.494 13.928 -36.352 1.00 88.44 336 LEU A CA 1
ATOM 2650 C C . LEU A 1 336 ? 27.344 13.216 -37.703 1.00 88.44 336 LEU A C 1
ATOM 2652 O O . LEU A 1 336 ? 27.433 13.841 -38.768 1.00 88.44 336 LEU A O 1
ATOM 2656 N N . PHE A 1 337 ? 27.018 11.927 -37.656 1.00 88.31 337 PHE A N 1
ATOM 2657 C CA . PHE A 1 337 ? 26.655 11.120 -38.821 1.00 88.31 337 PHE A CA 1
ATOM 2658 C C . PHE A 1 337 ? 25.318 10.402 -38.593 1.00 88.31 337 PHE A C 1
ATOM 2660 O O . PHE A 1 337 ? 24.872 10.251 -37.457 1.00 88.31 337 PHE A O 1
ATOM 2667 N N . GLU A 1 338 ? 24.659 10.009 -39.682 1.00 88.31 338 GLU A N 1
ATOM 2668 C CA . GLU A 1 338 ? 23.455 9.176 -39.618 1.00 88.31 338 GLU A CA 1
ATOM 2669 C C . GLU A 1 338 ? 23.859 7.709 -39.722 1.00 88.31 338 GLU A C 1
ATOM 2671 O O . GLU A 1 338 ? 24.602 7.324 -40.627 1.00 88.31 338 GLU A O 1
ATOM 2676 N N . ASP A 1 339 ? 23.396 6.913 -38.766 1.00 86.25 339 ASP A N 1
ATOM 2677 C CA . ASP A 1 339 ? 23.645 5.478 -38.705 1.00 86.25 339 ASP A CA 1
ATOM 2678 C C . ASP A 1 339 ? 22.715 4.707 -39.662 1.00 86.25 339 ASP A C 1
ATOM 2680 O O . ASP A 1 339 ? 21.808 5.278 -40.272 1.00 86.25 339 ASP A O 1
ATOM 2684 N N . LYS A 1 340 ? 22.920 3.394 -39.809 1.00 82.19 340 LYS A N 1
ATOM 2685 C CA . LYS A 1 340 ? 22.143 2.525 -40.719 1.00 82.19 340 LYS A CA 1
ATOM 2686 C C . LYS A 1 340 ? 20.642 2.540 -40.434 1.00 82.19 340 LYS A C 1
ATOM 2688 O O . LYS A 1 340 ? 19.842 2.306 -41.336 1.00 82.19 340 LYS A O 1
ATOM 2693 N N . ASP A 1 341 ? 20.266 2.797 -39.187 1.00 79.81 341 ASP A N 1
ATOM 2694 C CA . ASP A 1 341 ? 18.878 2.927 -38.764 1.00 79.81 341 ASP A CA 1
ATOM 2695 C C . ASP A 1 341 ? 18.318 4.343 -38.986 1.00 79.81 341 ASP A C 1
ATOM 2697 O O . ASP A 1 341 ? 17.125 4.550 -38.790 1.00 79.81 341 ASP A O 1
ATOM 2701 N N . GLY A 1 342 ? 19.127 5.313 -39.421 1.00 82.38 342 GLY A N 1
ATOM 2702 C CA . GLY A 1 342 ? 18.746 6.711 -39.639 1.00 82.38 342 GLY A CA 1
ATOM 2703 C C . GLY A 1 342 ? 18.783 7.584 -38.379 1.00 82.38 342 GLY A C 1
ATOM 2704 O O . GLY A 1 342 ? 18.293 8.715 -38.416 1.00 82.38 342 GLY A O 1
ATOM 2705 N N . SER A 1 343 ? 19.328 7.079 -37.266 1.00 87.81 343 SER A N 1
ATOM 2706 C CA . SER A 1 343 ? 19.550 7.865 -36.048 1.00 87.81 343 SER A CA 1
ATOM 2707 C C . SER A 1 343 ? 20.829 8.710 -36.151 1.00 87.81 343 SER A C 1
ATOM 2709 O O . SER A 1 343 ? 21.836 8.284 -36.717 1.00 87.81 343 SER A O 1
ATOM 2711 N N . LEU A 1 344 ? 20.805 9.934 -35.615 1.00 89.25 344 LEU A N 1
ATOM 2712 C CA . LEU A 1 344 ? 21.985 10.797 -35.513 1.00 89.25 344 LEU A CA 1
ATOM 2713 C C . LEU A 1 344 ? 22.880 10.339 -34.358 1.00 89.25 344 LEU A C 1
ATOM 2715 O O . LEU A 1 344 ? 22.465 10.333 -33.195 1.00 89.25 344 LEU A O 1
ATOM 2719 N N . ARG A 1 345 ? 24.132 10.014 -34.674 1.00 90.62 345 ARG A N 1
ATOM 2720 C CA . ARG A 1 345 ? 25.158 9.592 -33.716 1.00 90.62 345 ARG A CA 1
ATOM 2721 C C . ARG A 1 345 ? 26.412 10.436 -33.855 1.00 90.62 345 ARG A C 1
ATOM 2723 O O . ARG A 1 345 ? 26.666 11.049 -34.893 1.00 90.62 345 ARG A O 1
ATOM 2730 N N . LEU A 1 346 ? 27.213 10.462 -32.799 1.00 87.62 346 LEU A N 1
ATOM 2731 C CA . LEU A 1 346 ? 28.527 11.093 -32.839 1.00 87.62 346 LEU A CA 1
ATOM 2732 C C . LEU A 1 346 ? 29.538 10.156 -33.485 1.00 87.62 346 LEU A C 1
ATOM 2734 O O . LEU A 1 346 ? 29.588 8.968 -33.161 1.00 87.62 346 LEU A O 1
ATOM 2738 N N . LYS A 1 347 ? 30.370 10.696 -34.373 1.00 79.12 347 LYS A N 1
ATOM 2739 C CA . LYS A 1 347 ? 31.478 9.947 -34.961 1.00 79.12 347 LYS A CA 1
ATOM 2740 C C . LYS A 1 347 ? 32.564 9.708 -33.905 1.00 79.12 347 LYS A C 1
ATOM 2742 O O . LYS A 1 347 ? 32.890 10.613 -33.144 1.00 79.12 347 LYS A O 1
ATOM 2747 N N . GLU A 1 348 ? 33.034 8.463 -33.870 1.00 67.62 348 GLU A N 1
ATOM 2748 C CA . GLU A 1 348 ? 34.055 7.841 -33.008 1.00 67.62 348 GLU A CA 1
ATOM 2749 C C . GLU A 1 348 ? 34.736 8.742 -31.966 1.00 67.62 348 GLU A C 1
ATOM 2751 O O . GLU A 1 348 ? 35.531 9.624 -32.292 1.00 67.62 348 GLU A O 1
ATOM 2756 N N . ARG A 1 349 ? 34.509 8.441 -30.682 1.00 62.50 349 ARG A N 1
ATOM 2757 C CA . ARG A 1 349 ? 35.206 9.091 -29.550 1.00 62.50 349 ARG A CA 1
ATOM 2758 C C . ARG A 1 349 ? 36.509 8.400 -29.147 1.00 62.50 349 ARG A C 1
ATOM 2760 O O . ARG A 1 349 ? 37.395 9.041 -28.593 1.00 62.50 349 ARG A O 1
ATOM 2767 N N . PHE A 1 350 ? 36.609 7.101 -29.429 1.00 65.19 350 PHE A N 1
ATOM 2768 C CA . PHE A 1 350 ? 37.728 6.230 -29.066 1.00 65.19 350 PHE A CA 1
ATOM 2769 C C . PHE A 1 350 ? 37.961 5.179 -30.164 1.00 65.19 350 PHE A C 1
ATOM 2771 O O . PHE A 1 350 ? 37.745 3.987 -29.941 1.00 65.19 350 PHE A O 1
ATOM 2778 N N . ALA A 1 351 ? 38.390 5.622 -31.349 1.00 59.06 351 ALA A N 1
ATOM 2779 C CA . ALA A 1 351 ? 38.539 4.790 -32.554 1.00 59.06 351 ALA A CA 1
ATOM 2780 C C . ALA A 1 351 ? 39.394 3.515 -32.362 1.00 59.06 351 ALA A C 1
ATOM 2782 O O . ALA A 1 351 ? 39.174 2.515 -33.031 1.00 59.06 351 ALA A O 1
ATOM 2783 N N . ASN A 1 352 ? 40.330 3.521 -31.404 1.00 61.47 352 ASN A N 1
ATOM 2784 C CA . ASN A 1 352 ? 41.247 2.404 -31.129 1.00 61.47 352 ASN A CA 1
ATOM 2785 C C . ASN A 1 352 ? 40.886 1.588 -29.871 1.00 61.47 352 ASN A C 1
ATOM 2787 O O . ASN A 1 352 ? 41.725 0.856 -29.349 1.00 61.47 352 ASN A O 1
ATOM 2791 N N . SER A 1 353 ? 39.678 1.748 -29.327 1.00 69.12 353 SER A N 1
ATOM 2792 C CA . SER A 1 353 ? 39.242 1.037 -28.118 1.00 69.12 353 SER A CA 1
ATOM 2793 C C . SER A 1 353 ? 38.432 -0.217 -28.450 1.00 69.12 353 SER A C 1
ATOM 2795 O O . SER A 1 353 ? 37.674 -0.231 -29.413 1.00 69.12 353 SER A O 1
ATOM 2797 N N . SER A 1 354 ? 38.511 -1.253 -27.613 1.00 74.38 354 SER A N 1
ATOM 2798 C CA . SER A 1 354 ? 37.687 -2.470 -27.728 1.00 74.38 354 SER A CA 1
ATOM 2799 C C . SER A 1 354 ? 36.246 -2.284 -27.217 1.00 74.38 354 SER A C 1
ATOM 2801 O O . SER A 1 354 ? 35.629 -3.240 -26.746 1.00 74.38 354 SER A O 1
ATOM 2803 N N . LEU A 1 355 ? 35.742 -1.046 -27.218 1.00 77.44 355 LEU A N 1
ATOM 2804 C CA . LEU A 1 355 ? 34.402 -0.700 -26.743 1.00 77.44 355 LEU A CA 1
ATOM 2805 C C . LEU A 1 355 ? 33.327 -1.135 -27.742 1.00 77.44 355 LEU A C 1
ATOM 2807 O O . LEU A 1 355 ? 33.598 -1.351 -28.924 1.00 77.44 355 LEU A O 1
ATOM 2811 N N . LYS A 1 356 ? 32.089 -1.259 -27.260 1.00 81.56 356 LYS A N 1
ATOM 2812 C CA . LYS A 1 356 ? 30.951 -1.609 -28.119 1.00 81.56 356 LYS A CA 1
ATOM 2813 C C . LYS A 1 356 ? 30.629 -0.472 -29.084 1.00 81.56 356 LYS A C 1
ATOM 2815 O O . LYS A 1 356 ? 30.896 0.694 -28.797 1.00 81.56 356 LYS A O 1
ATOM 2820 N N . TYR A 1 357 ? 29.981 -0.807 -30.198 1.00 83.31 357 TYR A N 1
ATOM 2821 C CA . TYR A 1 357 ? 29.580 0.175 -31.206 1.00 83.31 357 TYR A CA 1
ATOM 2822 C C . TYR A 1 357 ? 28.753 1.323 -30.603 1.00 83.31 357 TYR A C 1
ATOM 2824 O O . TYR A 1 357 ? 29.019 2.486 -30.898 1.00 83.31 357 TYR A O 1
ATOM 2832 N N . GLU A 1 358 ? 27.809 1.040 -29.696 1.00 79.81 358 GLU A N 1
ATOM 2833 C CA . GLU A 1 358 ? 26.987 2.090 -29.075 1.00 79.81 358 GLU A CA 1
ATOM 2834 C C . GLU A 1 358 ? 27.781 3.022 -28.145 1.00 79.81 358 GLU A C 1
ATOM 2836 O O . GLU A 1 358 ? 27.422 4.189 -28.000 1.00 79.81 358 GLU A O 1
ATOM 2841 N N . GLU A 1 359 ? 28.865 2.522 -27.548 1.00 78.44 359 GLU A N 1
ATOM 2842 C CA . GLU A 1 359 ? 29.754 3.284 -26.660 1.00 78.44 359 GLU A CA 1
ATOM 2843 C C . GLU A 1 359 ? 30.743 4.142 -27.455 1.00 78.44 359 GLU A C 1
ATOM 2845 O O . GLU A 1 359 ? 31.091 5.254 -27.049 1.00 78.44 359 GLU A O 1
ATOM 2850 N N . GLN A 1 360 ? 31.172 3.649 -28.618 1.00 83.88 360 GLN A N 1
ATOM 2851 C CA . GLN A 1 360 ? 32.001 4.401 -29.558 1.00 83.88 360 GLN A CA 1
ATOM 2852 C C . GLN A 1 360 ? 31.200 5.500 -30.270 1.00 83.88 360 GLN A C 1
ATOM 2854 O O . GLN A 1 360 ? 31.744 6.581 -30.534 1.00 83.88 360 GLN A O 1
ATOM 2859 N N . HIS A 1 361 ? 29.916 5.231 -30.534 1.00 86.81 361 HIS A N 1
ATOM 2860 C CA . HIS A 1 361 ? 29.003 6.066 -31.313 1.00 86.81 361 HIS A CA 1
ATOM 2861 C C . HIS A 1 361 ? 27.692 6.348 -30.555 1.00 86.81 361 HIS A C 1
ATOM 2863 O O . HIS A 1 361 ? 26.627 5.825 -30.918 1.00 86.81 361 HIS A O 1
ATOM 2869 N N . PRO A 1 362 ? 27.732 7.190 -29.506 1.00 89.50 362 PRO A N 1
ATOM 2870 C CA . PRO A 1 362 ? 26.544 7.508 -28.729 1.00 89.50 362 PRO A CA 1
ATOM 2871 C C . PRO A 1 362 ? 25.509 8.270 -29.566 1.00 89.50 362 PRO A C 1
ATOM 2873 O O . PRO A 1 362 ? 25.848 9.115 -30.405 1.00 89.50 362 PRO A O 1
ATOM 2876 N N . VAL A 1 363 ? 24.235 7.982 -29.303 1.00 92.38 363 VAL A N 1
ATOM 2877 C CA . VAL A 1 363 ? 23.073 8.602 -29.954 1.00 92.38 363 VAL A CA 1
ATOM 2878 C C . VAL A 1 363 ? 22.872 10.020 -29.443 1.00 92.38 363 VAL A C 1
ATOM 2880 O O . VAL A 1 363 ? 22.885 10.261 -28.238 1.00 92.38 363 VAL A O 1
ATOM 2883 N N . LEU A 1 364 ? 22.634 10.965 -30.347 1.00 90.81 364 LEU A N 1
ATOM 2884 C CA . LEU A 1 364 ? 22.343 12.345 -29.979 1.00 90.81 364 LEU A CA 1
ATOM 2885 C C . LEU A 1 364 ? 20.920 12.489 -29.418 1.00 90.81 364 LEU A C 1
ATOM 2887 O O . LEU A 1 364 ? 19.966 12.100 -30.091 1.00 90.81 364 LEU A O 1
ATOM 2891 N N . LEU A 1 365 ? 20.777 13.115 -28.247 1.00 89.56 365 LEU A N 1
ATOM 2892 C CA . LEU A 1 365 ? 19.497 13.484 -27.631 1.00 89.56 365 LEU A CA 1
ATOM 2893 C C . LEU A 1 365 ? 19.429 14.990 -27.324 1.00 89.56 365 LEU A C 1
ATOM 2895 O O . LEU A 1 365 ? 20.457 15.647 -27.125 1.00 89.56 365 LEU A O 1
ATOM 2899 N N . ARG A 1 366 ? 18.204 15.533 -27.268 1.00 85.31 366 ARG A N 1
ATOM 2900 C CA . ARG A 1 366 ? 17.932 16.932 -26.885 1.00 85.31 366 ARG A CA 1
ATOM 2901 C C . ARG A 1 366 ? 18.262 17.194 -25.421 1.00 85.31 366 ARG A C 1
ATOM 2903 O O . ARG A 1 366 ? 18.456 16.254 -24.654 1.00 85.31 366 ARG A O 1
ATOM 2910 N N . CYS A 1 367 ? 18.299 18.472 -25.046 1.00 77.06 367 CYS A N 1
ATOM 2911 C CA . CYS A 1 367 ? 18.502 18.915 -23.671 1.00 77.06 367 CYS A CA 1
ATOM 2912 C C . CYS A 1 367 ? 17.424 18.376 -22.710 1.00 77.06 367 CYS A C 1
ATOM 2914 O O . CYS A 1 367 ? 16.445 17.736 -23.101 1.00 77.06 367 CYS A O 1
ATOM 2916 N N . LYS A 1 368 ? 17.628 18.647 -21.420 1.00 60.28 368 LYS A N 1
ATOM 2917 C CA . LYS A 1 368 ? 16.805 18.172 -20.298 1.00 60.28 368 LYS A CA 1
ATOM 2918 C C . LYS A 1 368 ? 15.329 18.591 -20.345 1.00 60.28 368 LYS A C 1
ATOM 2920 O O . LYS A 1 368 ? 14.562 18.072 -19.546 1.00 60.28 368 LYS A O 1
ATOM 2925 N N . ASP A 1 369 ? 14.927 19.497 -21.228 1.00 72.62 369 ASP A N 1
ATOM 2926 C CA . ASP A 1 369 ? 13.517 19.872 -21.375 1.00 72.62 369 ASP A CA 1
ATOM 2927 C C . ASP A 1 369 ? 12.716 18.807 -22.134 1.00 72.62 369 ASP A C 1
ATOM 2929 O O . ASP A 1 369 ? 11.499 18.715 -21.982 1.00 72.62 369 ASP A O 1
ATOM 2933 N N . SER A 1 370 ? 13.393 17.934 -22.892 1.00 81.75 370 SER A N 1
ATOM 2934 C CA . SER A 1 370 ? 12.753 16.740 -23.438 1.00 81.75 370 SER A CA 1
ATOM 2935 C C . SER A 1 370 ? 12.375 15.777 -22.312 1.00 81.75 370 SER A C 1
ATOM 2937 O O . SER A 1 370 ? 13.223 15.316 -21.538 1.00 81.75 370 SER A O 1
ATOM 2939 N N . HIS A 1 371 ? 11.094 15.405 -22.280 1.00 80.31 371 HIS A N 1
ATOM 2940 C CA . HIS A 1 371 ? 10.586 14.369 -21.385 1.00 80.31 371 HIS A CA 1
ATOM 2941 C C . HIS A 1 371 ? 11.315 13.037 -21.592 1.00 80.31 371 HIS A C 1
ATOM 2943 O O . HIS A 1 371 ? 11.737 12.409 -20.623 1.00 80.31 371 HIS A O 1
ATOM 2949 N N . PHE A 1 372 ? 11.568 12.640 -22.844 1.00 85.00 372 PHE A N 1
ATOM 2950 C CA . PHE A 1 372 ? 12.319 11.421 -23.141 1.00 85.00 372 PHE A CA 1
ATOM 2951 C C . PHE A 1 372 ? 13.749 11.477 -22.595 1.00 85.00 372 PHE A C 1
ATOM 2953 O O . PHE A 1 372 ? 14.180 10.539 -21.922 1.00 85.00 372 PHE A O 1
ATOM 2960 N N . THR A 1 373 ? 14.469 12.586 -22.799 1.00 85.81 373 THR A N 1
ATOM 2961 C CA . THR A 1 373 ? 15.822 12.757 -22.246 1.00 85.81 373 THR A CA 1
ATOM 2962 C C . THR A 1 373 ? 15.816 12.669 -20.718 1.00 85.81 373 THR A C 1
ATOM 2964 O O . THR A 1 373 ? 16.689 12.018 -20.139 1.00 85.81 373 THR A O 1
ATOM 2967 N N . ARG A 1 374 ? 14.831 13.276 -20.043 1.00 84.56 374 ARG A N 1
ATOM 2968 C CA . ARG A 1 374 ? 14.693 13.189 -18.576 1.00 84.56 374 ARG A CA 1
ATOM 2969 C C . ARG A 1 374 ? 14.500 11.759 -18.112 1.00 84.56 374 ARG A C 1
ATOM 2971 O O . ARG A 1 374 ? 15.165 11.342 -17.167 1.00 84.56 374 ARG A O 1
ATOM 2978 N N . LEU A 1 375 ? 13.628 11.014 -18.783 1.00 83.06 375 LEU A N 1
ATOM 2979 C CA . LEU A 1 375 ? 13.401 9.613 -18.466 1.00 83.06 375 LEU A CA 1
ATOM 2980 C C . LEU A 1 375 ? 14.676 8.781 -18.686 1.00 83.06 375 LEU A C 1
ATOM 2982 O O . LEU A 1 375 ? 14.983 7.935 -17.853 1.00 83.06 375 LEU A O 1
ATOM 2986 N N . VAL A 1 376 ? 15.459 9.043 -19.741 1.00 86.44 376 VAL A N 1
ATOM 2987 C CA . VAL A 1 376 ? 16.749 8.362 -19.984 1.00 86.44 376 VAL A CA 1
ATOM 2988 C C . VAL A 1 376 ? 17.763 8.650 -18.873 1.00 86.44 376 VAL A C 1
ATOM 2990 O O . VAL A 1 376 ? 18.453 7.737 -18.416 1.00 86.44 376 VAL A O 1
ATOM 2993 N N . ILE A 1 377 ? 17.851 9.899 -18.404 1.00 84.69 377 ILE A N 1
ATOM 2994 C CA . ILE A 1 377 ? 18.711 10.258 -17.264 1.00 84.69 377 ILE A CA 1
ATOM 2995 C C . ILE A 1 377 ? 18.230 9.551 -15.991 1.00 84.69 377 ILE A C 1
ATOM 2997 O O . ILE A 1 377 ? 19.051 9.038 -15.230 1.00 84.69 377 ILE A O 1
ATOM 3001 N N . TRP A 1 378 ? 16.915 9.509 -15.766 1.00 81.81 378 TRP A N 1
ATOM 3002 C CA . TRP A 1 378 ? 16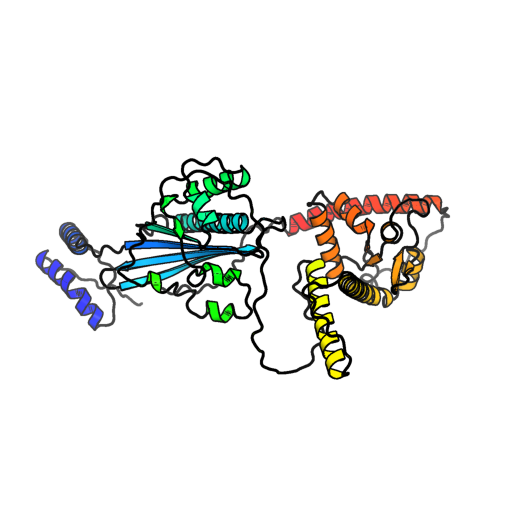.320 8.855 -14.603 1.00 81.81 378 TRP A CA 1
ATOM 3003 C C . TRP A 1 378 ? 16.583 7.344 -14.593 1.00 81.81 378 TRP A C 1
ATOM 3005 O O . TRP A 1 378 ? 17.046 6.813 -13.587 1.00 81.81 378 TRP A O 1
ATOM 3015 N N . ASP A 1 379 ? 16.397 6.670 -15.729 1.00 82.44 379 ASP A N 1
ATOM 3016 C CA . ASP A 1 379 ? 16.691 5.240 -15.897 1.00 82.44 379 ASP A CA 1
ATOM 3017 C C . ASP A 1 379 ? 18.176 4.937 -15.639 1.00 82.44 379 ASP A C 1
ATOM 3019 O O . ASP A 1 379 ? 18.508 3.976 -14.942 1.00 82.44 379 ASP A O 1
ATOM 3023 N N . ALA A 1 380 ? 19.091 5.794 -16.106 1.00 81.56 380 ALA A N 1
ATOM 3024 C CA . ALA A 1 380 ? 20.518 5.657 -15.818 1.00 81.56 380 ALA A CA 1
ATOM 3025 C C . ALA A 1 380 ? 20.855 5.886 -14.331 1.00 81.56 380 ALA A C 1
ATOM 3027 O O . ALA A 1 380 ? 21.733 5.212 -13.781 1.00 81.56 380 ALA A O 1
ATOM 3028 N N . HIS A 1 381 ? 20.161 6.814 -13.675 1.00 79.50 381 HIS A N 1
ATOM 3029 C CA . HIS A 1 381 ? 20.319 7.109 -12.251 1.00 79.50 381 HIS A CA 1
ATOM 3030 C C . HIS A 1 381 ? 19.842 5.939 -11.377 1.00 79.50 381 HIS A C 1
ATOM 3032 O O . HIS A 1 381 ? 20.561 5.512 -10.471 1.00 79.50 381 HIS A O 1
ATOM 3038 N N . GLU A 1 382 ? 18.681 5.358 -11.687 1.00 77.25 382 GLU A N 1
ATOM 3039 C CA . GLU A 1 382 ? 18.174 4.149 -11.023 1.00 77.25 382 GLU A CA 1
ATOM 3040 C C . GLU A 1 382 ? 19.054 2.927 -11.316 1.00 77.25 382 GLU A C 1
ATOM 3042 O O . GLU A 1 382 ? 19.425 2.188 -10.402 1.00 77.25 382 GLU A O 1
ATOM 3047 N N . SER A 1 383 ? 19.486 2.753 -12.568 1.00 75.75 383 SER A N 1
ATOM 3048 C CA . SER A 1 383 ? 20.346 1.638 -12.998 1.00 75.75 383 SER A CA 1
ATOM 3049 C C . SER A 1 383 ? 21.736 1.648 -12.366 1.00 75.75 383 SER A C 1
ATOM 3051 O O . SER A 1 383 ? 22.437 0.635 -12.397 1.00 75.75 383 SER A O 1
ATOM 3053 N N . THR A 1 384 ? 22.170 2.794 -11.846 1.00 79.31 384 THR A N 1
ATOM 3054 C CA . THR A 1 384 ? 23.420 2.933 -11.091 1.00 79.31 384 THR A CA 1
ATOM 3055 C C . THR A 1 384 ? 23.178 2.942 -9.585 1.00 79.31 384 THR A C 1
ATOM 3057 O O . THR A 1 384 ? 24.099 3.235 -8.839 1.00 79.31 384 THR A O 1
ATOM 3060 N N . MET A 1 385 ? 21.974 2.600 -9.110 1.00 74.19 385 MET A N 1
ATOM 3061 C CA . MET A 1 385 ? 21.604 2.599 -7.688 1.00 74.19 385 MET A CA 1
ATOM 3062 C C . MET A 1 385 ? 21.853 3.945 -6.997 1.00 74.19 385 MET A C 1
ATOM 3064 O O . MET A 1 385 ? 22.254 3.985 -5.835 1.00 74.19 385 MET A O 1
ATOM 3068 N N . HIS A 1 386 ? 21.657 5.053 -7.716 1.00 74.19 386 HIS A N 1
ATOM 3069 C CA . HIS A 1 386 ? 21.881 6.400 -7.189 1.00 74.19 386 HIS A CA 1
ATOM 3070 C C . HIS A 1 386 ? 23.320 6.633 -6.690 1.00 74.19 386 HIS A C 1
ATOM 3072 O O . HIS A 1 386 ? 23.550 7.472 -5.821 1.00 74.19 386 HIS A O 1
ATOM 3078 N N . HIS A 1 387 ? 24.311 5.935 -7.268 1.00 65.56 387 HIS A N 1
ATOM 3079 C CA . HIS A 1 387 ? 25.742 6.003 -6.907 1.00 65.56 387 HIS A CA 1
ATOM 3080 C C . HIS A 1 387 ? 26.403 7.370 -7.187 1.00 65.56 387 HIS A C 1
ATOM 3082 O O . HIS A 1 387 ? 27.621 7.525 -7.133 1.00 65.56 387 HIS A O 1
ATOM 3088 N N . GLY A 1 388 ? 25.605 8.386 -7.505 1.00 69.75 388 GLY A N 1
ATOM 3089 C CA . GLY A 1 388 ? 26.042 9.750 -7.738 1.00 69.75 388 GLY A CA 1
ATOM 3090 C C . GLY A 1 388 ? 26.135 10.124 -9.213 1.00 69.75 388 GLY A C 1
ATOM 3091 O O . GLY A 1 388 ? 25.878 9.338 -10.133 1.00 69.75 388 GLY A O 1
ATOM 3092 N N . VAL A 1 389 ? 26.493 11.390 -9.421 1.00 72.31 389 VAL A N 1
ATOM 3093 C CA . VAL A 1 389 ? 26.421 12.067 -10.721 1.00 72.31 389 VAL A CA 1
ATOM 3094 C C . VAL A 1 389 ? 27.382 11.452 -11.729 1.00 72.31 389 VAL A C 1
ATOM 3096 O O . VAL A 1 389 ? 26.968 11.162 -12.844 1.00 72.31 389 VAL A O 1
ATOM 3099 N N . GLU A 1 390 ? 28.628 11.186 -11.338 1.00 78.38 390 GLU A N 1
ATOM 3100 C CA . GLU A 1 390 ? 29.640 10.640 -12.251 1.00 78.38 390 GLU A CA 1
ATOM 3101 C C . GLU A 1 390 ? 29.254 9.258 -12.781 1.00 78.38 390 GLU A C 1
ATOM 3103 O O . GLU A 1 390 ? 29.385 8.987 -13.972 1.00 78.38 390 GLU A O 1
ATOM 3108 N N . SER A 1 391 ? 28.687 8.406 -11.923 1.00 77.38 391 SER A N 1
ATOM 3109 C CA . SER A 1 391 ? 28.234 7.069 -12.322 1.00 77.38 391 SER A CA 1
ATOM 3110 C C . SER A 1 391 ? 27.025 7.138 -13.251 1.00 77.38 391 SER A C 1
ATOM 3112 O O . SER A 1 391 ? 26.999 6.480 -14.292 1.00 77.38 391 SER A O 1
ATOM 3114 N N . THR A 1 392 ? 26.052 7.989 -12.917 1.00 81.50 392 THR A N 1
ATOM 3115 C CA . THR A 1 392 ? 24.873 8.238 -13.760 1.00 81.50 392 THR A CA 1
ATOM 3116 C C . THR A 1 392 ? 25.290 8.785 -15.124 1.00 81.50 392 THR A C 1
ATOM 3118 O O . THR A 1 392 ? 24.838 8.311 -16.164 1.00 81.50 392 THR A O 1
ATOM 3121 N N . LEU A 1 393 ? 26.206 9.751 -15.138 1.00 83.00 393 LEU A N 1
ATOM 3122 C CA . LEU A 1 393 ? 26.695 10.395 -16.347 1.00 83.00 393 LEU A CA 1
ATOM 3123 C C . LEU A 1 393 ? 27.521 9.438 -17.205 1.00 83.00 393 LEU A C 1
ATOM 3125 O O . LEU A 1 393 ? 27.353 9.433 -18.421 1.00 83.00 393 LEU A O 1
ATOM 3129 N N . ALA A 1 394 ? 28.371 8.608 -16.597 1.00 83.50 394 ALA A N 1
ATOM 3130 C CA . ALA A 1 394 ? 29.093 7.549 -17.296 1.00 83.50 394 ALA A CA 1
ATOM 3131 C C . ALA A 1 394 ? 28.117 6.564 -17.954 1.00 83.50 394 ALA A C 1
ATOM 3133 O O . ALA A 1 394 ? 28.278 6.229 -19.127 1.00 83.50 394 ALA A O 1
ATOM 3134 N N . ARG A 1 395 ? 27.051 6.176 -17.241 1.00 85.56 395 ARG A N 1
ATOM 3135 C CA . ARG A 1 395 ? 26.004 5.290 -17.763 1.00 85.56 395 ARG A CA 1
ATOM 3136 C C . ARG A 1 395 ? 25.233 5.910 -18.929 1.00 85.56 395 ARG A C 1
ATOM 3138 O O . ARG A 1 395 ? 25.018 5.224 -19.924 1.00 85.56 395 ARG A O 1
ATOM 3145 N N . VAL A 1 396 ? 24.844 7.184 -18.836 1.00 87.75 396 VAL A N 1
ATOM 3146 C CA . VAL A 1 396 ? 24.193 7.898 -19.949 1.00 87.75 396 VAL A CA 1
ATOM 3147 C C . VAL A 1 396 ? 25.151 8.004 -21.136 1.00 87.75 396 VAL A C 1
ATOM 3149 O O . VAL A 1 396 ? 24.782 7.636 -22.247 1.00 87.75 396 VAL A O 1
ATOM 3152 N N . ARG A 1 397 ? 26.398 8.436 -20.907 1.00 85.44 397 ARG A N 1
ATOM 3153 C CA . ARG A 1 397 ? 27.411 8.651 -21.957 1.00 85.44 397 ARG A CA 1
ATOM 3154 C C . ARG A 1 397 ? 27.843 7.380 -22.677 1.00 85.44 397 ARG A C 1
ATOM 3156 O O . ARG A 1 397 ? 28.312 7.481 -23.806 1.00 85.44 397 ARG A O 1
ATOM 3163 N N . ALA A 1 398 ? 27.657 6.214 -22.063 1.00 84.56 398 ALA A N 1
ATOM 3164 C CA . ALA A 1 398 ? 27.894 4.924 -22.703 1.00 84.56 398 ALA A CA 1
ATOM 3165 C C . ALA A 1 398 ? 26.945 4.654 -23.886 1.00 84.56 398 ALA A C 1
ATOM 3167 O O . ALA A 1 398 ? 27.214 3.767 -24.685 1.00 84.56 398 ALA A O 1
ATOM 3168 N N . ARG A 1 399 ? 25.822 5.375 -24.005 1.00 86.19 399 ARG A N 1
ATOM 3169 C CA . ARG A 1 399 ? 24.839 5.160 -25.084 1.00 86.19 399 ARG A CA 1
ATOM 3170 C C . ARG A 1 399 ? 24.306 6.439 -25.722 1.00 86.19 399 ARG A C 1
ATOM 3172 O O . ARG A 1 399 ? 23.924 6.418 -26.889 1.00 86.19 399 ARG A O 1
ATOM 3179 N N . TYR A 1 400 ? 24.288 7.544 -24.983 1.00 90.50 400 TYR A N 1
ATOM 3180 C CA . TYR A 1 400 ? 23.637 8.786 -25.377 1.00 90.50 400 TYR A CA 1
ATOM 3181 C C . TYR A 1 400 ? 24.538 10.003 -25.164 1.00 90.50 400 TYR A C 1
ATOM 3183 O O . TYR A 1 400 ? 25.318 10.088 -24.215 1.00 90.50 400 TYR A O 1
ATOM 3191 N N . TRP A 1 401 ? 24.385 10.992 -26.036 1.00 89.50 401 TRP A N 1
ATOM 3192 C CA . TRP A 1 401 ? 25.008 12.300 -25.929 1.00 89.50 401 TRP A CA 1
ATOM 3193 C C . TRP A 1 401 ? 23.935 13.383 -25.891 1.00 89.50 401 TRP A C 1
ATOM 3195 O O . TRP A 1 401 ? 23.229 13.603 -26.871 1.00 89.50 401 TRP A O 1
ATOM 3205 N N . ILE A 1 402 ? 23.824 14.061 -24.751 1.00 89.25 402 ILE A N 1
ATOM 3206 C CA . ILE A 1 402 ? 22.808 15.086 -24.499 1.00 89.25 402 ILE A CA 1
ATOM 3207 C C . ILE A 1 402 ? 23.385 16.461 -24.842 1.00 89.25 402 ILE A C 1
ATOM 3209 O O . ILE A 1 402 ? 24.442 16.840 -24.330 1.00 89.25 402 ILE A O 1
ATOM 3213 N N . VAL A 1 403 ? 22.696 17.210 -25.703 1.00 82.62 403 VAL A N 1
ATOM 3214 C CA . VAL A 1 403 ? 23.092 18.570 -26.108 1.00 82.62 403 VAL A CA 1
ATOM 3215 C C . VAL A 1 403 ? 22.708 19.588 -25.021 1.00 82.62 403 VAL A C 1
ATOM 3217 O O . VAL A 1 403 ? 21.645 19.481 -24.412 1.00 82.62 403 VAL A O 1
ATOM 3220 N N . LYS A 1 404 ? 23.573 20.577 -24.759 1.00 65.12 404 LYS A N 1
ATOM 3221 C CA . LYS A 1 404 ? 23.289 21.715 -23.862 1.00 65.12 404 LYS A CA 1
ATOM 3222 C C . LYS A 1 404 ? 22.458 22.761 -24.612 1.00 65.12 404 LYS A C 1
ATOM 3224 O O . LYS A 1 404 ? 22.718 22.986 -25.790 1.00 65.12 404 LYS A O 1
ATOM 3229 N N . GLU A 1 405 ? 21.509 23.412 -23.941 1.00 55.00 405 GLU A N 1
ATOM 3230 C CA . GLU A 1 405 ? 20.873 24.619 -24.483 1.00 55.00 405 GLU A CA 1
ATOM 3231 C C . GLU A 1 405 ? 21.931 25.674 -24.789 1.00 55.00 405 GLU A C 1
ATOM 3233 O O . GLU A 1 405 ? 22.761 26.016 -23.938 1.00 55.00 405 GLU A O 1
ATOM 3238 N N . ASP A 1 406 ? 21.889 26.182 -26.014 1.00 42.00 406 ASP A N 1
ATOM 3239 C CA . ASP A 1 406 ? 22.608 27.389 -26.362 1.00 42.00 406 ASP A CA 1
ATOM 3240 C C . ASP A 1 406 ? 21.786 28.558 -25.808 1.00 42.00 406 ASP A C 1
ATOM 3242 O O . ASP A 1 406 ? 20.672 28.815 -26.257 1.00 42.00 406 ASP A O 1
ATOM 3246 N N . LYS A 1 407 ? 22.303 29.242 -24.782 1.00 34.09 407 LYS A N 1
ATOM 3247 C CA . LYS A 1 407 ? 21.658 30.423 -24.171 1.00 34.09 407 LYS A CA 1
ATOM 3248 C C . LYS A 1 407 ? 21.646 31.650 -25.098 1.00 34.09 407 LYS A C 1
ATOM 3250 O O . LYS A 1 407 ? 21.343 32.751 -24.660 1.00 34.09 407 LYS A O 1
ATOM 3255 N N . SER A 1 408 ? 21.994 31.470 -26.365 1.00 29.67 408 SER A N 1
ATOM 3256 C CA . SER A 1 408 ? 22.067 32.506 -27.388 1.00 29.67 408 SER A CA 1
ATOM 3257 C C . SER A 1 408 ? 20.702 32.916 -27.953 1.00 29.67 408 SER A C 1
ATOM 3259 O O . SER A 1 408 ? 20.667 33.766 -28.827 1.00 29.67 408 SER A O 1
ATOM 3261 N N . ILE A 1 409 ? 19.586 32.355 -27.465 1.00 33.12 409 ILE A N 1
ATOM 3262 C CA . ILE A 1 409 ? 18.236 32.650 -27.990 1.00 33.12 409 ILE A CA 1
ATOM 3263 C C . ILE A 1 409 ? 17.418 33.582 -27.062 1.00 33.12 409 ILE A C 1
ATOM 3265 O O . ILE A 1 409 ? 16.342 34.023 -27.440 1.00 33.12 409 ILE A O 1
ATOM 3269 N N . GLU A 1 410 ? 17.932 33.974 -25.886 1.00 26.19 410 GLU A N 1
ATOM 3270 C CA . GLU A 1 410 ? 17.246 34.937 -24.989 1.00 26.19 410 GLU A CA 1
ATOM 3271 C C . GLU A 1 410 ? 17.913 36.321 -24.878 1.00 26.19 410 GLU A C 1
ATOM 3273 O O . GLU A 1 410 ? 17.443 37.167 -24.125 1.00 26.19 410 GLU A O 1
ATOM 3278 N N . HIS A 1 411 ? 18.961 36.607 -25.654 1.00 27.67 411 HIS A N 1
ATOM 3279 C CA . HIS A 1 411 ? 19.573 37.941 -25.691 1.00 27.67 411 HIS A CA 1
ATOM 3280 C C . HIS A 1 411 ? 19.831 38.402 -27.129 1.00 27.67 411 HIS A C 1
ATOM 3282 O O . HIS A 1 411 ? 20.968 38.647 -27.510 1.00 27.67 411 HIS A O 1
ATOM 3288 N N . ASP A 1 412 ? 18.755 38.539 -27.906 1.00 25.55 412 ASP A N 1
ATOM 3289 C CA . ASP A 1 412 ? 18.727 39.371 -29.123 1.00 25.55 412 ASP A CA 1
ATOM 3290 C C . ASP A 1 412 ? 18.040 40.727 -28.859 1.00 25.55 412 ASP A C 1
ATOM 3292 O O . ASP A 1 412 ? 17.490 41.363 -29.751 1.00 25.55 412 ASP A O 1
ATOM 3296 N N . GLU A 1 413 ? 18.119 41.215 -27.620 1.00 28.95 413 GLU A N 1
ATOM 3297 C CA . GLU A 1 413 ? 18.020 42.641 -27.325 1.00 28.95 413 GLU A CA 1
ATOM 3298 C C . GLU A 1 413 ? 19.158 43.002 -26.364 1.00 28.95 413 GLU A C 1
ATOM 3300 O O . GLU A 1 413 ? 19.263 42.454 -25.267 1.00 28.95 413 GLU A O 1
ATOM 3305 N N . ILE A 1 414 ? 19.982 43.967 -26.789 1.00 29.42 414 ILE A N 1
ATOM 3306 C CA . ILE A 1 414 ? 21.082 44.613 -26.052 1.00 29.42 414 ILE A CA 1
ATOM 3307 C C . ILE A 1 414 ? 22.437 43.882 -26.133 1.00 29.42 414 ILE A C 1
ATOM 3309 O O . ILE A 1 414 ? 22.830 43.159 -25.223 1.00 29.42 414 ILE A O 1
ATOM 3313 N N . ALA A 1 415 ? 23.201 44.170 -27.193 1.00 24.33 415 ALA A N 1
ATOM 3314 C CA . ALA A 1 415 ? 24.547 44.758 -27.082 1.00 24.33 415 ALA A CA 1
ATOM 3315 C C . ALA A 1 415 ? 25.164 44.968 -28.478 1.00 24.33 415 ALA A C 1
ATOM 3317 O O . ALA A 1 415 ? 25.809 44.087 -29.044 1.00 24.33 415 ALA A O 1
ATOM 3318 N N . GLU A 1 416 ? 24.995 46.178 -29.011 1.00 27.58 416 GLU A N 1
ATOM 3319 C CA . GLU A 1 416 ? 25.962 46.749 -29.946 1.00 27.58 416 GLU A CA 1
ATOM 3320 C C . GLU A 1 416 ? 27.315 46.951 -29.245 1.00 27.58 416 GLU A C 1
ATOM 3322 O O . GLU A 1 416 ? 27.382 47.297 -28.065 1.00 27.58 416 GLU A O 1
ATOM 3327 N N . SER A 1 417 ? 28.380 46.850 -30.043 1.00 27.55 417 SER A N 1
ATOM 3328 C CA . SER A 1 417 ? 29.752 47.312 -29.790 1.00 27.55 417 SER A CA 1
ATOM 3329 C C . SER A 1 417 ? 30.604 46.511 -28.794 1.00 27.55 417 SER A C 1
ATOM 3331 O O . SER A 1 417 ? 30.525 46.678 -27.583 1.00 27.55 417 SER A O 1
ATOM 3333 N N . THR A 1 418 ? 31.535 45.703 -29.311 1.00 25.66 418 THR A N 1
ATOM 3334 C CA . THR A 1 418 ? 32.979 46.033 -29.307 1.00 25.66 418 THR A CA 1
ATOM 3335 C C . THR A 1 418 ? 33.795 44.942 -30.013 1.00 25.66 418 THR A C 1
ATOM 3337 O O . THR A 1 418 ? 33.681 43.754 -29.721 1.00 25.66 418 THR A O 1
ATOM 3340 N N . GLU A 1 419 ? 34.612 45.372 -30.974 1.00 28.19 419 GLU A N 1
ATOM 3341 C CA . GLU A 1 419 ? 35.658 44.591 -31.641 1.00 28.19 419 GLU A CA 1
ATOM 3342 C C . GLU A 1 419 ? 36.793 44.220 -30.671 1.00 28.19 419 GLU A C 1
ATOM 3344 O O . GLU A 1 419 ? 37.067 44.963 -29.727 1.00 28.19 419 GLU A O 1
ATOM 3349 N N . GLY A 1 420 ? 37.533 43.136 -30.955 1.00 24.25 420 GLY A N 1
ATOM 3350 C CA . GLY A 1 420 ? 38.852 42.954 -30.341 1.00 24.25 420 GLY A CA 1
ATOM 3351 C C . GLY A 1 420 ? 39.485 41.559 -30.366 1.00 24.25 420 GLY A C 1
ATOM 3352 O O . GLY A 1 420 ? 39.538 40.901 -29.337 1.00 24.25 420 GLY A O 1
ATOM 3353 N N . ASN A 1 421 ? 40.122 41.241 -31.495 1.00 26.22 421 ASN A N 1
ATOM 3354 C CA . ASN A 1 421 ? 41.444 40.602 -31.609 1.00 26.22 421 ASN A CA 1
ATOM 3355 C C . ASN A 1 421 ? 41.636 39.067 -31.504 1.00 26.22 421 ASN A C 1
ATOM 3357 O O . ASN A 1 421 ? 41.091 38.364 -30.657 1.00 26.22 421 ASN A O 1
ATOM 3361 N N . GLU A 1 422 ? 42.490 38.593 -32.416 1.00 34.50 422 GLU A N 1
ATOM 3362 C CA . GLU A 1 422 ? 42.829 37.210 -32.770 1.00 34.50 422 GLU A CA 1
ATOM 3363 C C . GLU A 1 422 ? 43.824 36.527 -31.810 1.00 34.50 422 GLU A C 1
ATOM 3365 O O . GLU A 1 422 ? 44.659 37.170 -31.175 1.00 34.50 422 GLU A O 1
ATOM 3370 N N . GLY A 1 423 ? 43.813 35.186 -31.798 1.00 27.30 423 GLY A N 1
ATOM 3371 C CA . GLY A 1 423 ? 44.872 34.362 -31.210 1.00 27.30 423 GLY A CA 1
ATOM 3372 C C . GLY A 1 423 ? 44.755 32.882 -31.595 1.00 27.30 423 GLY A C 1
ATOM 3373 O O . GLY A 1 423 ? 43.839 32.193 -31.157 1.00 27.30 423 GLY A O 1
ATOM 3374 N N . ASN A 1 424 ? 45.689 32.411 -32.428 1.00 40.47 424 ASN A N 1
ATOM 3375 C CA . ASN A 1 424 ? 45.813 31.039 -32.939 1.00 40.47 424 ASN A CA 1
ATOM 3376 C C . ASN A 1 424 ? 45.921 29.975 -31.831 1.00 40.47 424 ASN A C 1
ATOM 3378 O O . ASN A 1 424 ? 46.808 30.056 -30.984 1.00 40.47 424 ASN A O 1
ATOM 3382 N N . GLU A 1 425 ? 45.118 28.908 -31.926 1.00 32.78 425 GLU A N 1
ATOM 3383 C CA . GLU A 1 425 ? 45.216 27.726 -31.062 1.00 32.78 425 GLU A CA 1
ATOM 3384 C C . GLU A 1 425 ? 45.184 26.414 -31.845 1.00 32.78 425 GLU A C 1
ATOM 3386 O O . GLU A 1 425 ? 44.244 26.095 -32.572 1.00 32.78 425 GLU A O 1
ATOM 3391 N N . THR A 1 426 ? 46.239 25.622 -31.668 1.00 44.34 426 THR A N 1
ATOM 3392 C CA . THR A 1 426 ? 46.407 24.295 -32.263 1.00 44.34 426 THR A CA 1
ATOM 3393 C C . THR A 1 426 ? 45.414 23.269 -31.703 1.00 44.34 426 THR A C 1
ATOM 3395 O O . THR A 1 426 ? 45.078 23.284 -30.519 1.00 44.34 426 THR A O 1
ATOM 3398 N N . GLN A 1 427 ? 45.001 22.303 -32.539 1.00 36.38 427 GLN A N 1
ATOM 3399 C CA . GLN A 1 427 ? 43.991 21.263 -32.250 1.00 36.38 427 GLN A CA 1
ATOM 3400 C C . GLN A 1 427 ? 44.184 20.510 -30.916 1.00 36.38 427 GLN A C 1
ATOM 3402 O O . GLN A 1 427 ? 43.201 20.073 -30.316 1.00 36.38 427 GLN A O 1
ATOM 3407 N N . HIS A 1 428 ? 45.414 20.406 -30.408 1.00 31.94 428 HIS A N 1
ATOM 3408 C CA . HIS A 1 428 ? 45.724 19.740 -29.141 1.00 31.94 428 HIS A CA 1
ATOM 3409 C C . HIS A 1 428 ? 45.306 20.554 -27.891 1.00 31.94 428 HIS A C 1
ATOM 3411 O O . HIS A 1 428 ? 44.970 19.970 -26.856 1.00 31.94 428 HIS A O 1
ATOM 3417 N N . ASP A 1 429 ? 45.234 21.887 -27.994 1.00 31.52 429 ASP A N 1
ATOM 3418 C CA . ASP A 1 429 ? 44.704 22.765 -26.939 1.00 31.52 429 ASP A CA 1
ATOM 3419 C C . ASP A 1 429 ? 43.171 22.805 -26.931 1.00 31.52 429 ASP A C 1
ATOM 3421 O O . ASP A 1 429 ? 42.562 22.945 -25.866 1.00 31.52 429 ASP A O 1
ATOM 3425 N N . SER A 1 430 ? 42.528 22.545 -28.075 1.00 34.62 430 SER A N 1
ATOM 3426 C CA . SER A 1 430 ? 41.064 22.434 -28.164 1.00 34.62 430 SER A CA 1
ATOM 3427 C C . SER A 1 430 ? 40.512 21.243 -27.360 1.00 34.62 430 SER A C 1
ATOM 3429 O O . SER A 1 430 ? 39.514 21.384 -26.650 1.00 34.62 430 SER A O 1
ATOM 3431 N N . LEU A 1 431 ? 41.206 20.093 -27.359 1.00 32.38 431 LEU A N 1
ATOM 3432 C CA . LEU A 1 431 ? 40.813 18.913 -26.574 1.00 32.38 431 LEU A CA 1
ATOM 3433 C C . LEU A 1 431 ? 41.063 19.094 -25.070 1.00 32.38 431 LEU A C 1
ATOM 3435 O O . LEU A 1 431 ? 40.258 18.642 -24.250 1.00 32.38 431 LEU A O 1
ATOM 3439 N N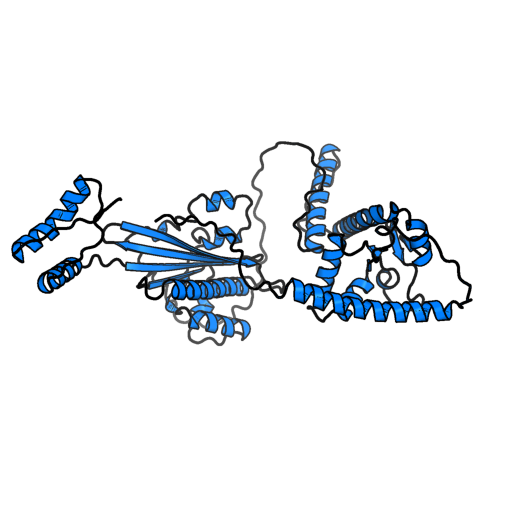 . ARG A 1 432 ? 42.142 19.789 -24.686 1.00 30.17 432 ARG A N 1
ATOM 3440 C CA . ARG A 1 432 ? 42.428 20.123 -23.278 1.00 30.17 432 ARG A CA 1
ATOM 3441 C C . ARG A 1 432 ? 41.474 21.185 -22.730 1.00 30.17 432 ARG A C 1
ATOM 3443 O O . ARG A 1 432 ? 41.079 21.111 -21.566 1.00 30.17 432 ARG A O 1
ATOM 3450 N N . ARG A 1 433 ? 41.019 22.121 -23.568 1.00 31.44 433 ARG A N 1
ATOM 3451 C CA . ARG A 1 433 ? 39.945 23.068 -23.224 1.00 31.44 433 ARG A CA 1
ATOM 3452 C C . ARG A 1 433 ? 38.583 22.399 -23.173 1.00 31.44 433 ARG A C 1
ATOM 3454 O O . ARG A 1 433 ? 37.834 22.682 -22.249 1.00 31.44 433 ARG A O 1
ATOM 3461 N N . SER A 1 434 ? 38.285 21.460 -24.070 1.00 33.44 434 SER A N 1
ATOM 3462 C CA . SER A 1 434 ? 37.045 20.675 -24.027 1.00 33.44 434 SER A CA 1
ATOM 3463 C C . SER A 1 434 ? 36.938 19.822 -22.758 1.00 33.44 434 SER A C 1
ATOM 3465 O O . SER A 1 434 ? 35.854 19.698 -22.193 1.00 33.44 434 SER A O 1
ATOM 3467 N N . THR A 1 435 ? 38.050 19.260 -22.276 1.00 31.23 435 THR A N 1
ATOM 3468 C CA . THR A 1 435 ? 38.086 18.458 -21.039 1.00 31.23 435 THR A CA 1
ATOM 3469 C C . THR A 1 435 ? 38.091 19.321 -19.772 1.00 31.23 435 THR A C 1
ATOM 3471 O O . THR A 1 435 ? 37.386 18.984 -18.822 1.00 31.23 435 THR A O 1
ATOM 3474 N N . ARG A 1 436 ? 38.763 20.487 -19.758 1.00 28.45 436 ARG A N 1
ATOM 3475 C CA . ARG A 1 436 ? 38.632 21.477 -18.663 1.00 28.45 436 ARG A CA 1
ATOM 3476 C C . ARG A 1 436 ? 37.249 22.132 -18.607 1.00 28.45 436 ARG A C 1
ATOM 3478 O O . ARG A 1 436 ? 36.727 22.322 -17.514 1.00 28.45 436 ARG A O 1
ATOM 3485 N N . LYS A 1 437 ? 36.627 22.421 -19.753 1.00 32.03 437 LYS A N 1
ATOM 3486 C CA . LYS A 1 437 ? 35.252 22.938 -19.840 1.00 32.03 437 LYS A CA 1
ATOM 3487 C C . LYS A 1 437 ? 34.251 21.894 -19.337 1.00 32.03 437 LYS A C 1
ATOM 3489 O O . LYS A 1 437 ? 33.422 22.237 -18.510 1.00 32.03 437 LYS A O 1
ATOM 3494 N N . ALA A 1 438 ? 34.443 20.614 -19.674 1.00 32.25 438 ALA A N 1
ATOM 3495 C CA . ALA A 1 438 ? 33.651 19.507 -19.129 1.00 32.25 438 ALA A CA 1
ATOM 3496 C C . ALA A 1 438 ? 33.804 19.316 -17.603 1.00 32.25 438 ALA A C 1
ATOM 3498 O O . ALA A 1 438 ? 32.832 18.965 -16.936 1.00 32.25 438 ALA A O 1
ATOM 3499 N N . ALA A 1 439 ? 34.990 19.573 -17.037 1.00 32.06 439 ALA A N 1
ATOM 3500 C CA . ALA A 1 439 ? 35.223 19.520 -15.589 1.00 32.06 439 ALA A CA 1
ATOM 3501 C C . ALA A 1 439 ? 34.557 20.696 -14.842 1.00 32.06 439 ALA A C 1
ATOM 3503 O O . ALA A 1 439 ? 33.972 20.511 -13.775 1.00 32.06 439 ALA A O 1
ATOM 3504 N N . VAL A 1 440 ? 34.572 21.892 -15.438 1.00 33.47 440 VAL A N 1
ATOM 3505 C CA . VAL A 1 440 ? 33.862 23.080 -14.927 1.00 33.47 440 VAL A CA 1
ATOM 3506 C C . VAL A 1 440 ? 32.339 22.953 -15.121 1.00 33.47 440 VAL A C 1
ATOM 3508 O O . VAL A 1 440 ? 31.561 23.404 -14.280 1.00 33.47 440 VAL A O 1
ATOM 3511 N N . ASP A 1 441 ? 31.887 22.268 -16.176 1.00 36.59 441 ASP A N 1
ATOM 3512 C CA . ASP A 1 441 ? 30.476 21.931 -16.408 1.00 36.59 441 ASP A CA 1
ATOM 3513 C C . ASP A 1 441 ? 29.944 20.924 -15.360 1.00 36.59 441 ASP A C 1
ATOM 3515 O O . ASP A 1 441 ? 28.790 21.033 -14.943 1.00 36.59 441 ASP A O 1
ATOM 3519 N N . GLY A 1 442 ? 30.792 20.021 -14.848 1.00 33.88 442 GLY A N 1
ATOM 3520 C CA . GLY A 1 442 ? 30.483 19.167 -13.689 1.00 33.88 442 GLY A CA 1
ATOM 3521 C C . GLY A 1 442 ? 30.341 19.949 -12.373 1.00 33.88 442 GLY A C 1
ATOM 3522 O O . GLY A 1 442 ? 29.458 19.665 -11.564 1.00 33.88 442 GLY A O 1
ATOM 3523 N N . GLN A 1 443 ? 31.131 21.012 -12.186 1.00 33.19 443 GLN A N 1
ATOM 3524 C CA . GLN A 1 443 ? 31.030 21.907 -11.021 1.00 33.19 443 GLN A CA 1
ATOM 3525 C C . GLN A 1 443 ? 29.799 22.823 -11.044 1.00 33.19 443 GLN A C 1
ATOM 3527 O O . GLN A 1 443 ? 29.286 23.200 -9.991 1.00 33.19 443 GLN A O 1
ATOM 3532 N N . ASN A 1 444 ? 29.252 23.139 -12.216 1.00 37.00 444 ASN A N 1
ATOM 3533 C CA . ASN A 1 444 ? 27.996 23.889 -12.304 1.00 37.00 444 ASN A CA 1
ATOM 3534 C C . ASN A 1 444 ? 26.752 23.001 -12.127 1.00 37.00 444 ASN A C 1
ATOM 3536 O O . ASN A 1 444 ? 25.729 23.486 -11.643 1.00 37.00 444 ASN A O 1
ATOM 3540 N N . ALA A 1 445 ? 26.851 21.696 -12.410 1.00 35.25 445 ALA A N 1
ATOM 3541 C CA . ALA A 1 445 ? 25.839 20.718 -12.000 1.00 35.25 445 ALA A CA 1
ATOM 3542 C C . ALA A 1 445 ? 25.751 20.592 -10.464 1.00 35.25 445 ALA A C 1
ATOM 3544 O O . ALA A 1 445 ? 24.661 20.409 -9.926 1.00 35.25 445 ALA A O 1
ATOM 3545 N N . LEU A 1 446 ? 26.869 20.789 -9.750 1.00 37.66 446 LEU A N 1
ATOM 3546 C CA . LEU A 1 446 ? 26.909 20.872 -8.283 1.00 37.66 446 LEU A CA 1
ATOM 3547 C C . LEU A 1 446 ? 26.171 22.112 -7.740 1.00 37.66 446 LEU A C 1
ATOM 3549 O O . LEU A 1 446 ? 25.389 21.981 -6.804 1.00 37.66 446 LEU A O 1
ATOM 3553 N N . ARG A 1 447 ? 26.301 23.287 -8.376 1.00 38.94 447 ARG A N 1
ATOM 3554 C CA . ARG A 1 447 ? 25.516 24.485 -7.996 1.00 38.94 447 ARG A CA 1
ATOM 3555 C C . ARG A 1 447 ? 24.014 24.339 -8.259 1.00 38.94 447 ARG A C 1
ATOM 3557 O O . ARG A 1 447 ? 23.211 24.944 -7.557 1.00 38.94 447 ARG A O 1
ATOM 3564 N N . LEU A 1 448 ? 23.627 23.537 -9.251 1.00 41.72 448 LEU A N 1
ATOM 3565 C CA . LEU A 1 448 ? 22.224 23.225 -9.548 1.00 41.72 448 LEU A CA 1
ATOM 3566 C C . LEU A 1 448 ? 21.662 22.120 -8.652 1.00 41.72 448 LEU A C 1
ATOM 3568 O O . LEU A 1 448 ? 20.475 22.165 -8.357 1.00 41.72 448 LEU A O 1
ATOM 3572 N N . ARG A 1 449 ? 22.489 21.190 -8.156 1.00 39.44 449 ARG A N 1
ATOM 3573 C CA . ARG A 1 449 ? 22.119 20.321 -7.030 1.00 39.44 449 ARG A CA 1
ATOM 3574 C C . ARG A 1 449 ? 21.793 21.176 -5.814 1.00 39.44 449 ARG A C 1
ATOM 3576 O O . ARG A 1 449 ? 20.744 20.970 -5.229 1.00 39.44 449 ARG A O 1
ATOM 3583 N N . ASP A 1 450 ? 22.633 22.146 -5.470 1.00 35.97 450 ASP A N 1
ATOM 3584 C CA . ASP A 1 450 ? 22.372 22.987 -4.303 1.00 35.97 450 ASP A CA 1
ATOM 3585 C C . ASP A 1 450 ? 21.172 23.903 -4.535 1.00 35.97 450 ASP A C 1
ATOM 3587 O O . ASP A 1 450 ? 20.370 24.054 -3.630 1.00 35.97 450 ASP A O 1
ATOM 3591 N N . LYS A 1 451 ? 20.946 24.428 -5.745 1.00 38.44 451 LYS A N 1
ATOM 3592 C CA . LYS A 1 451 ? 19.742 25.223 -6.037 1.00 38.44 451 LYS A CA 1
ATOM 3593 C C . LYS A 1 451 ? 18.457 24.382 -6.071 1.00 38.44 451 LYS A C 1
ATOM 3595 O O . LYS A 1 451 ? 17.454 24.821 -5.537 1.00 38.44 451 LYS A O 1
ATOM 3600 N N . TYR A 1 452 ? 18.493 23.163 -6.615 1.00 39.09 452 TYR A N 1
ATOM 3601 C CA . TYR A 1 452 ? 17.335 22.262 -6.687 1.00 39.09 452 TYR A CA 1
ATOM 3602 C C . TYR A 1 452 ? 17.043 21.586 -5.345 1.00 39.09 452 TYR A C 1
ATOM 3604 O O . TYR A 1 452 ? 15.881 21.433 -4.994 1.00 39.09 452 TYR A O 1
ATOM 3612 N N . ILE A 1 453 ? 18.077 21.249 -4.565 1.00 39.16 453 ILE A N 1
ATOM 3613 C CA . ILE A 1 453 ? 17.928 20.891 -3.154 1.00 39.16 453 ILE A CA 1
ATOM 3614 C C . ILE A 1 453 ? 17.381 22.114 -2.425 1.00 39.16 453 ILE A C 1
ATOM 3616 O O . ILE A 1 453 ? 16.314 21.988 -1.887 1.00 39.16 453 ILE A O 1
ATOM 3620 N N . THR A 1 454 ? 17.937 23.321 -2.509 1.00 36.94 454 THR A N 1
ATOM 3621 C CA . THR A 1 454 ? 17.385 24.484 -1.772 1.00 36.94 454 THR A CA 1
ATOM 3622 C C . THR A 1 454 ? 15.950 24.862 -2.196 1.00 36.94 454 THR A C 1
ATOM 3624 O O . THR A 1 454 ? 15.152 25.262 -1.353 1.00 36.94 454 THR A O 1
ATOM 3627 N N . GLU A 1 455 ? 15.578 24.682 -3.469 1.00 38.84 455 GLU A N 1
ATOM 3628 C CA . GLU A 1 455 ? 14.211 24.900 -3.978 1.00 38.84 455 GLU A CA 1
ATOM 3629 C C . GLU A 1 455 ? 13.247 23.734 -3.652 1.00 38.84 455 GLU A C 1
ATOM 3631 O O . GLU A 1 455 ? 12.041 23.957 -3.591 1.00 38.84 455 GLU A O 1
ATOM 3636 N N . HIS A 1 456 ? 13.739 22.511 -3.391 1.00 38.31 456 HIS A N 1
ATOM 3637 C CA . HIS A 1 456 ? 12.919 21.309 -3.108 1.00 38.31 456 HIS A CA 1
ATOM 3638 C C . HIS A 1 456 ? 13.233 20.618 -1.759 1.00 38.31 456 HIS A C 1
ATOM 3640 O O . HIS A 1 456 ? 12.702 19.554 -1.460 1.00 38.31 456 HIS A O 1
ATOM 3646 N N . SER A 1 457 ? 14.067 21.218 -0.909 1.00 31.47 457 SER A N 1
ATOM 3647 C CA . SER A 1 457 ? 14.412 20.790 0.459 1.00 31.47 457 SER A CA 1
ATOM 3648 C C . SER A 1 457 ? 13.734 21.663 1.510 1.00 31.47 457 SER A C 1
ATOM 3650 O O . SER A 1 457 ? 13.961 21.478 2.700 1.00 31.47 457 SER A O 1
ATOM 3652 N N . HIS A 1 458 ? 12.870 22.578 1.067 1.00 30.20 458 HIS A N 1
ATOM 3653 C CA . HIS A 1 458 ? 11.842 23.238 1.871 1.00 30.20 458 HIS A CA 1
ATOM 3654 C C . HIS A 1 458 ? 10.426 22.742 1.530 1.00 30.20 458 HIS A C 1
ATOM 3656 O O . HIS A 1 458 ? 9.452 23.455 1.732 1.00 30.20 458 HIS A O 1
ATOM 3662 N N . THR A 1 459 ? 10.294 21.505 1.046 1.00 32.09 459 THR A N 1
ATOM 3663 C CA . THR A 1 459 ? 9.004 20.798 0.979 1.00 32.09 459 THR A CA 1
ATOM 3664 C C . THR A 1 459 ? 9.032 19.530 1.833 1.00 32.09 459 THR A C 1
ATOM 3666 O O . THR A 1 459 ? 8.750 18.424 1.386 1.00 32.09 459 THR A O 1
ATOM 3669 N N . GLU A 1 460 ? 9.305 19.704 3.127 1.00 34.66 460 GLU A N 1
ATOM 3670 C CA . GLU A 1 460 ? 8.331 19.167 4.072 1.00 34.66 460 GLU A CA 1
ATOM 3671 C C . GLU A 1 460 ? 7.160 20.159 4.148 1.00 34.66 460 GLU A C 1
ATOM 3673 O O . GLU A 1 460 ? 7.365 21.368 4.095 1.00 34.66 460 GLU A O 1
ATOM 3678 N N . PHE A 1 461 ? 5.962 19.606 4.342 1.00 32.00 461 PHE A N 1
ATOM 3679 C CA . PHE A 1 461 ? 4.716 20.257 4.757 1.00 32.00 461 PHE A CA 1
ATOM 3680 C C . PHE A 1 461 ? 3.728 20.762 3.678 1.00 32.00 461 PHE A C 1
ATOM 3682 O O . PHE A 1 461 ? 3.914 21.774 3.017 1.00 32.00 461 PHE A O 1
ATOM 3689 N N . PHE A 1 462 ? 2.579 20.068 3.683 1.00 28.27 462 PHE A N 1
ATOM 3690 C CA . PHE A 1 462 ? 1.243 20.396 3.160 1.00 28.27 462 PHE A CA 1
ATOM 3691 C C . PHE A 1 462 ? 0.929 20.213 1.665 1.00 28.27 462 PHE A C 1
ATOM 3693 O O . PHE A 1 462 ? 1.566 20.754 0.774 1.00 28.27 462 PHE A O 1
ATOM 3700 N N . GLY A 1 463 ? -0.162 19.467 1.437 1.00 24.94 463 GLY A N 1
ATOM 3701 C CA . GLY A 1 463 ? -0.796 19.195 0.146 1.00 24.94 463 GLY A CA 1
ATOM 3702 C C . GLY A 1 463 ? -1.128 17.708 -0.025 1.00 24.94 463 GLY A C 1
ATOM 3703 O O . GLY A 1 463 ? -0.770 17.095 -1.016 1.00 24.94 463 GLY A O 1
ATOM 3704 N N . VAL A 1 464 ? -1.638 16.997 0.985 1.00 28.53 464 VAL A N 1
ATOM 3705 C CA . VAL A 1 464 ? -3.085 16.860 1.254 1.00 28.53 464 VAL A CA 1
ATOM 3706 C C . VAL A 1 464 ? -3.970 17.274 0.068 1.00 28.53 464 VAL A C 1
ATOM 3708 O O . VAL A 1 464 ? -4.657 18.288 0.109 1.00 28.53 464 VAL A O 1
ATOM 3711 N N . GLY A 1 465 ? -4.010 16.435 -0.969 1.00 25.98 465 GLY A N 1
ATOM 3712 C CA . GLY A 1 465 ? -5.210 16.257 -1.788 1.00 25.98 465 GLY A CA 1
ATOM 3713 C C . GLY A 1 465 ? -6.260 15.515 -0.964 1.00 25.98 465 GLY A C 1
ATOM 3714 O O . GLY A 1 465 ? -6.480 14.320 -1.137 1.00 25.98 465 GLY A O 1
ATOM 3715 N N . GLY A 1 466 ? -6.821 16.211 0.023 1.00 25.61 466 GLY A N 1
ATOM 3716 C CA . GLY A 1 466 ? -7.905 15.712 0.847 1.00 25.61 466 GLY A CA 1
ATOM 3717 C C . GLY A 1 466 ? -9.211 15.788 0.073 1.00 25.61 466 GLY A C 1
ATOM 3718 O O . GLY A 1 466 ? -9.701 16.879 -0.201 1.00 25.61 466 GLY A O 1
ATOM 3719 N N . CYS A 1 467 ? -9.828 14.637 -0.184 1.00 23.56 467 CYS A N 1
ATOM 3720 C CA . CYS A 1 467 ? -11.283 14.574 -0.209 1.00 23.56 467 CYS A CA 1
ATOM 3721 C C . CYS A 1 467 ? -11.768 14.850 1.220 1.00 23.56 467 CYS A C 1
ATOM 3723 O O . CYS A 1 467 ? -11.915 13.943 2.035 1.00 23.56 467 CYS A O 1
ATOM 3725 N N . ARG A 1 468 ? -11.941 16.132 1.554 1.00 26.67 468 ARG A N 1
ATOM 3726 C CA . ARG A 1 468 ? -12.699 16.550 2.731 1.00 26.67 468 ARG A CA 1
ATOM 3727 C C . ARG A 1 468 ? -14.180 16.456 2.384 1.00 26.67 468 ARG A C 1
ATOM 3729 O O . ARG A 1 468 ? -14.763 17.432 1.943 1.00 26.67 468 ARG A O 1
ATOM 3736 N N . ASN A 1 469 ? -14.760 15.288 2.625 1.00 22.31 469 ASN A N 1
ATOM 3737 C CA . ASN A 1 469 ? -16.162 15.179 3.007 1.00 22.31 469 ASN A CA 1
ATOM 3738 C C . ASN A 1 469 ? -16.180 14.547 4.398 1.00 22.31 469 ASN A C 1
ATOM 3740 O O . ASN A 1 469 ? -16.232 13.331 4.547 1.00 22.31 469 ASN A O 1
ATOM 3744 N N . PHE A 1 470 ? -16.061 15.395 5.420 1.00 23.44 470 PHE A N 1
ATOM 3745 C CA . PHE A 1 470 ? -16.560 15.054 6.745 1.00 23.44 470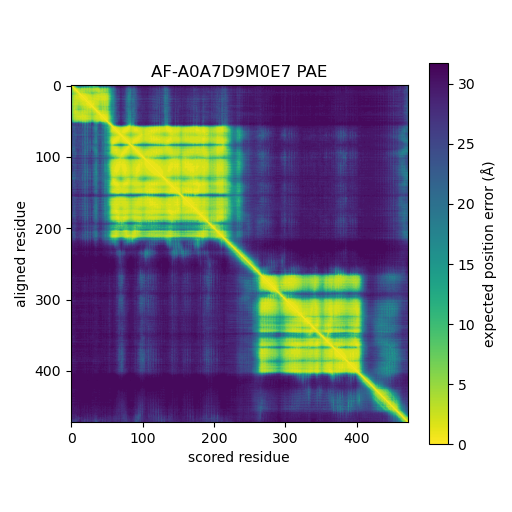 PHE A CA 1
ATOM 3746 C C . PHE A 1 470 ? -18.052 15.378 6.732 1.00 23.44 470 PHE A C 1
ATOM 3748 O O . PHE A 1 470 ? -18.425 16.545 6.648 1.00 23.44 470 PHE A O 1
ATOM 3755 N N . ILE A 1 471 ? -18.881 14.337 6.770 1.00 24.75 471 ILE A N 1
ATOM 3756 C CA . ILE A 1 471 ? -20.247 14.424 7.280 1.00 24.75 471 ILE A CA 1
ATOM 3757 C C . ILE A 1 471 ? -20.178 13.920 8.720 1.00 24.75 471 ILE A C 1
ATOM 3759 O O . ILE A 1 471 ? -19.952 12.731 8.947 1.00 24.75 471 ILE A O 1
ATOM 3763 N N . LEU A 1 472 ? -20.323 14.849 9.660 1.00 27.41 472 LEU A N 1
ATOM 3764 C CA . LEU A 1 472 ? -21.141 14.733 10.866 1.00 27.41 472 LEU A CA 1
ATOM 3765 C C . LEU A 1 472 ? -21.582 16.140 11.261 1.00 27.41 472 LEU A C 1
ATOM 3767 O O . LEU A 1 472 ? -20.700 17.030 11.268 1.00 27.41 472 LEU A O 1
#

Foldseek 3Di:
DDDLDDDDDDPDPVVVVVCVVCVQVVQVVVVHHDDDDDDPDPVNVVVVVVVPPPDQVFAKEKEKFWDFDQFKIKIWIWIWTDGPPFIAIFTDDMDMDTHDPPDDDRLLRRLVRLLVRLVVLVVVCVVCPPPDDHPYYAYEYQDPSSLCLLQPDDDDDDPSSVVSSVSSCVRDPSVRYDYDHLVQGLRNLVNVPDPCSVVSVVPCSRRHGPLSRDNPPDPDDPDPDPDDDDDDDPDDDDDDDDDDDDDDDDDDDDDDDDPPPLPPDLALQCSLQVVLVVVLVVVLVVCVVVVHDDRDPDPDRDPVSSVVSVLVVQVVQVVVLVPDPCNVVVCVVQVWDQDPSRFIWGQAPPPPDPADPQQRTATEGEAPVDPSVVNLLVCLCVVQVVPDDVSSVSSCNSHHDYDDDDPVPPPPDDDDDDDDDDDDDDPVVVVVVVVVVVVVVVVVVVVVVVVVCVVVVPPDDDDPPDPPDDDD

pLDDT: mean 70.32, std 24.07, range [22.31, 98.19]

Sequence (472 aa):
MYADDLLSGTDGLGEAKVLYEKSPSTMSEAGFDLRKWETNSQELRAYISSQEDFPSKNRIELHAFSDSSKELYCAVVYLRLISNDEVKLSFLASKTKVAPLKTLTIPRLQLLGCLLLSKLIKEVLEGIKGRIKLDKIICWSDSEVALCWIRGKEKSWEPWVENRVVSIRNVVDRDSWRFVKGEINPADVPTRISSNLHECFAGCWFSGPSFLLSKHFESGGKDNSTDGTNGNSVDELSVKIGNISEGSCLNNTTQNDTPDNACSLNSVQLGIVTTGYVMRFINNLRKRVKKRSGVITDDVLKVDEYETVLSMWIKDEQLVIKKQSNFRNLRASLNLFEDKDGSLRLKERFANSSLKYEEQHPVLLRCKDSHFTRLVIWDAHESTMHHGVESTLARVRARYWIVKEDKSIEHDEIAESTEGNEGNETQHDSLRRSTRKAAVDGQNALRLRDKYITEHSHTEFFGVGGCRNFIL

Solvent-accessible surface area (backbone atoms only — not comparable to full-atom values): 28909 Å² total; per-residue (Å²): 137,90,76,92,71,88,86,82,87,68,97,42,73,70,59,46,49,53,49,64,71,44,47,54,60,59,34,44,77,73,74,39,84,80,86,80,87,86,74,93,46,67,68,58,48,54,49,51,53,57,62,64,60,58,76,71,65,64,42,29,34,38,43,33,27,24,24,45,42,89,63,20,22,16,18,33,34,34,41,35,41,36,42,91,91,50,56,48,57,40,63,71,50,72,52,76,44,72,43,70,88,67,88,68,53,70,59,59,34,34,40,48,8,46,41,49,29,34,53,52,48,52,55,50,51,63,73,40,57,94,77,62,80,73,75,42,66,38,38,35,30,60,46,66,64,36,48,47,62,51,54,55,88,85,74,89,57,61,70,77,55,39,59,47,40,52,60,28,47,76,70,43,63,48,89,33,59,44,83,40,60,60,95,72,34,76,15,43,63,76,37,63,74,54,97,55,51,68,59,51,55,73,44,57,57,52,58,44,61,70,73,74,53,44,88,84,62,65,92,71,71,81,73,83,81,77,74,86,81,87,88,74,84,87,62,90,76,82,80,82,83,78,90,84,81,90,82,85,89,88,80,89,84,91,82,92,77,79,94,78,80,78,81,81,68,92,36,53,66,60,47,33,52,52,52,30,54,52,50,50,50,53,50,40,51,54,31,57,75,67,73,50,88,82,73,84,78,69,95,62,88,49,69,68,51,43,52,52,37,47,52,47,56,50,42,57,52,40,51,57,51,66,69,41,90,60,35,70,59,52,36,62,76,54,44,52,44,71,47,99,88,66,44,53,20,32,56,63,80,50,86,89,54,96,63,53,70,48,48,34,33,20,36,53,42,54,32,76,84,38,66,66,45,41,30,49,53,47,53,27,28,59,76,46,71,64,71,44,69,69,53,21,49,52,54,38,46,43,45,36,42,71,44,78,81,74,78,76,79,81,60,91,69,88,80,84,87,83,89,84,88,88,80,94,78,60,76,74,56,54,55,54,48,52,51,51,50,51,55,52,52,54,55,51,52,51,55,46,49,52,49,50,41,64,72,58,68,70,67,73,84,90,76,82,86,65,86,81,76,84,88,129

InterPro domains:
  IPR008042 Retrotransposon Pao-like, RNAseH-like domain [PF05380] (54-143)